Protein AF-A0AB34SLU7-F1 (afdb_monomer_lite)

Structure (mmCIF, N/CA/C/O backbone):
data_AF-A0AB34SLU7-F1
#
_entry.id   AF-A0AB34SLU7-F1
#
loop_
_atom_site.group_PDB
_atom_site.id
_atom_site.type_symbol
_atom_site.label_atom_id
_atom_site.label_alt_id
_atom_site.label_comp_id
_atom_site.label_asym_id
_atom_site.label_entity_id
_atom_site.label_seq_id
_atom_site.pdbx_PDB_ins_code
_atom_site.Cartn_x
_atom_site.Cartn_y
_atom_site.Cartn_z
_atom_site.occupancy
_atom_site.B_iso_or_equiv
_atom_site.auth_seq_id
_atom_site.auth_comp_id
_atom_site.auth_asym_id
_atom_site.auth_atom_id
_atom_site.pdbx_PDB_model_num
ATOM 1 N N . MET A 1 1 ? 103.931 10.126 -102.494 1.00 43.50 1 MET A N 1
ATOM 2 C CA . MET A 1 1 ? 102.888 9.161 -102.924 1.00 43.50 1 MET A CA 1
ATOM 3 C C . MET A 1 1 ? 102.182 8.413 -101.784 1.00 43.50 1 MET A C 1
ATOM 5 O O . MET A 1 1 ? 100.982 8.226 -101.907 1.00 43.50 1 MET A O 1
ATOM 9 N N . LYS A 1 2 ? 102.821 8.045 -100.656 1.00 43.81 2 LYS A N 1
ATOM 10 C CA . LYS A 1 2 ? 102.159 7.248 -99.589 1.00 43.81 2 LYS A CA 1
ATOM 11 C C . LYS A 1 2 ? 101.004 7.929 -98.816 1.00 43.81 2 LYS A C 1
ATOM 13 O O . LYS A 1 2 ? 100.088 7.236 -98.401 1.00 43.81 2 LYS A O 1
ATOM 18 N N . LYS A 1 3 ? 100.970 9.264 -98.675 1.00 43.09 3 LYS A N 1
ATOM 19 C CA . LYS A 1 3 ? 99.884 9.969 -97.945 1.00 43.09 3 LYS A CA 1
ATOM 20 C C . LYS A 1 3 ? 98.542 10.069 -98.699 1.00 43.09 3 LYS A C 1
ATOM 22 O O . LYS A 1 3 ? 97.518 10.257 -98.056 1.00 43.09 3 LYS A O 1
ATOM 27 N N . LYS A 1 4 ? 98.517 9.923 -100.034 1.00 48.47 4 LYS A N 1
ATOM 28 C CA . LYS A 1 4 ? 97.279 10.029 -100.843 1.00 48.47 4 LYS A CA 1
ATOM 29 C C . LYS A 1 4 ? 96.434 8.747 -100.852 1.00 48.47 4 LYS A C 1
ATOM 31 O O . LYS A 1 4 ? 95.236 8.826 -101.078 1.00 48.47 4 LYS A O 1
ATOM 36 N N . PHE A 1 5 ? 97.037 7.589 -100.574 1.00 51.06 5 PHE A N 1
ATOM 37 C CA . PHE A 1 5 ? 96.308 6.318 -100.460 1.00 51.06 5 PHE A CA 1
ATOM 38 C C . PHE A 1 5 ? 95.666 6.113 -99.079 1.00 51.06 5 PHE A C 1
ATOM 40 O O . PHE A 1 5 ? 94.696 5.375 -98.978 1.00 51.06 5 PHE A O 1
ATOM 47 N N . PHE A 1 6 ? 96.152 6.801 -98.041 1.00 48.25 6 PHE A N 1
ATOM 48 C CA . PHE A 1 6 ? 95.685 6.637 -96.660 1.00 48.25 6 PHE A CA 1
ATOM 49 C C . PHE A 1 6 ? 94.222 7.084 -96.461 1.00 48.25 6 PHE A C 1
ATOM 51 O O . PHE A 1 6 ? 93.432 6.355 -95.876 1.00 48.25 6 PHE A O 1
ATOM 58 N N . TRP A 1 7 ? 93.819 8.217 -97.047 1.00 49.00 7 TRP A N 1
ATOM 59 C CA . TRP A 1 7 ? 92.440 8.728 -96.955 1.00 49.00 7 TRP A CA 1
ATOM 60 C C . TRP A 1 7 ? 91.403 7.877 -97.706 1.00 49.00 7 TRP A C 1
ATOM 62 O O . TRP A 1 7 ? 90.236 7.865 -97.338 1.00 49.00 7 TRP A O 1
ATOM 72 N N . LYS A 1 8 ? 91.821 7.139 -98.744 1.00 56.22 8 LYS A N 1
ATOM 73 C CA . LYS A 1 8 ? 90.929 6.284 -99.545 1.00 56.22 8 LYS A CA 1
ATOM 74 C C . LYS A 1 8 ? 90.482 5.028 -98.789 1.00 56.22 8 LYS A C 1
ATOM 76 O O . LYS A 1 8 ? 89.372 4.568 -99.024 1.00 56.22 8 LYS A O 1
ATOM 81 N N . TYR A 1 9 ? 91.349 4.475 -97.939 1.00 57.44 9 TYR A N 1
ATOM 82 C CA . TYR A 1 9 ? 91.023 3.312 -97.109 1.00 57.44 9 TYR A CA 1
ATOM 83 C C . TYR A 1 9 ? 90.250 3.722 -95.852 1.00 57.44 9 TYR A C 1
ATOM 85 O O . TYR A 1 9 ? 89.250 3.090 -95.542 1.00 57.44 9 TYR A O 1
ATOM 93 N N . LEU A 1 10 ? 90.632 4.840 -95.221 1.00 59.19 10 LEU A N 1
ATOM 94 C CA . LEU A 1 10 ? 89.994 5.318 -93.991 1.00 59.19 10 LEU A CA 1
ATOM 95 C C . LEU A 1 10 ? 88.496 5.634 -94.170 1.00 59.19 10 LEU A C 1
ATOM 97 O O . LEU A 1 10 ? 87.684 5.219 -93.357 1.00 59.19 10 LEU A O 1
ATOM 101 N N . LEU A 1 11 ? 88.122 6.319 -95.259 1.00 67.56 11 LEU A N 1
ATOM 102 C CA . LEU A 1 11 ? 86.725 6.715 -95.494 1.00 67.56 11 LEU A CA 1
ATOM 103 C C . LEU A 1 11 ? 85.815 5.532 -95.869 1.00 67.56 11 LEU A C 1
ATOM 105 O O . LEU A 1 11 ? 84.628 5.566 -95.587 1.00 67.56 11 LEU A O 1
ATOM 109 N N . VAL A 1 12 ? 86.353 4.477 -96.492 1.00 78.44 12 VAL A N 1
ATOM 110 C CA . VAL A 1 12 ? 85.555 3.285 -96.836 1.00 78.44 12 VAL A CA 1
ATOM 111 C C . VAL A 1 12 ? 85.278 2.434 -95.598 1.00 78.44 12 VAL A C 1
ATOM 113 O O . VAL A 1 12 ? 84.161 1.955 -95.445 1.00 78.44 12 VAL A O 1
ATOM 116 N N . GLU A 1 13 ? 86.266 2.277 -94.712 1.00 80.56 13 GLU A N 1
ATOM 117 C CA . GLU A 1 13 ? 86.094 1.546 -93.448 1.00 80.56 13 GLU A CA 1
ATOM 118 C C . GLU A 1 13 ? 85.090 2.237 -92.509 1.00 80.56 13 GLU A C 1
ATOM 120 O O . GLU A 1 13 ? 84.315 1.565 -91.826 1.00 80.56 13 GLU A O 1
ATOM 125 N N . GLU A 1 14 ? 85.067 3.572 -92.496 1.00 84.19 14 GLU A N 1
ATOM 126 C CA . GLU A 1 14 ? 84.113 4.346 -91.695 1.00 84.19 14 GLU A CA 1
ATOM 127 C C . GLU A 1 14 ? 82.679 4.226 -92.242 1.00 84.19 14 GLU A C 1
ATOM 129 O O . GLU A 1 14 ? 81.763 3.900 -91.485 1.00 84.19 14 GLU A O 1
ATOM 134 N N . ASP A 1 15 ? 82.492 4.371 -93.562 1.00 85.06 15 ASP A N 1
ATOM 135 C CA . ASP A 1 15 ? 81.200 4.136 -94.226 1.00 85.06 15 ASP A CA 1
ATOM 136 C C . ASP A 1 15 ? 80.663 2.721 -93.933 1.00 85.06 15 ASP A C 1
ATOM 138 O O . ASP A 1 15 ? 79.495 2.555 -93.583 1.00 85.06 15 ASP A O 1
ATOM 142 N N . ASP A 1 16 ? 81.515 1.694 -94.046 1.00 87.44 16 ASP A N 1
ATOM 143 C CA . ASP A 1 16 ? 81.132 0.294 -93.808 1.00 87.44 16 ASP A CA 1
ATOM 144 C C . ASP A 1 16 ? 80.738 0.041 -92.345 1.00 87.44 16 ASP A C 1
ATOM 146 O O . ASP A 1 16 ? 79.846 -0.769 -92.065 1.00 87.44 16 ASP A O 1
ATOM 150 N N . THR A 1 17 ? 81.353 0.767 -91.408 1.00 89.31 17 THR A N 1
ATOM 151 C CA . THR A 1 17 ? 80.983 0.721 -89.989 1.00 89.31 17 THR A CA 1
ATOM 152 C C . THR A 1 17 ? 79.576 1.283 -89.783 1.00 89.31 17 THR A C 1
ATOM 154 O O . THR A 1 17 ? 78.737 0.598 -89.195 1.00 89.31 17 THR A O 1
ATOM 157 N N . TYR A 1 18 ? 79.274 2.467 -90.329 1.00 88.81 18 TYR A N 1
ATOM 158 C CA . TYR A 1 18 ? 77.936 3.063 -90.222 1.00 88.81 18 TYR A CA 1
ATOM 159 C C . TYR A 1 18 ? 76.860 2.223 -90.918 1.00 88.81 18 TYR A C 1
ATOM 161 O O . TYR A 1 18 ? 75.763 2.072 -90.381 1.00 88.81 18 TYR A O 1
ATOM 169 N N . ILE A 1 19 ? 77.171 1.627 -92.073 1.00 89.00 19 ILE A N 1
ATOM 170 C CA . ILE A 1 19 ? 76.258 0.713 -92.774 1.00 89.00 19 ILE A CA 1
ATOM 171 C C . ILE A 1 19 ? 75.940 -0.499 -91.893 1.00 89.00 19 ILE A C 1
ATOM 173 O O . ILE A 1 19 ? 74.771 -0.830 -91.713 1.00 89.00 19 ILE A O 1
ATOM 177 N N . THR A 1 20 ? 76.958 -1.107 -91.278 1.00 88.38 20 THR A N 1
ATOM 178 C CA . THR A 1 20 ? 76.788 -2.273 -90.395 1.00 88.38 20 THR A CA 1
ATOM 179 C C . THR A 1 20 ? 75.991 -1.938 -89.131 1.00 88.38 20 THR A C 1
ATOM 181 O O . THR A 1 20 ? 75.239 -2.771 -88.622 1.00 88.38 20 THR A O 1
ATOM 184 N N . GLU A 1 21 ? 76.160 -0.738 -88.575 1.00 88.88 21 GLU A N 1
ATOM 185 C CA . GLU A 1 21 ? 75.362 -0.278 -87.436 1.00 88.88 21 GLU A CA 1
ATOM 186 C C . GLU A 1 21 ? 73.908 -0.027 -87.828 1.00 88.88 21 GLU A C 1
ATOM 188 O O . GLU A 1 21 ? 73.001 -0.442 -87.102 1.00 88.88 21 GLU A O 1
ATOM 193 N N . PHE A 1 22 ? 73.677 0.584 -88.991 1.00 87.00 22 PHE A N 1
ATOM 194 C CA . PHE A 1 22 ? 72.333 0.846 -89.486 1.00 87.00 22 PHE A CA 1
ATOM 195 C C . PHE A 1 22 ? 71.591 -0.445 -89.880 1.00 87.00 22 PHE A C 1
ATOM 197 O O . PHE A 1 22 ? 70.415 -0.591 -89.547 1.00 87.00 22 PHE A O 1
ATOM 204 N N . ASP A 1 23 ? 72.284 -1.433 -90.460 1.00 86.44 23 ASP A N 1
ATOM 205 C CA . ASP A 1 23 ? 71.744 -2.772 -90.763 1.00 86.44 23 ASP A CA 1
ATOM 206 C C . ASP A 1 23 ? 71.162 -3.474 -89.516 1.00 86.44 23 ASP A C 1
ATOM 208 O O . ASP A 1 23 ? 70.236 -4.273 -89.630 1.00 86.44 23 ASP A O 1
ATOM 212 N N . LYS A 1 24 ? 71.660 -3.177 -88.305 1.00 86.38 24 LYS A N 1
ATOM 213 C CA . LYS A 1 24 ? 71.150 -3.781 -87.055 1.00 86.38 24 LYS A CA 1
ATOM 214 C C . LYS A 1 24 ? 69.840 -3.173 -86.566 1.00 86.38 24 LYS A C 1
ATOM 216 O O . LYS A 1 24 ? 69.155 -3.795 -85.755 1.00 86.38 24 LYS A O 1
ATOM 221 N N . ILE A 1 25 ? 69.540 -1.944 -86.975 1.00 84.94 25 ILE A N 1
ATOM 222 C CA . ILE A 1 25 ? 68.407 -1.162 -86.461 1.00 84.94 25 ILE A CA 1
ATOM 223 C C . ILE A 1 25 ? 67.337 -0.905 -87.521 1.00 84.94 25 ILE A C 1
ATOM 225 O O . ILE A 1 25 ? 66.253 -0.417 -87.191 1.00 84.94 25 ILE A O 1
ATOM 229 N N . ILE A 1 26 ? 67.626 -1.211 -88.786 1.00 81.19 26 ILE A N 1
ATOM 230 C CA . ILE A 1 26 ? 66.662 -1.068 -89.867 1.00 81.19 26 ILE A CA 1
ATOM 231 C C . ILE A 1 26 ? 65.521 -2.085 -89.712 1.00 81.19 26 ILE A C 1
ATOM 233 O O . ILE A 1 26 ? 65.712 -3.215 -89.273 1.00 81.19 26 ILE A O 1
ATOM 237 N N . SER A 1 27 ? 64.307 -1.653 -90.050 1.00 72.81 27 SER A N 1
ATOM 238 C CA . SER A 1 27 ? 63.092 -2.482 -90.012 1.00 72.81 27 SER A CA 1
ATOM 239 C C . SER A 1 27 ? 62.701 -2.925 -91.423 1.00 72.81 27 SER A C 1
ATOM 241 O O . SER A 1 27 ? 62.991 -2.207 -92.382 1.00 72.81 27 SER A O 1
ATOM 243 N N . ASP A 1 28 ? 61.991 -4.054 -91.538 1.00 67.06 28 ASP A N 1
ATOM 244 C CA . ASP A 1 28 ? 61.613 -4.711 -92.808 1.00 67.06 28 ASP A CA 1
ATOM 245 C C . ASP A 1 28 ? 60.977 -3.776 -93.851 1.00 67.06 28 ASP A C 1
ATOM 247 O O . ASP A 1 28 ? 61.157 -3.954 -95.049 1.00 67.06 28 ASP A O 1
ATOM 251 N N . ILE A 1 29 ? 60.277 -2.728 -93.412 1.00 62.69 29 ILE A N 1
ATOM 252 C CA . ILE A 1 29 ? 59.578 -1.770 -94.285 1.00 62.69 29 ILE A CA 1
ATOM 253 C C . ILE A 1 29 ? 60.551 -0.916 -95.125 1.00 62.69 29 ILE A C 1
ATOM 255 O O . ILE A 1 29 ? 60.152 -0.303 -96.112 1.00 62.69 29 ILE A O 1
ATOM 259 N N . LYS A 1 30 ? 61.825 -0.849 -94.732 1.00 69.56 30 LYS A N 1
ATOM 260 C CA . LYS A 1 30 ? 62.830 0.072 -95.290 1.00 69.56 30 LYS A CA 1
ATOM 261 C C . LYS A 1 30 ? 63.981 -0.656 -95.977 1.00 69.56 30 LYS A C 1
ATOM 263 O O . LYS A 1 30 ? 64.929 -0.015 -96.428 1.00 69.56 30 LYS A O 1
ATOM 268 N N . TYR A 1 31 ? 63.896 -1.983 -96.035 1.00 77.94 31 TYR A N 1
ATOM 269 C CA . TYR A 1 31 ? 64.958 -2.834 -96.545 1.00 77.94 31 TYR A CA 1
ATOM 270 C C . TYR A 1 31 ? 65.220 -2.568 -98.031 1.00 77.94 31 TYR A C 1
ATOM 272 O O . TYR A 1 31 ? 66.367 -2.389 -98.412 1.00 77.94 31 TYR A O 1
ATOM 280 N N . ASP A 1 32 ? 64.173 -2.394 -98.842 1.00 83.75 32 ASP A N 1
ATOM 281 C CA . ASP A 1 32 ? 64.314 -2.185 -100.291 1.00 83.75 32 ASP A CA 1
ATOM 282 C C . ASP A 1 32 ? 65.051 -0.880 -100.647 1.00 83.75 32 ASP A C 1
ATOM 284 O O . ASP A 1 32 ? 65.959 -0.885 -101.474 1.00 83.75 32 ASP A O 1
ATOM 288 N N . GLN A 1 33 ? 64.716 0.235 -99.985 1.00 86.31 33 GLN A N 1
ATOM 289 C CA . GLN A 1 33 ? 65.380 1.533 -100.200 1.00 86.31 33 GLN A CA 1
ATOM 290 C C . GLN A 1 33 ? 66.834 1.518 -99.707 1.00 86.31 33 GLN A C 1
ATOM 292 O O . GLN A 1 33 ? 67.717 2.156 -100.282 1.00 86.31 33 GLN A O 1
ATOM 297 N N . TRP A 1 34 ? 67.089 0.788 -98.621 1.00 90.38 34 TRP A N 1
ATOM 298 C CA . TRP A 1 34 ? 68.425 0.635 -98.064 1.00 90.38 34 TRP A CA 1
ATOM 299 C C . TRP A 1 34 ? 69.310 -0.284 -98.909 1.00 90.38 34 TRP A C 1
ATOM 301 O O . TRP A 1 34 ? 70.481 0.021 -99.126 1.00 90.38 34 TRP A O 1
ATOM 311 N N . GLU A 1 35 ? 68.753 -1.367 -99.451 1.00 89.12 35 GLU A N 1
ATOM 312 C CA . GLU A 1 35 ? 69.422 -2.207 -100.445 1.00 89.12 35 GLU A CA 1
ATOM 313 C C . GLU A 1 35 ? 69.690 -1.428 -101.739 1.00 89.12 35 GLU A C 1
ATOM 315 O O . GLU A 1 35 ? 70.778 -1.535 -102.300 1.00 89.12 35 GLU A O 1
ATOM 320 N N . GLU A 1 36 ? 68.764 -0.577 -102.192 1.00 90.69 36 GLU A N 1
ATOM 321 C CA . GLU A 1 36 ? 68.997 0.325 -103.327 1.00 90.69 36 GLU A CA 1
ATOM 322 C C . GLU A 1 36 ? 70.191 1.260 -103.073 1.00 90.69 36 GLU A C 1
ATOM 324 O O . GLU A 1 36 ? 71.081 1.366 -103.923 1.00 90.69 36 GLU A O 1
ATOM 329 N N . PHE A 1 37 ? 70.272 1.875 -101.888 1.00 92.75 37 PHE A N 1
ATOM 330 C CA . PHE A 1 37 ? 71.435 2.670 -101.489 1.00 92.75 37 PHE A CA 1
ATOM 331 C C . PHE A 1 37 ? 72.728 1.845 -101.494 1.00 92.75 37 PHE A C 1
ATOM 333 O O . PHE A 1 37 ? 73.720 2.277 -102.086 1.00 92.75 37 PHE A O 1
ATOM 340 N N . LYS A 1 38 ? 72.729 0.648 -100.889 1.00 91.31 38 LYS A N 1
ATOM 341 C CA . LYS A 1 38 ? 73.913 -0.229 -100.853 1.00 91.31 38 LYS A CA 1
ATOM 342 C C . LYS A 1 38 ? 74.371 -0.627 -102.259 1.00 91.31 38 LYS A C 1
ATOM 344 O O . LYS A 1 38 ? 75.565 -0.538 -102.552 1.00 91.31 38 LYS A O 1
ATOM 349 N N . ASN A 1 39 ? 73.440 -0.959 -103.153 1.00 92.75 39 ASN A N 1
ATOM 350 C CA . ASN A 1 39 ? 73.720 -1.293 -104.553 1.00 92.75 39 ASN A CA 1
ATOM 351 C C . ASN A 1 39 ? 74.280 -0.094 -105.342 1.00 92.75 39 ASN A C 1
ATOM 353 O O . ASN A 1 39 ? 75.260 -0.227 -106.089 1.00 92.75 39 ASN A O 1
ATOM 357 N N . ASN A 1 40 ? 73.699 1.097 -105.159 1.00 92.31 40 ASN A N 1
ATOM 358 C CA . ASN A 1 40 ? 74.195 2.334 -105.767 1.00 92.31 40 ASN A CA 1
ATOM 359 C C . ASN A 1 40 ? 75.593 2.691 -105.233 1.00 92.31 40 ASN A C 1
ATOM 361 O O . ASN A 1 40 ? 76.472 3.081 -106.006 1.00 92.31 40 ASN A O 1
ATOM 365 N N . LEU A 1 41 ? 75.834 2.503 -103.932 1.00 91.81 41 LEU A N 1
ATOM 366 C CA . LEU A 1 41 ? 77.123 2.749 -103.290 1.00 91.81 41 LEU A CA 1
ATOM 367 C C . LEU A 1 41 ? 78.197 1.771 -103.779 1.00 91.81 41 LEU A C 1
ATOM 369 O O . LEU A 1 41 ? 79.332 2.184 -104.032 1.00 91.81 41 LEU A O 1
ATOM 373 N N . GLU A 1 42 ? 77.867 0.489 -103.947 1.00 91.69 42 GLU A N 1
ATOM 374 C CA . GLU A 1 42 ? 78.781 -0.499 -104.523 1.00 91.69 42 GLU A CA 1
ATOM 375 C C . GLU A 1 42 ? 79.142 -0.138 -105.972 1.00 91.69 42 GLU A C 1
ATOM 377 O O . GLU A 1 42 ? 80.326 -0.101 -106.328 1.00 91.69 42 GLU A O 1
ATOM 382 N N . SER A 1 43 ? 78.142 0.226 -106.780 1.00 90.50 43 SER A N 1
ATOM 383 C CA . SER A 1 43 ? 78.330 0.691 -108.160 1.00 90.50 43 SER A CA 1
ATOM 384 C C . SER A 1 43 ? 79.241 1.921 -108.218 1.00 90.50 43 SER A C 1
ATOM 386 O O . SER A 1 43 ? 80.223 1.936 -108.966 1.00 90.50 43 SER A O 1
ATOM 388 N N . TYR A 1 44 ? 79.003 2.913 -107.353 1.00 90.31 44 TYR A N 1
ATOM 389 C CA . TYR A 1 44 ? 79.857 4.094 -107.206 1.00 90.31 44 TYR A CA 1
ATOM 390 C C . TYR A 1 44 ? 81.290 3.712 -106.830 1.00 90.31 44 TYR A C 1
ATOM 392 O O . TYR A 1 44 ? 82.254 4.173 -107.446 1.00 90.31 44 TYR A O 1
ATOM 400 N N . ARG A 1 45 ? 81.461 2.832 -105.835 1.00 89.69 45 ARG A N 1
ATOM 401 C CA . ARG A 1 45 ? 82.778 2.361 -105.387 1.00 89.69 45 ARG A CA 1
ATOM 402 C C . ARG A 1 45 ? 83.531 1.653 -106.515 1.00 89.69 45 ARG A C 1
ATOM 404 O O . ARG A 1 45 ? 84.750 1.834 -106.605 1.00 89.69 45 ARG A O 1
ATOM 411 N N . ASN A 1 46 ? 82.839 0.895 -107.365 1.00 89.12 46 ASN A N 1
ATOM 412 C CA . ASN A 1 46 ? 83.416 0.194 -108.511 1.00 89.12 46 ASN A CA 1
ATOM 413 C C . ASN A 1 46 ? 83.842 1.158 -109.629 1.00 89.12 46 ASN A C 1
ATOM 415 O O . ASN A 1 46 ? 85.009 1.121 -110.029 1.00 89.12 46 ASN A O 1
ATOM 419 N N . VAL A 1 47 ? 82.980 2.091 -110.047 1.00 88.94 47 VAL A N 1
ATOM 420 C CA . VAL A 1 47 ? 83.340 3.111 -111.053 1.00 88.94 47 VAL A CA 1
ATOM 421 C C . VAL A 1 47 ? 84.469 4.009 -110.545 1.00 88.94 47 VAL A C 1
ATOM 423 O O . VAL A 1 47 ? 85.463 4.217 -111.238 1.00 88.94 47 VAL A O 1
ATOM 426 N N . ARG A 1 48 ? 84.425 4.430 -109.275 1.00 87.88 48 ARG A N 1
ATOM 427 C CA . ARG A 1 48 ? 85.511 5.188 -108.630 1.00 87.88 48 ARG A CA 1
ATOM 428 C C . ARG A 1 48 ? 86.841 4.425 -108.632 1.00 87.88 48 ARG A C 1
ATOM 430 O O . ARG A 1 48 ? 87.900 5.033 -108.804 1.00 87.88 48 ARG A O 1
ATOM 437 N N . LYS A 1 49 ? 86.836 3.101 -108.412 1.00 88.12 49 LYS A N 1
ATOM 438 C CA . LYS A 1 49 ? 88.051 2.266 -108.529 1.00 88.12 49 LYS A CA 1
ATOM 439 C C . LYS A 1 49 ? 88.579 2.276 -109.968 1.00 88.12 49 LYS A C 1
ATOM 441 O O . LYS A 1 49 ? 89.790 2.434 -110.128 1.00 88.12 49 LYS A O 1
ATOM 446 N N . GLY A 1 50 ? 87.692 2.171 -110.959 1.00 86.88 50 GLY A N 1
ATOM 447 C CA . GLY A 1 50 ? 88.007 2.278 -112.387 1.00 86.88 50 GLY A CA 1
ATOM 448 C C . GLY A 1 50 ? 88.666 3.610 -112.746 1.00 86.88 50 GLY A C 1
ATOM 449 O O . GLY A 1 50 ? 89.785 3.608 -113.258 1.00 86.88 50 GLY A O 1
ATOM 450 N N . VAL A 1 51 ? 88.059 4.737 -112.353 1.00 86.19 51 VAL A N 1
ATOM 451 C CA . VAL A 1 51 ? 88.603 6.088 -112.584 1.00 86.19 51 VAL A CA 1
ATOM 452 C C . VAL A 1 51 ? 90.011 6.203 -112.000 1.00 86.19 51 VAL A C 1
ATOM 454 O O . VAL A 1 51 ? 90.944 6.625 -112.681 1.00 86.19 51 VAL A O 1
ATOM 457 N N . VAL A 1 52 ? 90.202 5.777 -110.744 1.00 86.44 52 VAL A N 1
ATOM 458 C CA . VAL A 1 52 ? 91.522 5.814 -110.092 1.00 86.44 52 VAL A CA 1
ATOM 459 C C . VAL A 1 52 ? 92.538 4.929 -110.823 1.00 86.44 52 VAL A C 1
ATOM 461 O O . VAL A 1 52 ? 93.702 5.312 -110.932 1.00 86.44 52 VAL A O 1
ATOM 464 N N . TYR A 1 53 ? 92.130 3.762 -111.327 1.00 87.44 53 TYR A N 1
ATOM 465 C CA . TYR A 1 53 ? 93.001 2.887 -112.111 1.00 87.44 53 TYR A CA 1
ATOM 466 C C . TYR A 1 53 ? 93.376 3.516 -113.460 1.00 87.44 53 TYR A C 1
ATOM 468 O O . TYR A 1 53 ? 94.559 3.571 -113.783 1.00 87.44 53 TYR A O 1
ATOM 476 N N . ALA A 1 54 ? 92.412 4.059 -114.210 1.00 85.75 54 ALA A N 1
ATOM 477 C CA . ALA A 1 54 ? 92.646 4.707 -115.501 1.00 85.75 54 ALA A CA 1
ATOM 478 C C . ALA A 1 54 ? 93.582 5.923 -115.381 1.00 85.75 54 ALA A C 1
ATOM 480 O O . ALA A 1 54 ? 94.498 6.080 -116.191 1.00 85.75 54 ALA A O 1
ATOM 481 N N . VAL A 1 55 ? 93.428 6.724 -114.317 1.00 85.44 55 VAL A N 1
ATOM 482 C CA . VAL A 1 55 ? 94.348 7.827 -113.986 1.00 85.44 55 VAL A CA 1
ATOM 483 C C . VAL A 1 55 ? 95.750 7.308 -113.654 1.00 85.44 55 VAL A C 1
ATOM 485 O O . VAL A 1 55 ? 96.731 7.841 -114.169 1.00 85.44 55 VAL A O 1
ATOM 488 N N . ASN A 1 56 ? 95.872 6.261 -112.829 1.00 85.50 56 ASN A N 1
ATOM 489 C CA . ASN A 1 56 ? 97.175 5.694 -112.454 1.00 85.50 56 ASN A CA 1
ATOM 490 C C . ASN A 1 56 ? 97.898 5.029 -113.638 1.00 85.50 56 ASN A C 1
ATOM 492 O O . ASN A 1 56 ? 99.125 5.050 -113.689 1.00 85.50 56 ASN A O 1
ATOM 496 N N . SER A 1 57 ? 97.145 4.474 -114.590 1.00 85.19 57 SER A N 1
ATOM 497 C CA . SER A 1 57 ? 97.647 3.873 -115.833 1.00 85.19 57 SER A CA 1
ATOM 498 C C . SER A 1 57 ? 97.851 4.906 -116.957 1.00 85.19 57 SER A C 1
ATOM 500 O O . SER A 1 57 ? 98.142 4.529 -118.089 1.00 85.19 57 SER A O 1
ATOM 502 N N . ASN A 1 58 ? 97.701 6.205 -116.659 1.00 85.19 58 ASN A N 1
ATOM 503 C CA . ASN A 1 58 ? 97.867 7.345 -117.570 1.00 85.19 58 ASN A CA 1
ATOM 504 C C . ASN A 1 58 ? 96.930 7.347 -118.803 1.00 85.19 58 ASN A C 1
ATOM 506 O O . ASN A 1 58 ? 97.191 8.042 -119.785 1.00 85.19 58 ASN A O 1
ATOM 510 N N . ASN A 1 59 ? 95.816 6.605 -118.752 1.00 88.50 59 ASN A N 1
ATOM 511 C CA . ASN A 1 59 ? 94.770 6.601 -119.777 1.00 88.50 59 ASN A CA 1
ATOM 512 C C . ASN A 1 59 ? 93.692 7.639 -119.423 1.00 88.50 59 ASN A C 1
ATOM 514 O O . ASN A 1 59 ? 92.643 7.328 -118.855 1.00 88.50 59 ASN A O 1
ATOM 518 N N . LEU A 1 60 ? 93.985 8.905 -119.730 1.00 85.00 60 LEU A N 1
ATOM 519 C CA . LEU A 1 60 ? 93.150 10.044 -119.332 1.00 85.00 60 LEU A CA 1
ATOM 520 C C . LEU A 1 60 ? 91.791 10.096 -120.044 1.00 85.00 60 LEU A C 1
ATOM 522 O O . LEU A 1 60 ? 90.842 10.644 -119.486 1.00 85.00 60 LEU A O 1
ATOM 526 N N . GLN A 1 61 ? 91.676 9.524 -121.246 1.00 87.31 61 GLN A N 1
ATOM 527 C CA . GLN A 1 61 ? 90.407 9.491 -121.975 1.00 87.31 61 GLN A CA 1
ATOM 528 C C . GLN A 1 61 ? 89.410 8.544 -121.296 1.00 87.31 61 GLN A C 1
ATOM 530 O O . GLN A 1 61 ? 88.266 8.926 -121.059 1.00 87.31 61 GLN A O 1
ATOM 535 N N . GLU A 1 62 ? 89.868 7.350 -120.915 1.00 86.06 62 GLU A N 1
ATOM 536 C CA . GLU A 1 62 ? 89.058 6.385 -120.167 1.00 86.06 62 GLU A CA 1
ATOM 537 C C . GLU A 1 62 ? 88.691 6.924 -118.779 1.00 86.06 62 GLU A C 1
ATOM 539 O O . GLU A 1 62 ? 87.537 6.855 -118.365 1.00 86.06 62 GLU A O 1
ATOM 544 N N . ALA A 1 63 ? 89.650 7.560 -118.095 1.00 85.94 63 ALA A N 1
ATOM 545 C CA . ALA A 1 63 ? 89.396 8.209 -116.813 1.00 85.94 63 ALA A CA 1
ATOM 546 C C . ALA A 1 63 ? 88.307 9.288 -116.913 1.00 85.94 63 ALA A C 1
ATOM 548 O O . ALA A 1 63 ? 87.461 9.379 -116.028 1.00 85.94 63 ALA A O 1
ATOM 549 N N . LYS A 1 64 ? 88.310 10.095 -117.984 1.00 87.69 64 LYS A N 1
ATOM 550 C CA . LYS A 1 64 ? 87.301 11.136 -118.209 1.00 87.69 64 LYS A CA 1
ATOM 551 C C . LYS A 1 64 ? 85.915 10.542 -118.468 1.00 87.69 64 LYS A C 1
ATOM 553 O O . LYS A 1 64 ? 84.952 11.026 -117.885 1.00 87.69 64 LYS A O 1
ATOM 558 N N . ASN A 1 65 ? 85.813 9.506 -119.302 1.00 87.31 65 ASN A N 1
ATOM 559 C CA . ASN A 1 65 ? 84.535 8.850 -119.593 1.00 87.31 65 ASN A CA 1
ATOM 560 C C . ASN A 1 65 ? 83.921 8.230 -118.328 1.00 87.31 65 ASN A C 1
ATOM 562 O O . ASN A 1 65 ? 82.766 8.502 -118.014 1.00 87.31 65 ASN A O 1
ATOM 566 N N . GLN A 1 66 ? 84.718 7.488 -117.554 1.00 87.44 66 GLN A N 1
ATOM 567 C CA . GLN A 1 66 ? 84.261 6.895 -116.293 1.00 87.44 66 GLN A CA 1
ATOM 568 C C . GLN A 1 66 ? 83.965 7.950 -115.218 1.00 87.44 66 GLN A C 1
ATOM 570 O O . GLN A 1 66 ? 83.103 7.742 -114.373 1.00 87.44 66 GLN A O 1
ATOM 575 N N . TYR A 1 67 ? 84.651 9.098 -115.233 1.00 86.19 67 TYR A N 1
ATOM 576 C CA . TYR A 1 67 ? 84.351 10.201 -114.317 1.00 86.19 67 TYR A CA 1
ATOM 577 C C . TYR A 1 67 ? 82.993 10.850 -114.622 1.00 86.19 67 TYR A C 1
ATOM 579 O O . TYR A 1 67 ? 82.256 11.159 -113.691 1.00 86.19 67 TYR A O 1
ATOM 587 N N . ILE A 1 68 ? 82.639 11.006 -115.904 1.00 87.19 68 ILE A N 1
ATOM 588 C CA . ILE A 1 68 ? 81.308 11.483 -116.319 1.00 87.19 68 ILE A CA 1
ATOM 589 C C . ILE A 1 68 ? 80.224 10.478 -115.893 1.00 87.19 68 ILE A C 1
ATOM 591 O O . ILE A 1 68 ? 79.187 10.871 -115.371 1.00 87.19 68 ILE A O 1
ATOM 595 N N . GLU A 1 69 ? 80.471 9.175 -116.050 1.00 86.19 69 GLU A N 1
ATOM 596 C CA . GLU A 1 69 ? 79.557 8.129 -115.567 1.00 86.19 69 GLU A CA 1
ATOM 597 C C . GLU A 1 69 ? 79.409 8.148 -114.032 1.00 86.19 69 GLU A C 1
ATOM 599 O O . GLU A 1 69 ? 78.308 7.991 -113.500 1.00 86.19 69 GLU A O 1
ATOM 604 N N . MET A 1 70 ? 80.503 8.412 -113.310 1.00 87.50 70 MET A N 1
ATOM 605 C CA . MET A 1 70 ? 80.518 8.504 -111.849 1.00 87.50 70 MET A CA 1
ATOM 606 C C . MET A 1 70 ? 79.622 9.630 -111.316 1.00 87.50 70 MET A C 1
ATOM 608 O O . MET A 1 70 ? 79.057 9.469 -110.236 1.00 87.50 70 MET A O 1
ATOM 612 N N . GLU A 1 71 ? 79.476 10.746 -112.037 1.00 86.62 71 GLU A N 1
ATOM 613 C CA . GLU A 1 71 ? 78.620 11.872 -111.631 1.00 86.62 71 GLU A CA 1
ATOM 614 C C . GLU A 1 71 ? 77.155 11.432 -111.484 1.00 86.62 71 GLU A C 1
ATOM 616 O O . GLU A 1 71 ? 76.568 11.604 -110.417 1.00 86.62 71 GLU A O 1
ATOM 621 N N . SER A 1 72 ? 76.614 10.733 -112.488 1.00 87.44 72 SER A N 1
ATOM 622 C CA . SER A 1 72 ? 75.241 10.204 -112.447 1.00 87.44 72 SER A CA 1
ATOM 623 C C . SER A 1 72 ? 75.041 9.153 -111.348 1.00 87.44 72 SER A C 1
ATOM 625 O O . SER A 1 72 ? 73.993 9.108 -110.707 1.00 87.44 72 SER A O 1
ATOM 627 N N . ILE A 1 73 ? 76.042 8.303 -111.092 1.00 89.81 73 ILE A N 1
ATOM 628 C CA . ILE A 1 73 ? 75.954 7.309 -110.011 1.00 89.81 73 ILE A CA 1
ATOM 629 C C . ILE A 1 73 ? 76.027 7.992 -108.637 1.00 89.81 73 ILE A C 1
ATOM 631 O O . ILE A 1 73 ? 75.350 7.566 -107.706 1.00 89.81 73 ILE A O 1
ATOM 635 N N . THR A 1 74 ? 76.807 9.068 -108.505 1.00 89.50 74 THR A N 1
ATOM 636 C CA . THR A 1 74 ? 76.912 9.841 -107.256 1.00 89.50 74 THR A CA 1
ATOM 637 C C . THR A 1 74 ? 75.569 10.469 -106.885 1.00 89.50 74 THR A C 1
ATOM 639 O O . THR A 1 74 ? 75.169 10.390 -105.727 1.00 89.50 74 THR A O 1
ATOM 642 N N . GLU A 1 75 ? 74.847 11.024 -107.862 1.00 91.00 75 GLU A N 1
ATOM 643 C CA . GLU A 1 75 ? 73.490 11.555 -107.669 1.00 91.00 75 GLU A CA 1
ATOM 644 C C . GLU A 1 75 ? 72.537 10.468 -107.148 1.00 91.00 75 GLU A C 1
ATOM 646 O O . GLU A 1 75 ? 71.926 10.639 -106.097 1.00 91.00 75 GLU A O 1
ATOM 651 N N . LYS A 1 76 ? 72.534 9.278 -107.771 1.00 91.75 76 LYS A N 1
ATOM 652 C CA . LYS A 1 76 ? 71.729 8.131 -107.307 1.00 91.75 76 LYS A CA 1
ATOM 653 C C . LYS A 1 76 ? 72.057 7.691 -105.877 1.00 91.75 76 LYS A C 1
ATOM 655 O O . LYS A 1 76 ? 71.156 7.312 -105.128 1.00 91.75 76 LYS A O 1
ATOM 660 N N . VAL A 1 77 ? 73.332 7.721 -105.478 1.00 91.88 77 VAL A N 1
ATOM 661 C CA . VAL A 1 77 ? 73.744 7.404 -104.098 1.00 91.88 77 VAL A CA 1
ATOM 662 C C . VAL A 1 77 ? 73.162 8.418 -103.113 1.00 91.88 77 VAL A C 1
ATOM 664 O O . VAL A 1 77 ? 72.609 8.012 -102.093 1.00 91.88 77 VAL A O 1
ATOM 667 N N . PHE A 1 78 ? 73.250 9.717 -103.411 1.00 92.50 78 PHE A N 1
ATOM 668 C CA . PHE A 1 78 ? 72.698 10.755 -102.538 1.00 92.50 78 PHE A CA 1
ATOM 669 C C . PHE A 1 78 ? 71.167 10.743 -102.495 1.00 92.50 78 PHE A C 1
ATOM 671 O O . PHE A 1 78 ? 70.593 10.887 -101.419 1.00 92.50 78 PHE A O 1
ATOM 678 N N . ASP A 1 79 ? 70.501 10.508 -103.621 1.00 93.06 79 ASP A N 1
ATOM 679 C CA . ASP A 1 79 ? 69.041 10.422 -103.667 1.00 93.06 79 ASP A CA 1
ATOM 680 C C . ASP A 1 79 ? 68.524 9.220 -102.875 1.00 93.06 79 ASP A C 1
ATOM 682 O O . ASP A 1 79 ? 67.609 9.360 -102.062 1.00 93.06 79 ASP A O 1
ATOM 686 N N . SER A 1 80 ? 69.147 8.048 -103.040 1.00 91.81 80 SER A N 1
ATOM 687 C CA . SER A 1 80 ? 68.752 6.840 -102.305 1.00 91.81 80 SER A CA 1
ATOM 688 C C . SER A 1 80 ? 68.963 6.974 -100.790 1.00 91.81 80 SER A C 1
ATOM 690 O O . SER A 1 80 ? 68.058 6.623 -100.031 1.00 91.81 80 SER A O 1
ATOM 692 N N . ILE A 1 81 ? 70.075 7.557 -100.315 1.00 90.62 81 ILE A N 1
ATOM 693 C CA . ILE A 1 81 ? 70.260 7.800 -98.869 1.00 90.62 81 ILE A CA 1
ATOM 694 C C . ILE A 1 81 ? 69.329 8.893 -98.334 1.00 90.62 81 ILE A C 1
ATOM 696 O O . ILE A 1 81 ? 68.781 8.741 -97.241 1.00 90.62 81 ILE A O 1
ATOM 700 N N . ASN A 1 82 ? 69.092 9.968 -99.094 1.00 92.56 82 ASN A N 1
ATOM 701 C CA . ASN A 1 82 ? 68.153 11.020 -98.699 1.00 92.56 82 ASN A CA 1
ATOM 702 C C . ASN A 1 82 ? 66.729 10.471 -98.585 1.00 92.56 82 ASN A C 1
ATOM 704 O O . ASN A 1 82 ? 66.035 10.796 -97.627 1.00 92.56 82 ASN A O 1
ATOM 708 N N . ASN A 1 83 ? 66.326 9.575 -99.488 1.00 90.38 83 ASN A N 1
ATOM 709 C CA . ASN A 1 83 ? 65.033 8.898 -99.426 1.00 90.38 83 ASN A CA 1
ATOM 710 C C . ASN A 1 83 ? 64.897 8.033 -98.157 1.00 90.38 83 ASN A C 1
ATOM 712 O O . ASN A 1 83 ? 63.869 8.078 -97.476 1.00 90.38 83 ASN A O 1
ATOM 716 N N . VAL A 1 84 ? 65.953 7.301 -97.776 1.00 89.31 84 VAL A N 1
ATOM 717 C CA . VAL A 1 84 ? 65.994 6.525 -96.518 1.00 89.31 84 VAL A CA 1
ATOM 718 C C . VAL A 1 84 ? 65.871 7.452 -95.300 1.00 89.31 84 VAL A C 1
ATOM 720 O O . VAL A 1 84 ? 65.108 7.165 -94.371 1.00 89.31 84 VAL A O 1
ATOM 723 N N . VAL A 1 85 ? 66.591 8.579 -95.290 1.00 89.81 85 VAL A N 1
ATOM 724 C CA . VAL A 1 85 ? 66.546 9.576 -94.205 1.00 89.81 85 VAL A CA 1
ATOM 725 C C . VAL A 1 85 ? 65.169 10.233 -94.105 1.00 89.81 85 VAL A C 1
ATOM 727 O O . VAL A 1 85 ? 64.600 10.286 -93.014 1.00 89.81 85 VAL A O 1
ATOM 730 N N . GLU A 1 86 ? 64.604 10.694 -95.219 1.00 90.81 86 GLU A N 1
ATOM 731 C CA . GLU A 1 86 ? 63.284 11.326 -95.268 1.00 90.81 86 GLU A CA 1
ATOM 732 C C . GLU A 1 86 ? 62.194 10.352 -94.813 1.00 90.81 86 GLU A C 1
ATOM 734 O O . GLU A 1 86 ? 61.379 10.679 -93.948 1.00 90.81 86 GLU A O 1
ATOM 739 N N . THR A 1 87 ? 62.240 9.112 -95.302 1.00 88.50 87 THR A N 1
ATOM 740 C CA . THR A 1 87 ? 61.335 8.046 -94.867 1.00 88.50 87 THR A CA 1
ATOM 741 C C . THR A 1 87 ? 61.467 7.807 -93.360 1.00 88.50 87 THR A C 1
ATOM 743 O O . THR A 1 87 ? 60.462 7.732 -92.652 1.00 88.50 87 THR A O 1
ATOM 746 N N . ASN A 1 88 ? 62.687 7.755 -92.816 1.00 87.75 88 ASN A N 1
ATOM 747 C CA . ASN A 1 88 ? 62.906 7.613 -91.374 1.00 87.75 88 ASN A CA 1
ATOM 748 C C . ASN A 1 88 ? 62.318 8.761 -90.555 1.00 87.75 88 ASN A C 1
ATOM 750 O O . ASN A 1 88 ? 61.646 8.499 -89.555 1.00 87.75 88 ASN A O 1
ATOM 754 N N . LEU A 1 89 ? 62.547 10.005 -90.973 1.00 90.00 89 LEU A N 1
ATOM 755 C CA . LEU A 1 89 ? 62.007 11.186 -90.303 1.00 90.00 89 LEU A CA 1
ATOM 756 C C . LEU A 1 89 ? 60.476 11.199 -90.354 1.00 90.00 89 LEU A C 1
ATOM 758 O O . LEU A 1 89 ? 59.833 11.438 -89.332 1.00 90.00 89 LEU A O 1
ATOM 762 N N . ASN A 1 90 ? 59.885 10.851 -91.499 1.00 90.31 90 ASN A N 1
ATOM 763 C CA . ASN A 1 90 ? 58.436 10.752 -91.658 1.00 90.31 90 ASN A CA 1
ATOM 764 C C . ASN A 1 90 ? 57.833 9.676 -90.742 1.00 90.31 90 ASN A C 1
ATOM 766 O O . ASN A 1 90 ? 56.844 9.937 -90.057 1.00 90.31 90 ASN A O 1
ATOM 770 N N . TYR A 1 91 ? 58.458 8.498 -90.645 1.00 89.06 91 TYR A N 1
ATOM 771 C CA . TYR A 1 91 ? 58.030 7.451 -89.709 1.00 89.06 91 TYR A CA 1
ATOM 772 C C . TYR A 1 91 ? 58.177 7.871 -88.243 1.00 89.06 91 TYR A C 1
ATOM 774 O O . TYR A 1 91 ? 57.280 7.603 -87.446 1.00 89.06 91 TYR A O 1
ATOM 782 N N . ALA A 1 92 ? 59.283 8.524 -87.874 1.00 89.50 92 ALA A N 1
ATOM 783 C CA . ALA A 1 92 ? 59.500 9.002 -86.510 1.00 89.50 92 ALA A CA 1
ATOM 784 C C . ALA A 1 92 ? 58.454 10.056 -86.111 1.00 89.50 92 ALA A C 1
ATOM 786 O O . ALA A 1 92 ? 57.883 9.974 -85.022 1.00 89.50 92 ALA A O 1
ATOM 787 N N . ASN A 1 93 ? 58.143 10.989 -87.015 1.00 92.12 93 ASN A N 1
ATOM 788 C CA . ASN A 1 93 ? 57.100 11.994 -86.815 1.00 92.12 93 ASN A CA 1
ATOM 789 C C . ASN A 1 93 ? 55.714 11.349 -86.688 1.00 92.12 93 ASN A C 1
ATOM 791 O O . ASN A 1 93 ? 55.013 11.611 -85.711 1.00 92.12 93 ASN A O 1
ATOM 795 N N . ALA A 1 94 ? 55.350 10.437 -87.596 1.00 90.56 94 ALA A N 1
ATOM 796 C CA . ALA A 1 94 ? 54.073 9.724 -87.541 1.00 90.56 94 ALA A CA 1
ATOM 797 C C . ALA A 1 94 ? 53.929 8.876 -86.263 1.00 90.56 94 ALA A C 1
ATOM 799 O O . ALA A 1 94 ? 52.866 8.852 -85.637 1.00 90.56 94 ALA A O 1
ATOM 800 N N . ALA A 1 95 ? 55.002 8.206 -85.827 1.00 91.00 95 ALA A N 1
ATOM 801 C CA . ALA A 1 95 ? 55.022 7.455 -84.575 1.00 91.00 95 ALA A CA 1
ATOM 802 C C . ALA A 1 95 ? 54.859 8.378 -83.358 1.00 91.00 95 ALA A C 1
ATOM 804 O O . ALA A 1 95 ? 54.093 8.063 -82.448 1.00 91.00 95 ALA A O 1
ATOM 805 N N . ASN A 1 96 ? 55.529 9.534 -83.348 1.00 94.00 96 ASN A N 1
ATOM 806 C CA . ASN A 1 96 ? 55.393 10.525 -82.284 1.00 94.00 96 ASN A CA 1
ATOM 807 C C . ASN A 1 96 ? 53.963 11.089 -82.203 1.00 94.00 96 ASN A C 1
ATOM 809 O O . ASN A 1 96 ? 53.381 11.138 -81.119 1.00 94.00 96 ASN A O 1
ATOM 813 N N . GLU A 1 97 ? 53.358 11.440 -83.341 1.00 94.25 97 GLU A N 1
ATOM 814 C CA . GLU A 1 97 ? 51.961 11.889 -83.408 1.00 94.25 97 GLU A CA 1
ATOM 815 C C . GLU A 1 97 ? 50.982 10.803 -82.940 1.00 94.25 97 GLU A C 1
ATOM 817 O O . GLU A 1 97 ? 50.072 11.077 -82.149 1.00 94.25 97 GLU A O 1
ATOM 822 N N . SER A 1 98 ? 51.193 9.552 -83.364 1.00 94.69 98 SER A N 1
ATOM 823 C CA . SER A 1 98 ? 50.390 8.401 -82.936 1.00 94.69 98 SER A CA 1
ATOM 824 C C . SER A 1 98 ? 50.501 8.146 -81.428 1.00 94.69 98 SER A C 1
ATOM 826 O O . SER A 1 98 ? 49.485 7.976 -80.742 1.00 94.69 98 SER A O 1
ATOM 828 N N . ASN A 1 99 ? 51.715 8.200 -80.874 1.00 95.31 99 ASN A N 1
ATOM 829 C CA . ASN A 1 99 ? 51.966 8.059 -79.440 1.00 95.31 99 ASN A CA 1
ATOM 830 C C . ASN A 1 99 ? 51.299 9.184 -78.643 1.00 95.31 99 ASN A C 1
ATOM 832 O O . ASN A 1 99 ? 50.634 8.922 -77.639 1.00 95.31 99 ASN A O 1
ATOM 836 N N . HIS A 1 100 ? 51.409 10.429 -79.111 1.00 94.94 100 HIS A N 1
ATOM 837 C CA . HIS A 1 100 ? 50.769 11.579 -78.478 1.00 94.94 100 HIS A CA 1
ATOM 838 C C . HIS A 1 100 ? 49.233 11.474 -78.515 1.00 94.94 100 HIS A C 1
ATOM 840 O O . HIS A 1 100 ? 48.562 11.696 -77.504 1.00 94.94 100 HIS A O 1
ATOM 846 N N . SER A 1 101 ? 48.662 11.057 -79.650 1.00 94.69 101 SER A N 1
ATOM 847 C CA . SER A 1 101 ? 47.224 10.787 -79.790 1.00 94.69 101 SER A CA 1
ATOM 848 C C . SER A 1 101 ? 46.756 9.682 -78.838 1.00 94.69 101 SER A C 1
ATOM 850 O O . SER A 1 101 ? 45.746 9.832 -78.144 1.00 94.69 101 SER A O 1
ATOM 852 N N . THR A 1 102 ? 47.524 8.595 -78.735 1.00 96.19 102 THR A N 1
ATOM 853 C CA . THR A 1 102 ? 47.252 7.486 -77.810 1.00 96.19 102 THR A CA 1
ATOM 854 C C . THR A 1 102 ? 47.314 7.948 -76.355 1.00 96.19 102 THR A C 1
ATOM 856 O O . THR A 1 102 ? 46.406 7.645 -75.584 1.00 96.19 102 THR A O 1
ATOM 859 N N . TYR A 1 103 ? 48.316 8.750 -75.982 1.00 96.25 103 TYR A N 1
ATOM 860 C CA . TYR A 1 103 ? 48.422 9.345 -74.649 1.00 96.25 103 TYR A CA 1
ATOM 861 C C . TYR A 1 103 ? 47.192 10.197 -74.300 1.00 96.25 103 TYR A C 1
ATOM 863 O O . TYR A 1 103 ? 46.609 10.019 -73.229 1.00 96.25 103 TYR A O 1
ATOM 871 N N . ILE A 1 104 ? 46.748 11.078 -75.207 1.00 95.81 104 ILE A N 1
ATOM 872 C CA . ILE A 1 104 ? 45.558 11.915 -74.982 1.00 95.81 104 ILE A CA 1
ATOM 873 C C . ILE A 1 104 ? 44.306 11.051 -74.800 1.00 95.81 104 ILE A C 1
ATOM 875 O O . ILE A 1 104 ? 43.545 11.286 -73.857 1.00 95.81 104 ILE A O 1
ATOM 879 N N . LYS A 1 105 ? 44.099 10.041 -75.656 1.00 95.88 105 LYS A N 1
ATOM 880 C CA . LYS A 1 105 ? 42.955 9.119 -75.554 1.00 95.88 105 LYS A CA 1
ATOM 881 C C . LYS A 1 105 ? 42.969 8.354 -74.231 1.00 95.88 105 LYS A C 1
ATOM 883 O O . LYS A 1 105 ? 41.964 8.358 -73.523 1.00 95.88 105 LYS A O 1
ATOM 888 N N . SER A 1 106 ? 44.106 7.772 -73.854 1.00 96.31 106 SER A N 1
ATOM 889 C CA . SER A 1 106 ? 44.267 7.044 -72.590 1.00 96.31 106 SER A CA 1
ATOM 890 C C . SER A 1 106 ? 44.040 7.945 -71.375 1.00 96.31 106 SER A C 1
ATOM 892 O O . SER A 1 106 ? 43.324 7.564 -70.449 1.00 96.31 106 SER A O 1
ATOM 894 N N . ARG A 1 107 ? 44.573 9.176 -71.391 1.00 96.25 107 ARG A N 1
ATOM 895 C CA . ARG A 1 107 ? 44.343 10.170 -70.332 1.00 96.25 107 ARG A CA 1
ATOM 896 C C . ARG A 1 107 ? 42.863 10.529 -70.207 1.00 96.25 107 ARG A C 1
ATOM 898 O O . ARG A 1 107 ? 42.347 10.599 -69.096 1.00 96.25 107 ARG A O 1
ATOM 905 N N . MET A 1 108 ? 42.178 10.743 -71.330 1.00 95.12 108 MET A N 1
ATOM 906 C CA . MET A 1 108 ? 40.748 11.056 -71.347 1.00 95.12 108 MET A CA 1
ATOM 907 C C . MET A 1 108 ? 39.910 9.897 -70.792 1.00 95.12 108 MET A C 1
ATOM 909 O O . MET A 1 108 ? 39.054 10.131 -69.943 1.00 95.12 108 MET A O 1
ATOM 913 N N . ILE A 1 109 ? 40.198 8.654 -71.195 1.00 96.75 109 ILE A N 1
ATOM 914 C CA . ILE A 1 109 ? 39.529 7.456 -70.660 1.00 96.75 109 ILE A CA 1
ATOM 915 C C . ILE A 1 109 ? 39.737 7.354 -69.142 1.00 96.75 109 ILE A C 1
ATOM 917 O O . ILE A 1 109 ? 38.771 7.167 -68.404 1.00 96.75 109 ILE A O 1
ATOM 921 N N . MET A 1 110 ? 40.967 7.550 -68.657 1.00 96.81 110 MET A N 1
ATOM 922 C CA . MET A 1 110 ? 41.272 7.538 -67.222 1.00 96.81 110 MET A CA 1
ATOM 923 C C . MET A 1 110 ? 40.510 8.617 -66.442 1.00 96.81 110 MET A C 1
ATOM 925 O O . MET A 1 110 ? 40.002 8.340 -65.354 1.00 96.81 110 MET A O 1
ATOM 929 N N . LEU A 1 111 ? 40.397 9.836 -66.979 1.00 96.62 111 LEU A N 1
ATOM 930 C CA . LEU A 1 111 ? 39.628 10.912 -66.344 1.00 96.62 111 LEU A CA 1
ATOM 931 C C . LEU A 1 111 ? 38.134 10.580 -66.278 1.00 96.62 111 LEU A C 1
ATOM 933 O O . LEU A 1 111 ? 37.519 10.753 -65.227 1.00 96.62 111 LEU A O 1
ATOM 937 N N . VAL A 1 112 ? 37.563 10.048 -67.363 1.00 96.94 112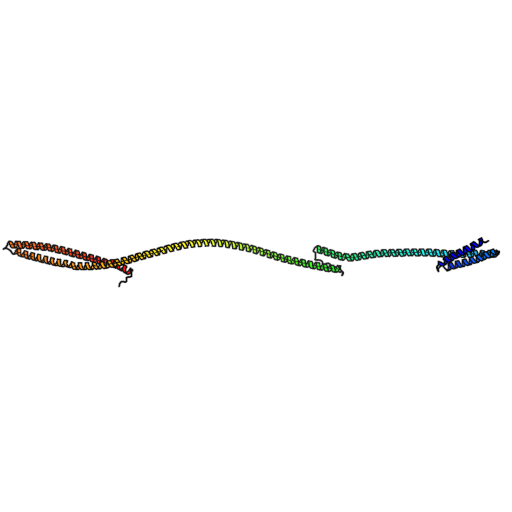 VAL A N 1
ATOM 938 C CA . VAL A 1 112 ? 36.155 9.625 -67.403 1.00 96.94 112 VAL A CA 1
ATOM 939 C C . VAL A 1 112 ? 35.887 8.518 -66.383 1.00 96.94 112 VAL A C 1
ATOM 941 O O . VAL A 1 112 ? 34.912 8.608 -65.641 1.00 96.94 112 VAL A O 1
ATOM 944 N N . LEU A 1 113 ? 36.765 7.514 -66.285 1.00 97.19 113 LEU A N 1
ATOM 945 C CA . LEU A 1 113 ? 36.631 6.434 -65.301 1.00 97.19 113 LEU A CA 1
ATOM 946 C C . LEU A 1 113 ? 36.700 6.944 -63.855 1.00 97.19 113 LEU A C 1
ATOM 948 O O . LEU A 1 113 ? 35.914 6.499 -63.022 1.00 97.19 113 LEU A O 1
ATOM 952 N N . ASN A 1 114 ? 37.582 7.904 -63.555 1.00 97.19 114 ASN A N 1
ATOM 953 C CA . ASN A 1 114 ? 37.658 8.515 -62.224 1.00 97.19 114 ASN A CA 1
ATOM 954 C C . ASN A 1 114 ? 36.379 9.284 -61.874 1.00 97.19 114 ASN A C 1
ATOM 956 O O . ASN A 1 114 ? 35.814 9.083 -60.799 1.00 97.19 114 ASN A O 1
ATOM 960 N N . ILE A 1 115 ? 35.895 10.132 -62.789 1.00 96.94 115 ILE A N 1
ATOM 961 C CA . ILE A 1 115 ? 34.649 10.885 -62.590 1.00 96.94 115 ILE A CA 1
ATOM 962 C C . ILE A 1 115 ? 33.478 9.917 -62.391 1.00 96.94 115 ILE A C 1
ATOM 964 O O . ILE A 1 115 ? 32.692 10.084 -61.460 1.00 96.94 115 ILE A O 1
ATOM 968 N N . PHE A 1 116 ? 33.388 8.872 -63.217 1.00 97.25 116 PHE A N 1
ATOM 969 C CA . PHE A 1 116 ? 32.359 7.846 -63.088 1.00 97.25 116 PHE A CA 1
ATOM 970 C C . PHE A 1 116 ? 32.438 7.114 -61.741 1.00 97.25 116 PHE A C 1
ATOM 972 O O . PHE A 1 116 ? 31.414 6.941 -61.084 1.00 97.25 116 PHE A O 1
ATOM 979 N N . GLY A 1 117 ? 33.641 6.750 -61.285 1.00 97.75 117 GLY A N 1
ATOM 980 C CA . GLY A 1 117 ? 33.854 6.118 -59.983 1.00 97.75 117 GLY A CA 1
ATOM 981 C C . GLY A 1 117 ? 33.391 6.990 -58.812 1.00 97.75 117 GLY A C 1
ATOM 982 O O . GLY A 1 117 ? 32.711 6.498 -57.913 1.00 97.75 117 GLY A O 1
ATOM 983 N N . ILE A 1 118 ? 33.683 8.295 -58.850 1.00 97.56 118 ILE A N 1
ATOM 984 C CA . ILE A 1 118 ? 33.229 9.255 -57.829 1.00 97.56 118 ILE A CA 1
ATOM 985 C C . I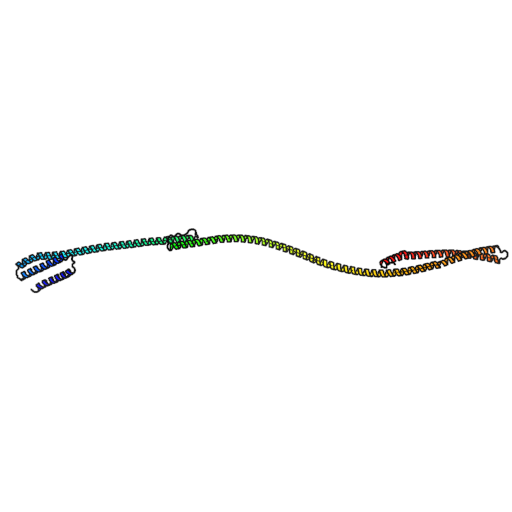LE A 1 118 ? 31.702 9.376 -57.840 1.00 97.56 118 ILE A C 1
ATOM 987 O O . ILE A 1 118 ? 31.070 9.304 -56.785 1.00 97.56 118 ILE A O 1
ATOM 991 N N . LEU A 1 119 ? 31.094 9.526 -59.020 1.00 96.94 119 LEU A N 1
ATOM 992 C CA . LEU A 1 119 ? 29.639 9.620 -59.148 1.00 96.94 119 LEU A CA 1
ATOM 993 C C . LEU A 1 119 ? 28.944 8.354 -58.635 1.00 96.94 119 LEU A C 1
ATOM 995 O O . LEU A 1 119 ? 27.950 8.450 -57.913 1.00 96.94 119 LEU A O 1
ATOM 999 N N . LEU A 1 120 ? 29.492 7.177 -58.944 1.00 96.81 120 LEU A N 1
ATOM 1000 C CA . LEU A 1 120 ? 28.970 5.902 -58.465 1.00 96.81 120 LEU A CA 1
ATOM 1001 C C . LEU A 1 120 ? 29.094 5.776 -56.939 1.00 96.81 120 LEU A C 1
ATOM 1003 O O . LEU A 1 120 ? 28.141 5.356 -56.284 1.00 96.81 120 LEU A O 1
ATOM 1007 N N . ALA A 1 121 ? 30.223 6.191 -56.356 1.00 97.25 121 ALA A N 1
ATOM 1008 C CA . ALA A 1 121 ? 30.419 6.190 -54.907 1.00 97.25 121 ALA A CA 1
ATOM 1009 C C . ALA A 1 121 ? 29.419 7.114 -54.187 1.00 97.25 121 ALA A C 1
ATOM 1011 O O . ALA A 1 121 ? 28.810 6.709 -53.196 1.00 97.25 121 ALA A O 1
ATOM 1012 N N . ILE A 1 122 ? 29.189 8.324 -54.713 1.00 97.19 122 ILE A N 1
ATOM 1013 C CA . ILE A 1 122 ? 28.192 9.264 -54.174 1.00 97.19 122 ILE A CA 1
ATOM 1014 C C . ILE A 1 122 ? 26.781 8.673 -54.285 1.00 97.19 122 ILE A C 1
ATOM 1016 O O . ILE A 1 122 ? 26.019 8.707 -53.317 1.00 97.19 122 ILE A O 1
ATOM 1020 N N . MET A 1 123 ? 26.435 8.096 -55.439 1.00 96.44 123 MET A N 1
ATOM 1021 C CA . MET A 1 123 ? 25.136 7.461 -55.662 1.00 96.44 123 MET A CA 1
ATOM 1022 C C . MET A 1 123 ? 24.881 6.332 -54.653 1.00 96.44 123 MET A C 1
ATOM 1024 O O . MET A 1 123 ? 23.831 6.315 -54.008 1.00 96.44 123 MET A O 1
ATOM 1028 N N . LEU A 1 124 ? 25.841 5.420 -54.477 1.00 96.88 124 LEU A N 1
ATOM 1029 C CA . LEU A 1 124 ? 25.737 4.319 -53.514 1.00 96.88 124 LEU A CA 1
ATOM 1030 C C . LEU A 1 124 ? 25.659 4.829 -52.070 1.00 96.88 124 LEU A C 1
ATOM 1032 O O . LEU A 1 124 ? 24.827 4.348 -51.300 1.00 96.88 124 LEU A O 1
ATOM 1036 N N . GLY A 1 125 ? 26.452 5.847 -51.721 1.00 96.88 125 GLY A N 1
ATOM 1037 C CA . GLY A 1 125 ? 26.411 6.481 -50.403 1.00 96.88 125 GLY A CA 1
ATOM 1038 C C . GLY A 1 125 ? 25.032 7.053 -50.066 1.00 96.88 125 GLY A C 1
ATOM 1039 O O . GLY A 1 125 ? 24.511 6.809 -48.979 1.00 96.88 125 GLY A O 1
ATOM 1040 N N . ILE A 1 126 ? 24.389 7.742 -51.015 1.00 96.25 126 ILE A N 1
ATOM 1041 C CA . ILE A 1 126 ? 23.034 8.288 -50.832 1.00 96.25 126 ILE A CA 1
ATOM 1042 C C . ILE A 1 126 ? 21.996 7.169 -50.667 1.00 96.25 126 ILE A C 1
ATOM 1044 O O . ILE A 1 126 ? 21.085 7.302 -49.846 1.00 96.25 126 ILE A O 1
ATOM 1048 N N . ILE A 1 127 ? 22.111 6.075 -51.428 1.00 96.25 127 ILE A N 1
ATOM 1049 C CA . ILE A 1 127 ? 21.189 4.933 -51.334 1.00 96.25 127 ILE A CA 1
ATOM 1050 C C . ILE A 1 127 ? 21.284 4.285 -49.949 1.00 96.25 127 ILE A C 1
ATOM 1052 O O . ILE A 1 127 ? 20.259 4.146 -49.284 1.00 96.25 127 ILE A O 1
ATOM 1056 N N . ILE A 1 128 ? 22.496 3.963 -49.487 1.00 95.19 128 ILE A N 1
ATOM 1057 C CA . ILE A 1 128 ? 22.724 3.334 -48.176 1.00 95.19 128 ILE A CA 1
ATOM 1058 C C . ILE A 1 128 ? 22.277 4.266 -47.042 1.00 95.19 128 ILE A C 1
ATOM 1060 O O . ILE A 1 128 ? 21.563 3.839 -46.136 1.00 95.19 128 ILE A O 1
ATOM 1064 N N . ALA A 1 129 ? 22.625 5.555 -47.111 1.00 95.12 129 ALA A N 1
ATOM 1065 C CA . ALA A 1 129 ? 22.215 6.529 -46.102 1.00 95.12 129 ALA A CA 1
ATOM 1066 C C . ALA A 1 129 ? 20.685 6.615 -45.989 1.00 95.12 129 ALA A C 1
ATOM 1068 O O . ALA A 1 129 ? 20.136 6.567 -44.889 1.00 95.12 129 ALA A O 1
ATOM 1069 N N . ARG A 1 130 ? 19.973 6.686 -47.121 1.00 93.25 130 ARG A N 1
ATOM 1070 C CA . ARG A 1 130 ? 18.502 6.703 -47.129 1.00 93.25 130 ARG A CA 1
ATOM 1071 C C . ARG A 1 130 ? 17.896 5.400 -46.620 1.00 93.25 130 ARG A C 1
ATOM 1073 O O . ARG A 1 130 ? 16.838 5.447 -45.992 1.00 93.25 130 ARG A O 1
ATOM 1080 N N . ASP A 1 131 ? 18.533 4.270 -46.903 1.00 92.00 131 ASP A N 1
ATOM 1081 C CA . ASP A 1 131 ? 18.074 2.955 -46.465 1.00 92.00 131 ASP A CA 1
ATOM 1082 C C . ASP A 1 131 ? 18.138 2.803 -44.934 1.00 92.00 131 ASP A C 1
ATOM 1084 O O . ASP A 1 131 ? 17.202 2.277 -44.334 1.00 92.00 131 ASP A O 1
ATOM 1088 N N . ILE A 1 132 ? 19.177 3.355 -44.297 1.00 95.19 132 ILE A N 1
ATOM 1089 C CA . ILE A 1 132 ? 19.389 3.302 -42.840 1.00 95.19 132 ILE A CA 1
ATOM 1090 C C . ILE A 1 132 ? 18.604 4.393 -42.091 1.00 95.19 132 ILE A C 1
ATOM 1092 O O . ILE A 1 132 ? 17.999 4.127 -41.052 1.00 95.19 132 ILE A O 1
ATOM 1096 N N . ILE A 1 133 ? 18.579 5.628 -42.603 1.00 95.19 133 ILE A N 1
ATOM 1097 C CA . ILE A 1 133 ? 17.971 6.769 -41.893 1.00 95.19 133 ILE A CA 1
ATOM 1098 C C . ILE A 1 133 ? 16.454 6.602 -41.749 1.00 95.19 133 ILE A C 1
ATOM 1100 O O . ILE A 1 133 ? 15.907 6.866 -40.681 1.00 95.19 133 ILE A O 1
ATOM 1104 N N . LYS A 1 134 ? 15.760 6.118 -42.787 1.00 94.00 134 LYS A N 1
ATOM 1105 C CA . LYS A 1 134 ? 14.294 5.961 -42.764 1.00 94.00 134 LYS A CA 1
ATOM 1106 C C . LYS A 1 134 ? 13.773 5.073 -41.615 1.00 94.00 134 LYS A C 1
ATOM 1108 O O . LYS A 1 134 ? 12.847 5.502 -40.925 1.00 94.00 134 LYS A O 1
ATOM 1113 N N . PRO A 1 135 ? 14.276 3.841 -41.392 1.00 95.19 135 PRO A N 1
ATOM 1114 C CA . PRO A 1 135 ? 13.842 3.028 -40.256 1.00 95.19 135 PRO A CA 1
ATOM 1115 C C . PRO A 1 135 ? 14.270 3.624 -38.909 1.00 95.19 135 PRO A C 1
ATOM 1117 O O . PRO A 1 135 ? 13.480 3.567 -37.968 1.00 95.19 135 PRO A O 1
ATOM 1120 N N . LEU A 1 136 ? 15.449 4.253 -38.813 1.00 96.00 136 LEU A N 1
ATOM 1121 C CA . LEU A 1 136 ? 15.880 4.930 -37.583 1.00 96.00 136 LEU A CA 1
ATOM 1122 C C . LEU A 1 136 ? 14.960 6.091 -37.200 1.00 96.00 136 LEU A C 1
ATOM 1124 O O . LEU A 1 136 ? 14.614 6.233 -36.032 1.00 96.00 136 LEU A O 1
ATOM 1128 N N . GLU A 1 137 ? 14.511 6.887 -38.167 1.00 96.12 137 GLU A N 1
ATOM 1129 C CA . GLU A 1 137 ? 13.581 7.991 -37.923 1.00 96.12 137 GLU A CA 1
ATOM 1130 C C . GLU A 1 137 ? 12.219 7.489 -37.419 1.00 96.12 137 GLU A C 1
ATOM 1132 O O . GLU A 1 137 ? 11.640 8.074 -36.503 1.00 96.12 137 GLU A O 1
ATOM 1137 N N . LYS A 1 138 ? 11.735 6.349 -37.934 1.00 95.94 138 LYS A N 1
ATOM 1138 C CA . LYS A 1 138 ? 10.527 5.691 -37.407 1.00 95.94 138 LYS A CA 1
ATOM 1139 C C . LYS A 1 138 ? 10.707 5.218 -35.964 1.00 95.94 138 LYS A C 1
ATOM 1141 O O . LYS A 1 138 ? 9.802 5.412 -35.158 1.00 95.94 138 LYS A O 1
ATOM 1146 N N . ILE A 1 139 ? 11.851 4.608 -35.644 1.00 96.88 139 ILE A N 1
ATOM 1147 C CA . ILE A 1 139 ? 12.170 4.159 -34.279 1.00 96.88 139 ILE A CA 1
ATOM 1148 C C . ILE A 1 139 ? 12.262 5.360 -33.337 1.00 96.88 139 ILE A C 1
ATOM 1150 O O . ILE A 1 139 ? 11.666 5.333 -32.264 1.00 96.88 139 ILE A O 1
ATOM 1154 N N . LYS A 1 140 ? 12.938 6.433 -33.761 1.00 96.38 140 LYS A N 1
ATOM 1155 C CA . LYS A 1 140 ? 13.028 7.688 -33.011 1.00 96.38 140 LYS A CA 1
ATOM 1156 C C . LYS A 1 140 ? 11.638 8.252 -32.714 1.00 96.38 140 LYS A C 1
ATOM 1158 O O . LYS A 1 140 ? 11.332 8.502 -31.557 1.00 96.38 140 LYS A O 1
ATOM 1163 N N . LYS A 1 141 ? 10.782 8.388 -33.731 1.00 96.06 141 LYS A N 1
ATOM 1164 C CA . LYS A 1 141 ? 9.419 8.912 -33.561 1.00 96.06 141 LYS A CA 1
ATOM 1165 C C . LYS A 1 141 ? 8.572 8.041 -32.629 1.00 96.06 141 LYS A C 1
ATOM 1167 O O . LYS A 1 141 ? 7.811 8.556 -31.820 1.00 96.06 141 LYS A O 1
ATOM 1172 N N . PHE A 1 142 ? 8.712 6.720 -32.714 1.00 96.81 142 PHE A N 1
ATOM 1173 C CA . PHE A 1 142 ? 8.045 5.812 -31.784 1.00 96.81 142 PHE A CA 1
ATOM 1174 C C . PHE A 1 142 ? 8.537 6.009 -30.345 1.00 96.81 142 PHE A C 1
ATOM 1176 O O . PHE A 1 142 ? 7.724 6.094 -29.434 1.00 96.81 142 PHE A O 1
ATOM 1183 N N . ALA A 1 143 ? 9.849 6.145 -30.138 1.00 96.31 143 ALA A N 1
ATOM 1184 C CA . ALA A 1 143 ? 10.414 6.429 -28.821 1.00 96.31 143 ALA A CA 1
ATOM 1185 C C . ALA A 1 143 ? 9.953 7.790 -28.264 1.00 96.31 143 ALA A C 1
ATOM 1187 O O . ALA A 1 143 ? 9.662 7.884 -27.076 1.00 96.31 143 ALA A O 1
ATOM 1188 N N . GLU A 1 144 ? 9.831 8.818 -29.108 1.00 96.69 144 GLU A N 1
ATOM 1189 C CA . GLU A 1 144 ? 9.258 10.119 -28.729 1.00 96.69 144 GLU A CA 1
ATOM 1190 C C . GLU A 1 144 ? 7.794 9.984 -28.284 1.00 96.69 144 GLU A C 1
ATOM 1192 O O . GLU A 1 144 ? 7.426 10.527 -27.245 1.00 96.69 144 GLU A O 1
ATOM 1197 N N . ASN A 1 145 ? 6.978 9.198 -28.995 1.00 95.25 145 ASN A N 1
ATOM 1198 C CA . ASN A 1 145 ? 5.604 8.910 -28.571 1.00 95.25 145 ASN A CA 1
ATOM 1199 C C . ASN A 1 145 ? 5.566 8.193 -27.211 1.00 95.25 145 ASN A C 1
ATOM 1201 O O . ASN A 1 145 ? 4.808 8.594 -26.331 1.00 95.25 145 ASN A O 1
ATOM 1205 N N . LEU A 1 146 ? 6.424 7.185 -26.998 1.00 94.81 146 LEU A N 1
ATOM 1206 C CA . LEU A 1 146 ? 6.521 6.499 -25.703 1.00 94.81 146 LEU A CA 1
ATOM 1207 C C . LEU A 1 146 ? 6.942 7.448 -24.572 1.00 94.81 146 LEU A C 1
ATOM 1209 O O . LEU A 1 146 ? 6.426 7.338 -23.464 1.00 94.81 146 LEU A O 1
ATOM 1213 N N . ALA A 1 147 ? 7.854 8.386 -24.844 1.00 95.00 147 ALA A N 1
ATOM 1214 C CA . ALA A 1 147 ? 8.288 9.392 -23.873 1.00 95.00 147 ALA A CA 1
ATOM 1215 C C . ALA A 1 147 ? 7.164 10.372 -23.494 1.00 95.00 147 ALA A C 1
ATOM 1217 O O . ALA A 1 147 ? 7.155 10.899 -22.385 1.00 95.00 147 ALA A O 1
ATOM 1218 N N . LEU A 1 148 ? 6.203 10.583 -24.395 1.00 96.06 148 LEU A N 1
ATOM 1219 C CA . LEU A 1 148 ? 4.974 11.339 -24.144 1.00 96.06 148 LEU A CA 1
ATOM 1220 C C . LEU A 1 148 ? 3.851 10.478 -23.544 1.00 96.06 148 LEU A C 1
ATOM 1222 O O . LEU A 1 148 ? 2.717 10.942 -23.443 1.00 96.06 148 LEU A O 1
ATOM 1226 N N . TYR A 1 149 ? 4.154 9.237 -23.147 1.00 94.81 149 TYR A N 1
ATOM 1227 C CA . TYR A 1 149 ? 3.193 8.249 -22.650 1.00 94.81 149 TYR A CA 1
ATOM 1228 C C . TYR A 1 149 ? 2.081 7.897 -23.655 1.00 94.81 149 TYR A C 1
ATOM 1230 O O . TYR A 1 149 ? 1.035 7.367 -23.277 1.00 94.81 149 TYR A O 1
ATOM 1238 N N . ASP A 1 150 ? 2.303 8.151 -24.947 1.00 95.19 150 ASP A N 1
ATOM 1239 C CA . ASP A 1 150 ? 1.391 7.751 -26.012 1.00 95.19 150 ASP A CA 1
ATOM 1240 C C . ASP A 1 150 ? 1.706 6.321 -26.473 1.00 95.19 150 ASP A C 1
ATOM 1242 O O . ASP A 1 150 ? 2.584 6.059 -27.301 1.00 95.19 150 ASP A O 1
ATOM 1246 N N . PHE A 1 151 ? 0.948 5.372 -25.925 1.00 93.88 151 PHE A N 1
ATOM 1247 C CA . PHE A 1 151 ? 1.019 3.952 -26.273 1.00 93.88 151 PHE A CA 1
ATOM 1248 C C . PHE A 1 151 ? -0.033 3.533 -27.318 1.00 93.88 151 PHE A C 1
ATOM 1250 O O . PHE A 1 151 ? -0.302 2.340 -27.454 1.00 93.88 151 PHE A O 1
ATOM 1257 N N . SER A 1 152 ? -0.670 4.483 -28.017 1.00 92.31 152 SER A N 1
ATOM 1258 C CA . SER A 1 152 ? -1.794 4.199 -28.925 1.00 92.31 152 SER A CA 1
ATOM 1259 C C . SER A 1 152 ? -1.368 3.805 -30.343 1.00 92.31 152 SER A C 1
ATOM 1261 O O . SER A 1 152 ? -2.094 3.082 -31.029 1.00 92.31 152 SER A O 1
ATOM 1263 N N . VAL A 1 153 ? -0.188 4.249 -30.787 1.00 92.62 153 VAL A N 1
ATOM 1264 C CA . VAL A 1 153 ? 0.282 4.058 -32.166 1.00 92.62 153 VAL A CA 1
ATOM 1265 C C . VAL A 1 153 ? 1.429 3.042 -32.221 1.00 92.62 153 VAL A C 1
ATOM 1267 O O . VAL A 1 153 ? 2.494 3.305 -31.657 1.00 92.62 153 VAL A O 1
ATOM 1270 N N . PRO A 1 154 ? 1.271 1.909 -32.931 1.00 95.00 154 PRO A N 1
ATOM 1271 C CA . PRO A 1 154 ? 2.353 0.951 -33.141 1.00 95.00 154 PRO A CA 1
ATOM 1272 C C . PRO A 1 154 ? 3.334 1.413 -34.229 1.00 95.00 154 PRO A C 1
ATOM 1274 O O . PRO A 1 154 ? 2.991 2.168 -35.144 1.00 95.00 154 PRO A O 1
ATOM 1277 N N . ILE A 1 155 ? 4.566 0.907 -34.175 1.00 96.12 155 ILE A N 1
ATOM 1278 C CA . ILE A 1 155 ? 5.583 1.138 -35.205 1.00 96.12 155 ILE A CA 1
ATOM 1279 C C . ILE A 1 155 ? 5.500 0.083 -36.317 1.00 96.12 155 ILE A C 1
ATOM 1281 O O . ILE A 1 155 ? 5.486 -1.120 -36.061 1.00 96.12 155 ILE A O 1
ATOM 1285 N N . PHE A 1 156 ? 5.517 0.528 -37.579 1.00 94.88 156 PHE A N 1
ATOM 1286 C CA . PHE A 1 156 ? 5.508 -0.352 -38.755 1.00 94.88 156 PHE A CA 1
ATOM 1287 C C . PHE A 1 156 ? 6.801 -0.241 -39.576 1.00 94.88 156 PHE A C 1
ATOM 1289 O O . PHE A 1 156 ? 7.037 0.742 -40.299 1.00 94.88 156 PHE A O 1
ATOM 1296 N N . ILE A 1 157 ? 7.622 -1.292 -39.504 1.00 94.94 157 ILE A N 1
ATOM 1297 C CA . ILE A 1 157 ? 8.829 -1.489 -40.316 1.00 94.94 157 ILE A CA 1
ATOM 1298 C C . ILE A 1 157 ? 8.653 -2.794 -41.099 1.00 94.94 157 ILE A C 1
ATOM 1300 O O . ILE A 1 157 ? 8.636 -3.871 -40.521 1.00 94.94 157 ILE A O 1
ATOM 1304 N N . THR A 1 158 ? 8.505 -2.700 -42.422 1.00 90.62 158 THR A N 1
ATOM 1305 C CA . THR A 1 158 ? 8.228 -3.838 -43.324 1.00 90.62 158 THR A CA 1
ATOM 1306 C C . THR A 1 158 ? 9.470 -4.655 -43.700 1.00 90.62 158 THR A C 1
ATOM 1308 O O . THR A 1 158 ? 9.375 -5.607 -44.475 1.00 90.62 158 THR A O 1
ATOM 1311 N N . ARG A 1 159 ? 10.645 -4.278 -43.183 1.00 90.69 159 ARG A N 1
ATOM 1312 C CA . ARG A 1 159 ? 11.921 -4.954 -43.446 1.00 90.69 159 ARG A CA 1
ATOM 1313 C C . ARG A 1 159 ? 11.966 -6.303 -42.723 1.00 90.69 159 ARG A C 1
ATOM 1315 O O . ARG A 1 159 ? 11.334 -6.477 -41.688 1.00 90.69 159 ARG A O 1
ATOM 1322 N N . LYS A 1 160 ? 12.728 -7.252 -43.270 1.00 93.75 160 LYS A N 1
ATOM 1323 C CA . LYS A 1 160 ? 12.944 -8.586 -42.674 1.00 93.75 160 LYS A CA 1
ATOM 1324 C C . LYS A 1 160 ? 14.278 -8.705 -41.921 1.00 93.75 160 LYS A C 1
ATOM 1326 O O . LYS A 1 160 ? 14.670 -9.804 -41.549 1.00 93.75 160 LYS A O 1
ATOM 1331 N N . ASP A 1 161 ? 14.969 -7.589 -41.732 1.00 95.00 161 ASP A N 1
ATOM 1332 C CA . ASP A 1 161 ? 16.264 -7.493 -41.062 1.00 95.00 161 ASP A CA 1
ATOM 1333 C C . ASP A 1 161 ? 16.110 -7.051 -39.594 1.00 95.00 161 ASP A C 1
ATOM 1335 O O . ASP A 1 161 ? 15.013 -7.092 -39.022 1.00 95.00 161 ASP A O 1
ATOM 1339 N N . GLU A 1 162 ? 17.210 -6.634 -38.969 1.00 96.06 162 GLU A N 1
ATOM 1340 C CA . GLU A 1 162 ? 17.282 -6.244 -37.561 1.00 96.06 162 GLU A CA 1
ATOM 1341 C C . GLU A 1 162 ? 16.356 -5.065 -37.233 1.00 96.06 162 GLU A C 1
ATOM 1343 O O . GLU A 1 162 ? 15.780 -5.015 -36.143 1.00 96.06 162 GLU A O 1
ATOM 1348 N N . PHE A 1 163 ? 16.131 -4.140 -38.174 1.00 96.19 163 PHE A N 1
ATOM 1349 C CA . PHE A 1 163 ? 15.206 -3.021 -37.971 1.00 96.19 163 PHE A CA 1
ATOM 1350 C C . PHE A 1 163 ? 13.752 -3.499 -37.899 1.00 96.19 163 PHE A C 1
ATOM 1352 O O . PHE A 1 163 ? 12.979 -3.016 -37.069 1.00 96.19 163 PHE A O 1
ATOM 1359 N N . GLY A 1 164 ? 13.376 -4.466 -38.740 1.00 96.12 164 GLY A N 1
ATOM 1360 C CA . GLY A 1 164 ? 12.054 -5.095 -38.695 1.00 96.12 164 GLY A CA 1
ATOM 1361 C C . GLY A 1 164 ? 11.816 -5.845 -37.387 1.00 96.12 164 GLY A C 1
ATOM 1362 O O . GLY A 1 164 ? 10.794 -5.642 -36.727 1.00 96.12 164 GLY A O 1
ATOM 1363 N N . GLN A 1 165 ? 12.792 -6.657 -36.971 1.00 97.19 165 GLN A N 1
ATOM 1364 C CA . GLN A 1 165 ? 12.740 -7.393 -35.702 1.00 97.19 165 GLN A CA 1
ATOM 1365 C C . GLN A 1 165 ? 12.643 -6.446 -34.499 1.00 97.19 165 GLN A C 1
ATOM 1367 O O . GLN A 1 165 ? 11.834 -6.674 -33.596 1.00 97.19 165 GLN A O 1
ATOM 1372 N N . THR A 1 166 ? 13.391 -5.338 -34.529 1.00 97.12 166 THR A N 1
ATOM 1373 C CA . THR A 1 166 ? 13.322 -4.279 -33.512 1.00 97.12 166 THR A CA 1
ATOM 1374 C C . THR A 1 166 ? 11.922 -3.669 -33.444 1.00 97.12 166 THR A C 1
ATOM 1376 O O . THR A 1 166 ? 11.369 -3.541 -32.356 1.00 97.12 166 THR A O 1
ATOM 1379 N N . GLY A 1 167 ? 11.296 -3.365 -34.587 1.00 96.81 167 GLY A N 1
ATOM 1380 C CA . GLY A 1 167 ? 9.919 -2.860 -34.627 1.00 96.81 167 GLY A CA 1
ATOM 1381 C C . GLY A 1 167 ? 8.906 -3.815 -33.979 1.00 96.81 167 GLY A C 1
ATOM 1382 O O . GLY A 1 167 ? 8.059 -3.387 -33.197 1.00 96.81 167 GLY A O 1
ATOM 1383 N N . VAL A 1 168 ? 9.020 -5.123 -34.237 1.00 96.94 168 VAL A N 1
ATOM 1384 C CA . VAL A 1 168 ? 8.156 -6.143 -33.610 1.00 96.94 168 VAL A CA 1
ATOM 1385 C C . VAL A 1 168 ? 8.373 -6.217 -32.096 1.00 96.94 168 VAL A C 1
ATOM 1387 O O . VAL A 1 168 ? 7.402 -6.266 -31.339 1.00 96.94 168 VAL A O 1
ATOM 1390 N N . ALA A 1 169 ? 9.629 -6.210 -31.644 1.00 97.19 169 ALA A N 1
ATOM 1391 C CA . ALA A 1 169 ? 9.959 -6.238 -30.221 1.00 97.19 169 ALA A CA 1
ATOM 1392 C C . ALA A 1 169 ? 9.448 -4.985 -29.487 1.00 97.19 169 ALA A C 1
ATOM 1394 O O . ALA A 1 169 ? 8.858 -5.102 -28.413 1.00 97.19 169 ALA A O 1
ATOM 1395 N N . LEU A 1 170 ? 9.597 -3.806 -30.098 1.00 97.12 170 LEU A N 1
ATOM 1396 C CA . LEU A 1 170 ? 9.092 -2.536 -29.573 1.00 97.12 170 LEU A CA 1
ATOM 1397 C C . LEU A 1 170 ? 7.562 -2.519 -29.451 1.00 97.12 170 LEU A C 1
ATOM 1399 O O . LEU A 1 170 ? 7.040 -2.097 -28.421 1.00 97.12 170 LEU A O 1
ATOM 1403 N N . ASN A 1 171 ? 6.835 -3.048 -30.440 1.00 97.12 171 ASN A N 1
ATOM 1404 C CA . ASN A 1 171 ? 5.376 -3.185 -30.352 1.00 97.12 171 ASN A CA 1
ATOM 1405 C C . ASN A 1 171 ? 4.951 -4.127 -29.215 1.00 97.12 171 ASN A C 1
ATOM 1407 O O . ASN A 1 171 ? 3.980 -3.855 -28.510 1.00 97.12 171 ASN A O 1
ATOM 1411 N N . ARG A 1 172 ? 5.686 -5.227 -28.998 1.00 96.88 172 ARG A N 1
ATOM 1412 C CA . ARG A 1 172 ? 5.436 -6.121 -27.858 1.00 96.88 172 ARG A CA 1
ATOM 1413 C C . ARG A 1 172 ? 5.663 -5.398 -26.529 1.00 96.88 172 ARG A C 1
ATOM 1415 O O . ARG A 1 172 ? 4.841 -5.529 -25.630 1.00 96.88 172 ARG A O 1
ATOM 1422 N N . ALA A 1 173 ? 6.735 -4.613 -26.419 1.00 96.56 173 ALA A N 1
ATOM 1423 C CA . ALA A 1 173 ? 7.008 -3.814 -25.227 1.00 96.56 173 ALA A CA 1
ATOM 1424 C C . ALA A 1 173 ? 5.892 -2.788 -24.960 1.00 96.56 173 ALA A C 1
ATOM 1426 O O . ALA A 1 173 ? 5.379 -2.732 -23.845 1.00 96.56 173 ALA A O 1
ATOM 1427 N N . GLN A 1 174 ? 5.448 -2.049 -25.985 1.00 96.69 174 GLN A N 1
ATOM 1428 C CA . GLN A 1 174 ? 4.314 -1.120 -25.880 1.00 96.69 174 GLN A CA 1
ATOM 1429 C C . GLN A 1 174 ? 3.042 -1.825 -25.396 1.00 96.69 174 GLN A C 1
ATOM 1431 O O . GLN A 1 174 ? 2.367 -1.315 -24.503 1.00 96.69 174 GLN A O 1
ATOM 1436 N N . LYS A 1 175 ? 2.727 -3.008 -25.940 1.00 96.56 175 LYS A N 1
ATOM 1437 C CA . LYS A 1 175 ? 1.560 -3.789 -25.514 1.00 96.56 175 LYS A CA 1
ATOM 1438 C C . LYS A 1 175 ? 1.637 -4.172 -24.033 1.00 96.56 175 LYS A C 1
ATOM 1440 O O . LYS A 1 175 ? 0.665 -3.962 -23.315 1.00 96.56 175 LYS A O 1
ATOM 1445 N N . ASN A 1 176 ? 2.786 -4.666 -23.574 1.00 96.50 176 ASN A N 1
ATOM 1446 C CA . ASN A 1 176 ? 2.978 -5.040 -22.171 1.00 96.50 176 ASN A CA 1
ATOM 1447 C C . ASN A 1 176 ? 2.814 -3.833 -21.233 1.00 96.50 176 ASN A C 1
ATOM 1449 O O . ASN A 1 176 ? 2.199 -3.953 -20.178 1.00 96.50 176 ASN A O 1
ATOM 1453 N N . VAL A 1 177 ? 3.326 -2.659 -21.624 1.00 95.75 177 VAL A N 1
ATOM 1454 C CA . VAL A 1 177 ? 3.140 -1.423 -20.848 1.00 95.75 177 VAL A CA 1
ATOM 1455 C C . VAL A 1 177 ? 1.668 -1.000 -20.830 1.00 95.75 177 VAL A C 1
ATOM 1457 O O . VAL A 1 177 ? 1.154 -0.645 -19.775 1.00 95.75 177 VAL A O 1
ATOM 1460 N N . ASN A 1 178 ? 0.957 -1.087 -21.958 1.00 95.12 178 ASN A N 1
ATOM 1461 C CA . ASN A 1 178 ? -0.475 -0.778 -22.024 1.00 95.12 178 ASN A CA 1
ATOM 1462 C C . ASN A 1 178 ? -1.309 -1.697 -21.110 1.00 95.12 178 ASN A C 1
ATOM 1464 O O . ASN A 1 178 ? -2.194 -1.224 -20.400 1.00 95.12 178 ASN A O 1
ATOM 1468 N N . GLU A 1 179 ? -1.011 -2.999 -21.099 1.00 96.31 179 GLU A N 1
ATOM 1469 C CA . GLU A 1 179 ? -1.651 -3.972 -20.204 1.00 96.31 179 GLU A CA 1
ATOM 1470 C C . GLU A 1 179 ? -1.351 -3.675 -18.730 1.00 96.31 179 GLU A C 1
ATOM 1472 O O . GLU A 1 179 ? -2.274 -3.657 -17.919 1.00 96.31 179 GLU A O 1
ATOM 1477 N N . LEU A 1 180 ? -0.099 -3.349 -18.392 1.00 96.00 180 LEU A N 1
ATOM 1478 C CA . LEU A 1 180 ? 0.279 -2.942 -17.038 1.00 96.00 180 LEU A CA 1
ATOM 1479 C C . LEU A 1 180 ? -0.496 -1.698 -16.578 1.00 96.00 180 LEU A C 1
ATOM 1481 O O . LEU A 1 180 ? -1.033 -1.686 -15.474 1.00 96.00 180 LEU A O 1
ATOM 1485 N N . VAL A 1 181 ? -0.601 -0.670 -17.426 1.00 95.62 181 VAL A N 1
ATOM 1486 C CA . VAL A 1 181 ? -1.359 0.552 -17.110 1.00 95.62 181 VAL A CA 1
ATOM 1487 C C . VAL A 1 181 ? -2.842 0.241 -16.886 1.00 95.62 181 VAL A C 1
ATOM 1489 O O . VAL A 1 181 ? -3.436 0.777 -15.954 1.00 95.62 181 VAL A O 1
ATOM 1492 N N . LYS A 1 182 ? -3.443 -0.656 -17.678 1.00 95.88 182 LYS A N 1
ATOM 1493 C CA . LYS A 1 182 ? -4.836 -1.092 -17.468 1.00 95.88 182 LYS A CA 1
ATOM 1494 C C . LYS A 1 182 ? -5.037 -1.780 -16.121 1.00 95.88 182 LYS A C 1
ATOM 1496 O O . LYS A 1 182 ? -6.018 -1.483 -15.449 1.00 95.88 182 LYS A O 1
ATOM 1501 N N . ILE A 1 183 ? -4.115 -2.660 -15.731 1.00 97.19 183 ILE A N 1
ATOM 1502 C CA . ILE A 1 183 ? -4.157 -3.327 -14.423 1.00 97.19 183 ILE A CA 1
ATOM 1503 C C . ILE A 1 183 ? -4.060 -2.284 -13.306 1.00 97.19 183 ILE A C 1
ATOM 1505 O O . ILE A 1 183 ? -4.889 -2.285 -12.407 1.00 97.19 183 ILE A O 1
ATOM 1509 N N . ILE A 1 184 ? -3.120 -1.336 -13.398 1.00 96.94 184 ILE A N 1
ATOM 1510 C CA . ILE A 1 184 ? -2.969 -0.265 -12.399 1.00 96.94 184 ILE A CA 1
ATOM 1511 C C . ILE A 1 184 ? -4.255 0.563 -12.263 1.00 96.94 184 ILE A C 1
ATOM 1513 O O . ILE A 1 184 ? -4.665 0.869 -11.145 1.00 96.94 184 ILE A O 1
ATOM 1517 N N . ILE A 1 185 ? -4.904 0.920 -13.376 1.00 96.19 185 ILE A N 1
ATOM 1518 C CA . ILE A 1 185 ? -6.176 1.661 -13.353 1.00 96.19 185 ILE A CA 1
ATOM 1519 C C . ILE A 1 185 ? -7.267 0.851 -12.644 1.00 96.19 185 ILE A C 1
ATOM 1521 O O . ILE A 1 185 ? -7.972 1.405 -11.802 1.00 96.19 185 ILE A O 1
ATOM 1525 N N . GLN A 1 186 ? -7.388 -0.443 -12.951 1.00 96.75 186 GLN A N 1
ATOM 1526 C CA . GLN A 1 186 ? -8.374 -1.323 -12.320 1.00 96.75 186 GLN A CA 1
ATOM 1527 C C . GLN A 1 186 ? -8.145 -1.434 -10.805 1.00 96.75 186 GLN A C 1
ATOM 1529 O O . GLN A 1 186 ? -9.052 -1.151 -10.030 1.00 96.75 186 GLN A O 1
ATOM 1534 N N . GLU A 1 187 ? -6.916 -1.727 -10.382 1.00 96.38 187 GLU A N 1
ATOM 1535 C CA . GLU A 1 187 ? -6.553 -1.828 -8.961 1.00 96.38 187 GLU A CA 1
ATOM 1536 C C . GLU A 1 187 ? -6.756 -0.497 -8.218 1.00 96.38 187 GLU A C 1
ATOM 1538 O O . GLU A 1 187 ? -7.158 -0.468 -7.057 1.00 96.38 187 GLU A O 1
ATOM 1543 N N . THR A 1 188 ? -6.536 0.639 -8.890 1.00 96.88 188 THR A N 1
ATOM 1544 C CA . THR A 1 188 ? -6.794 1.966 -8.306 1.00 96.88 188 THR A CA 1
ATOM 1545 C C . THR A 1 188 ? -8.292 2.206 -8.087 1.00 96.88 188 THR A C 1
ATOM 1547 O O . THR A 1 188 ? -8.677 2.813 -7.082 1.00 96.88 188 THR A O 1
ATOM 1550 N N . HIS A 1 189 ? -9.150 1.725 -8.992 1.00 95.06 189 HIS A N 1
ATOM 1551 C CA . HIS A 1 189 ? -10.601 1.760 -8.801 1.00 95.06 189 HIS A CA 1
ATOM 1552 C C . HIS A 1 189 ? -11.035 0.877 -7.627 1.00 95.06 189 HIS A C 1
ATOM 1554 O O . HIS A 1 189 ? -11.782 1.350 -6.769 1.00 95.06 189 HIS A O 1
ATOM 1560 N N . ASP A 1 190 ? -10.516 -0.346 -7.542 1.00 94.75 190 ASP A N 1
ATOM 1561 C CA . ASP A 1 190 ? -10.847 -1.287 -6.466 1.00 94.75 190 ASP A CA 1
ATOM 1562 C C . ASP A 1 190 ? -10.360 -0.771 -5.098 1.00 94.75 190 ASP A C 1
ATOM 1564 O O . ASP A 1 190 ? -11.085 -0.827 -4.099 1.00 94.75 190 ASP A O 1
ATOM 1568 N N . MET A 1 191 ? -9.177 -0.148 -5.055 1.00 95.62 191 MET A N 1
ATOM 1569 C CA . MET A 1 191 ? -8.655 0.527 -3.862 1.00 95.62 191 MET A CA 1
ATOM 1570 C C . MET A 1 191 ? -9.506 1.739 -3.459 1.00 95.62 191 MET A C 1
ATOM 1572 O O . MET A 1 191 ? -9.715 1.978 -2.267 1.00 95.62 191 MET A O 1
ATOM 1576 N N . SER A 1 192 ? -10.027 2.496 -4.428 1.00 96.12 192 SER A N 1
ATOM 1577 C CA . SER A 1 192 ? -10.917 3.632 -4.155 1.00 96.12 192 SER A CA 1
ATOM 1578 C C . SER A 1 192 ? -12.249 3.163 -3.565 1.00 96.12 192 SER A C 1
ATOM 1580 O O . SER A 1 192 ? -12.708 3.735 -2.579 1.00 96.12 192 SER A O 1
ATOM 1582 N N . ALA A 1 193 ? -12.830 2.091 -4.113 1.00 95.94 193 ALA A N 1
ATOM 1583 C CA . ALA A 1 193 ? -14.047 1.475 -3.585 1.00 95.94 193 ALA A CA 1
ATOM 1584 C C . ALA A 1 193 ? -13.839 0.934 -2.159 1.00 95.94 193 ALA A C 1
ATOM 1586 O O . ALA A 1 193 ? -14.605 1.263 -1.256 1.00 95.94 193 ALA A O 1
ATOM 1587 N N . SER A 1 194 ? -12.745 0.203 -1.928 1.00 96.06 194 SER A N 1
ATOM 1588 C CA . SER A 1 194 ? -12.379 -0.310 -0.597 1.00 96.06 194 SER A CA 1
ATOM 1589 C C . SER A 1 194 ? -12.164 0.822 0.416 1.00 96.06 194 SER A C 1
ATOM 1591 O O . SER A 1 194 ? -12.532 0.708 1.582 1.00 96.06 194 SER A O 1
ATOM 1593 N N . SER A 1 195 ? -11.592 1.949 -0.024 1.00 96.88 195 SER A N 1
ATOM 1594 C CA . SER A 1 195 ? -11.399 3.129 0.831 1.00 96.88 195 SER A CA 1
ATOM 1595 C C . SER A 1 195 ? -12.725 3.790 1.216 1.00 96.88 195 SER A C 1
ATOM 1597 O O . SER A 1 195 ? -12.865 4.268 2.340 1.00 96.88 195 SER A O 1
ATOM 1599 N N . GLN A 1 196 ? -13.706 3.805 0.307 1.00 95.56 196 GLN A N 1
ATOM 1600 C CA . GLN A 1 196 ? -15.058 4.295 0.597 1.00 95.56 196 GLN A CA 1
ATOM 1601 C C . GLN A 1 196 ? -15.784 3.388 1.597 1.00 95.56 196 GLN A C 1
ATOM 1603 O O . GLN A 1 196 ? -16.379 3.891 2.548 1.00 95.56 196 GLN A O 1
ATOM 1608 N N . GLU A 1 197 ? -15.689 2.068 1.426 1.00 96.75 197 GLU A N 1
ATOM 1609 C CA . GLU A 1 197 ? -16.252 1.088 2.362 1.00 96.75 197 GLU A CA 1
ATOM 1610 C C . GLU A 1 197 ? -15.612 1.200 3.755 1.00 96.75 197 GLU A C 1
ATOM 1612 O O . GLU A 1 197 ? -16.312 1.220 4.771 1.00 96.75 197 GLU A O 1
ATOM 1617 N N . LEU A 1 198 ? -14.286 1.372 3.813 1.00 96.31 198 LEU A N 1
ATOM 1618 C CA . LEU A 1 198 ? -13.574 1.621 5.064 1.00 96.31 198 LEU A CA 1
ATOM 1619 C C . LEU A 1 198 ? -14.050 2.912 5.739 1.00 96.31 198 LEU A C 1
ATOM 1621 O O . LEU A 1 198 ? -14.273 2.915 6.946 1.00 96.31 198 LEU A O 1
ATOM 1625 N N . SER A 1 199 ? -14.235 3.997 4.980 1.00 96.88 199 SER A N 1
ATOM 1626 C CA . SER A 1 199 ? -14.744 5.262 5.524 1.00 96.88 199 SER A CA 1
ATOM 1627 C C . SER A 1 199 ? -16.136 5.091 6.133 1.00 96.88 199 SER A C 1
ATOM 1629 O O . SER A 1 199 ? -16.365 5.543 7.253 1.00 96.88 199 SER A O 1
ATOM 1631 N N . ALA A 1 200 ? -17.037 4.387 5.442 1.00 96.69 200 ALA A N 1
ATOM 1632 C CA . ALA A 1 200 ? -18.373 4.087 5.955 1.00 96.69 200 ALA A CA 1
ATOM 1633 C C . ALA A 1 200 ? -18.318 3.238 7.238 1.00 96.69 200 ALA A C 1
ATOM 1635 O O . ALA A 1 200 ? -18.996 3.540 8.217 1.00 96.69 200 ALA A O 1
ATOM 1636 N N . THR A 1 201 ? -17.445 2.228 7.272 1.00 96.94 201 THR A N 1
ATOM 1637 C CA . THR A 1 201 ? -17.233 1.383 8.460 1.00 96.94 201 THR A CA 1
ATOM 1638 C C . THR A 1 201 ? -16.706 2.196 9.646 1.00 96.94 201 THR A C 1
ATOM 1640 O O . THR A 1 201 ? -17.113 1.985 10.787 1.00 96.94 201 THR A O 1
ATOM 1643 N N . VAL A 1 202 ? -15.802 3.150 9.400 1.00 96.81 202 VAL A N 1
ATOM 1644 C CA . VAL A 1 202 ? -15.270 4.042 10.442 1.00 96.81 202 VAL A CA 1
ATOM 1645 C C . VAL A 1 202 ? -16.355 4.977 10.983 1.00 96.81 202 VAL A C 1
ATOM 1647 O O . VAL A 1 202 ? -16.410 5.193 12.195 1.00 96.81 202 VAL A O 1
ATOM 1650 N N . GLU A 1 203 ? -17.237 5.502 10.129 1.00 96.06 203 GLU A N 1
ATOM 1651 C CA . GLU A 1 203 ? -18.390 6.305 10.560 1.00 96.06 203 GLU A CA 1
ATOM 1652 C C . GLU A 1 203 ? -19.357 5.490 11.432 1.00 96.06 203 GLU A C 1
ATOM 1654 O O . GLU A 1 203 ? -19.742 5.942 12.513 1.00 96.06 203 GLU A O 1
ATOM 1659 N N . GLU A 1 204 ? -19.688 4.262 11.023 1.00 96.75 204 GLU A N 1
ATOM 1660 C CA . GLU A 1 204 ? -20.534 3.348 11.801 1.00 96.75 204 GLU A CA 1
ATOM 1661 C C . GLU A 1 204 ? -19.902 2.992 13.155 1.00 96.75 204 GLU A C 1
ATOM 1663 O O . GLU A 1 204 ? -20.572 3.004 14.195 1.00 96.75 204 GLU A O 1
ATOM 1668 N N . LEU A 1 205 ? -18.591 2.734 13.176 1.00 96.44 205 LEU A N 1
ATOM 1669 C CA . LEU A 1 205 ? -17.854 2.466 14.407 1.00 96.44 205 LEU A CA 1
ATOM 1670 C C . LEU A 1 205 ? -17.867 3.680 15.342 1.00 96.44 205 LEU A C 1
ATOM 1672 O O . LEU A 1 205 ? -18.037 3.521 16.551 1.00 96.44 205 LEU A O 1
ATOM 1676 N N . SER A 1 206 ? -17.721 4.891 14.800 1.00 96.12 206 SER A N 1
ATOM 1677 C CA . SER A 1 206 ? -17.787 6.128 15.581 1.00 96.12 206 SER A CA 1
ATOM 1678 C C . SER A 1 206 ? -19.172 6.326 16.205 1.00 96.12 206 SER A C 1
ATOM 1680 O O . SER A 1 206 ? -19.268 6.595 17.403 1.00 96.12 206 SER A O 1
ATOM 1682 N N . ALA A 1 207 ? -20.243 6.099 15.438 1.00 95.81 207 ALA A N 1
ATOM 1683 C CA . ALA A 1 207 ? -21.612 6.142 15.950 1.00 95.81 207 ALA A CA 1
ATOM 1684 C C . ALA A 1 207 ? -21.849 5.083 17.042 1.00 95.81 207 ALA A C 1
ATOM 1686 O O . ALA A 1 207 ? -22.417 5.373 18.095 1.00 95.81 207 ALA A O 1
ATOM 1687 N N . THR A 1 208 ? -21.345 3.866 16.836 1.00 96.69 208 THR A N 1
ATOM 1688 C CA . THR A 1 208 ? -21.434 2.786 17.827 1.00 96.69 208 THR A CA 1
ATOM 1689 C C . THR A 1 208 ? -20.673 3.134 19.107 1.00 96.69 208 THR A C 1
ATOM 1691 O O . THR A 1 208 ? -21.172 2.888 20.203 1.00 96.69 208 THR A O 1
ATOM 1694 N N . ALA A 1 209 ? -19.497 3.757 18.999 1.00 95.81 209 ALA A N 1
ATOM 1695 C CA . ALA A 1 209 ? -18.731 4.213 20.154 1.00 95.81 209 ALA A CA 1
ATOM 1696 C C . ALA A 1 209 ? -19.482 5.281 20.966 1.00 95.81 209 ALA A C 1
ATOM 1698 O O . ALA A 1 209 ? -19.433 5.241 22.194 1.00 95.81 209 ALA A O 1
ATOM 1699 N N . ILE A 1 210 ? -20.214 6.190 20.309 1.00 96.06 210 ILE A N 1
ATOM 1700 C CA . ILE A 1 210 ? -21.091 7.160 20.987 1.00 96.06 210 ILE A CA 1
ATOM 1701 C C . ILE A 1 210 ? -22.183 6.429 21.779 1.00 96.06 210 ILE A C 1
ATOM 1703 O O . ILE A 1 210 ? -22.337 6.695 22.970 1.00 96.06 210 ILE A O 1
ATOM 1707 N N . ASN A 1 211 ? -22.864 5.457 21.164 1.00 95.62 211 ASN A N 1
ATOM 1708 C CA . ASN A 1 211 ? -23.905 4.664 21.831 1.00 95.62 211 ASN A CA 1
ATOM 1709 C C . ASN A 1 211 ? -23.355 3.871 23.031 1.00 95.62 211 ASN A C 1
ATOM 1711 O O . ASN A 1 211 ? -23.999 3.793 24.075 1.00 95.62 211 ASN A O 1
ATOM 1715 N N . ILE A 1 212 ? -22.152 3.296 22.907 1.00 95.69 212 ILE A N 1
ATOM 1716 C CA . ILE A 1 212 ? -21.476 2.607 24.018 1.00 95.69 212 ILE A CA 1
ATOM 1717 C C . ILE A 1 212 ? -21.202 3.584 25.163 1.00 95.69 212 ILE A C 1
ATOM 1719 O O . ILE A 1 212 ? -21.419 3.245 26.322 1.00 95.69 212 ILE A O 1
ATOM 1723 N N . ASN A 1 213 ? -20.740 4.795 24.853 1.00 96.00 213 ASN A N 1
ATOM 1724 C CA . ASN A 1 213 ? -20.435 5.801 25.865 1.00 96.00 213 ASN A CA 1
ATOM 1725 C C . ASN A 1 213 ? -21.706 6.265 26.602 1.00 96.00 213 ASN A C 1
ATOM 1727 O O . ASN A 1 213 ? -21.700 6.423 27.821 1.00 96.00 213 ASN A O 1
ATOM 1731 N N . GLU A 1 214 ? -22.820 6.411 25.882 1.00 96.00 214 GLU A N 1
ATOM 1732 C CA . GLU A 1 214 ? -24.133 6.689 26.475 1.00 96.00 214 GLU A CA 1
ATOM 1733 C C . GLU A 1 214 ? -24.603 5.543 27.385 1.00 96.00 214 GLU A C 1
ATOM 1735 O O . GLU A 1 214 ? -25.008 5.782 28.522 1.00 96.00 214 GLU A O 1
ATOM 1740 N N . ALA A 1 215 ? -24.466 4.290 26.941 1.00 96.00 215 ALA A N 1
ATOM 1741 C CA . ALA A 1 215 ? -24.792 3.123 27.757 1.00 96.00 215 ALA A CA 1
ATOM 1742 C C . ALA A 1 215 ? -23.934 3.044 29.033 1.00 96.00 215 ALA A C 1
ATOM 1744 O O . ALA A 1 215 ? -24.455 2.739 30.103 1.00 96.00 215 ALA A O 1
ATOM 1745 N N . ILE A 1 216 ? -22.638 3.361 28.944 1.00 96.38 216 ILE A N 1
ATOM 1746 C CA . ILE A 1 216 ? -21.741 3.428 30.107 1.00 96.38 216 ILE A CA 1
ATOM 1747 C C . ILE A 1 216 ? -22.206 4.501 31.099 1.00 96.38 216 ILE A C 1
ATOM 1749 O O . ILE A 1 216 ? -22.229 4.234 32.300 1.00 96.38 216 ILE A O 1
ATOM 1753 N N . ASN A 1 217 ? -22.613 5.683 30.626 1.00 95.38 217 ASN A N 1
ATOM 1754 C CA . ASN A 1 217 ? -23.140 6.735 31.501 1.00 95.38 217 ASN A CA 1
ATOM 1755 C C . ASN A 1 217 ? -24.433 6.304 32.208 1.00 95.38 217 ASN A C 1
ATOM 1757 O O . ASN A 1 217 ? -24.566 6.525 33.411 1.00 95.38 217 ASN A O 1
ATOM 1761 N N . ASN A 1 218 ? -25.347 5.638 31.498 1.00 95.44 218 ASN A N 1
ATOM 1762 C CA . ASN A 1 218 ? -26.570 5.102 32.102 1.00 95.44 218 ASN A CA 1
ATOM 1763 C C . ASN A 1 218 ? -26.252 4.056 33.180 1.00 95.44 218 ASN A C 1
ATOM 1765 O O . ASN A 1 218 ? -26.794 4.127 34.279 1.00 95.44 218 ASN A O 1
ATOM 1769 N N . ILE A 1 219 ? -25.314 3.139 32.911 1.00 96.00 219 ILE A N 1
ATOM 1770 C CA . ILE A 1 219 ? -24.856 2.149 33.899 1.00 96.00 219 ILE A CA 1
ATOM 1771 C C . ILE A 1 219 ? -24.249 2.840 35.125 1.00 96.00 219 ILE A C 1
ATOM 1773 O O . ILE A 1 219 ? -24.516 2.430 36.252 1.00 96.00 219 ILE A O 1
ATOM 1777 N N . ALA A 1 220 ? -23.440 3.884 34.934 1.00 95.25 220 ALA A N 1
ATOM 1778 C CA . ALA A 1 220 ? -22.855 4.630 36.046 1.00 95.25 220 ALA A CA 1
ATOM 1779 C C . ALA A 1 220 ? -23.936 5.275 36.930 1.00 95.25 220 ALA A C 1
ATOM 1781 O O . ALA A 1 220 ? -23.859 5.171 38.154 1.00 95.25 220 ALA A O 1
ATOM 1782 N N . GLN A 1 221 ? -24.968 5.864 36.319 1.00 94.69 221 GLN A N 1
ATOM 1783 C CA . GLN A 1 221 ? -26.103 6.443 37.037 1.00 94.69 221 GLN A CA 1
ATOM 1784 C C . GLN A 1 221 ? -26.927 5.375 37.778 1.00 94.69 221 GLN A C 1
ATOM 1786 O O . GLN A 1 221 ? -27.328 5.581 38.924 1.00 94.69 221 GLN A O 1
ATOM 1791 N N . GLU A 1 222 ? -27.159 4.216 37.158 1.00 96.12 222 GLU A N 1
ATOM 1792 C CA . GLU A 1 222 ? -27.829 3.087 37.812 1.00 96.12 222 GLU A CA 1
ATOM 1793 C C . GLU A 1 222 ? -27.019 2.543 38.995 1.00 96.12 222 GLU A C 1
ATOM 1795 O O . GLU A 1 222 ? -27.594 2.244 40.042 1.00 96.12 222 GLU A O 1
ATOM 1800 N N . MET A 1 223 ? -25.690 2.451 38.869 1.00 94.38 223 MET A N 1
ATOM 1801 C CA . MET A 1 223 ? -24.817 2.051 39.977 1.00 94.38 223 MET A CA 1
ATOM 1802 C C . MET A 1 223 ? -24.855 3.048 41.136 1.00 94.38 223 MET A C 1
ATOM 1804 O O . MET A 1 223 ? -24.843 2.622 42.290 1.00 94.38 223 MET A O 1
ATOM 1808 N N . GLU A 1 224 ? -24.907 4.352 40.857 1.00 94.31 224 GLU A N 1
ATOM 1809 C CA . GLU A 1 224 ? -25.055 5.376 41.895 1.00 94.31 224 GLU A CA 1
ATOM 1810 C C . GLU A 1 224 ? -26.381 5.195 42.647 1.00 94.31 224 GLU A C 1
ATOM 1812 O O . GLU A 1 224 ? -26.387 5.110 43.876 1.00 94.31 224 GLU A O 1
ATOM 1817 N N . GLY A 1 225 ? -27.484 4.996 41.915 1.00 92.81 225 GLY A N 1
ATOM 1818 C CA . GLY A 1 225 ? -28.786 4.683 42.508 1.00 92.81 225 GLY A CA 1
ATOM 1819 C C . GLY A 1 225 ? -28.770 3.399 43.344 1.00 92.81 225 GLY A C 1
ATOM 1820 O O . GLY A 1 225 ? -29.267 3.387 44.470 1.00 92.81 225 GLY A O 1
ATOM 1821 N N . ALA A 1 226 ? -28.143 2.332 42.839 1.00 93.00 226 ALA A N 1
ATOM 1822 C CA . ALA A 1 226 ? -27.993 1.074 43.567 1.00 93.00 226 ALA A CA 1
ATOM 1823 C C . ALA A 1 226 ? -27.159 1.237 44.849 1.00 93.00 226 ALA A C 1
ATOM 1825 O O . ALA A 1 226 ? -27.484 0.624 45.866 1.00 93.00 226 ALA A O 1
ATOM 1826 N N . SER A 1 227 ? -26.120 2.081 44.824 1.00 95.19 227 SER A N 1
ATOM 1827 C CA . SER A 1 227 ? -25.325 2.416 46.009 1.00 95.19 227 SER A CA 1
ATOM 1828 C C . SER A 1 227 ? -26.185 3.102 47.067 1.00 95.19 227 SER A C 1
ATOM 1830 O O . SER A 1 227 ? -26.201 2.656 48.213 1.00 95.19 227 SER A O 1
ATOM 1832 N N . THR A 1 228 ? -26.965 4.119 46.686 1.00 93.81 228 THR A N 1
ATOM 1833 C CA . THR A 1 228 ? -27.891 4.801 47.604 1.00 93.81 228 THR A CA 1
ATOM 1834 C C . THR A 1 228 ? -28.926 3.838 48.183 1.00 93.81 228 THR A C 1
ATOM 1836 O O . THR A 1 228 ? -29.122 3.801 49.394 1.00 93.81 228 THR A O 1
ATOM 1839 N N . THR A 1 229 ? -29.545 2.988 47.357 1.00 94.50 229 THR A N 1
ATOM 1840 C CA . THR A 1 229 ? -30.484 1.969 47.853 1.00 94.50 229 THR A CA 1
ATOM 1841 C C . THR A 1 229 ? -29.802 0.982 48.806 1.00 94.50 229 THR A C 1
ATOM 1843 O O . THR A 1 229 ? -30.395 0.572 49.801 1.00 94.50 229 THR A O 1
ATOM 1846 N N . SER A 1 230 ? -28.548 0.601 48.548 1.00 94.50 230 SER A N 1
ATOM 1847 C CA . SER A 1 230 ? -27.786 -0.274 49.447 1.00 94.50 230 SER A CA 1
ATOM 1848 C C . SER A 1 230 ? -27.482 0.391 50.796 1.00 94.50 230 SER A C 1
ATOM 1850 O O . SER A 1 230 ? -27.500 -0.290 51.825 1.00 94.50 230 SER A O 1
ATOM 1852 N N . GLU A 1 231 ? -27.221 1.699 50.819 1.00 94.69 231 GLU A N 1
ATOM 1853 C CA . GLU A 1 231 ? -27.069 2.478 52.055 1.00 94.69 231 GLU A CA 1
ATOM 1854 C C . GLU A 1 231 ? -28.386 2.532 52.843 1.00 94.69 231 GLU A C 1
ATOM 1856 O O . GLU A 1 231 ? -28.393 2.243 54.040 1.00 94.69 231 GLU A O 1
ATOM 1861 N N . GLU A 1 232 ? -29.512 2.800 52.173 1.00 94.06 232 GLU A N 1
ATOM 1862 C CA . GLU A 1 232 ? -30.845 2.795 52.793 1.00 94.06 232 GLU A CA 1
ATOM 1863 C C . GLU A 1 232 ? -31.206 1.426 53.383 1.00 94.06 232 GLU A C 1
ATOM 1865 O O . GLU A 1 232 ? -31.702 1.341 54.508 1.00 94.06 232 GLU A O 1
ATOM 1870 N N . ILE A 1 233 ? -30.920 0.340 52.655 1.00 94.94 233 ILE A N 1
ATOM 1871 C CA . ILE A 1 233 ? -31.120 -1.027 53.149 1.00 94.94 233 ILE A CA 1
ATOM 1872 C C . ILE A 1 233 ? -30.252 -1.279 54.382 1.00 94.94 233 ILE A C 1
ATOM 1874 O O . ILE A 1 233 ? -30.739 -1.849 55.357 1.00 94.94 233 ILE A O 1
ATOM 1878 N N . SER A 1 234 ? -28.987 -0.856 54.359 1.00 94.50 234 SER A N 1
ATOM 1879 C CA . SER A 1 234 ? -28.078 -1.039 55.496 1.00 94.50 234 SER A CA 1
ATOM 1880 C C . SER A 1 234 ? -28.604 -0.316 56.739 1.00 94.50 234 SER A C 1
ATOM 1882 O O . SER A 1 234 ? -28.684 -0.921 57.808 1.00 94.50 234 SER A O 1
ATOM 1884 N N . ALA A 1 235 ? -29.070 0.927 56.587 1.00 94.50 235 ALA A N 1
ATOM 1885 C CA . ALA A 1 235 ? -29.690 1.688 57.670 1.00 94.50 235 ALA A CA 1
ATOM 1886 C C . ALA A 1 235 ? -30.981 1.028 58.191 1.00 94.50 235 ALA A C 1
ATOM 1888 O O . ALA A 1 235 ? -31.181 0.919 59.402 1.00 94.50 235 ALA A O 1
ATOM 1889 N N . ALA A 1 236 ? -31.838 0.525 57.297 1.00 94.94 236 ALA A N 1
ATOM 1890 C CA . ALA A 1 236 ? -33.059 -0.184 57.681 1.00 94.94 236 ALA A CA 1
ATOM 1891 C C . ALA A 1 236 ? -32.763 -1.489 58.440 1.00 94.94 236 ALA A C 1
ATOM 1893 O O . ALA A 1 236 ? -33.493 -1.855 59.363 1.00 94.94 236 ALA A O 1
ATOM 1894 N N . VAL A 1 237 ? -31.688 -2.196 58.078 1.00 95.06 237 VAL A N 1
ATOM 1895 C CA . VAL A 1 237 ? -31.229 -3.393 58.796 1.00 95.06 237 VAL A CA 1
ATOM 1896 C C . VAL A 1 237 ? -30.720 -3.038 60.196 1.00 95.06 237 VAL A C 1
ATOM 1898 O O . VAL A 1 237 ? -31.070 -3.737 61.145 1.00 95.06 237 VAL A O 1
ATOM 1901 N N . GLU A 1 238 ? -29.962 -1.951 60.358 1.00 94.56 238 GLU A N 1
ATOM 1902 C CA . GLU A 1 238 ? -29.529 -1.473 61.682 1.00 94.56 238 GLU A CA 1
ATOM 1903 C C . GLU A 1 238 ? -30.717 -1.081 62.576 1.00 94.56 238 GLU A C 1
ATOM 1905 O O . GLU A 1 238 ? -30.773 -1.454 63.753 1.00 94.56 238 GLU A O 1
ATOM 1910 N N . GLU A 1 239 ? -31.709 -0.377 62.022 1.00 94.06 239 GLU A N 1
ATOM 1911 C CA . GLU A 1 239 ? -32.941 -0.040 62.743 1.00 94.06 239 GLU A CA 1
ATOM 1912 C C . GLU A 1 239 ? -33.714 -1.302 63.151 1.00 94.06 239 GLU A C 1
ATOM 1914 O O . GLU A 1 239 ? -34.195 -1.413 64.284 1.00 94.06 239 GLU A O 1
ATOM 1919 N N . MET A 1 240 ? -33.792 -2.287 62.256 1.00 93.69 240 MET A N 1
ATOM 1920 C CA . MET A 1 240 ? -34.441 -3.565 62.525 1.00 93.69 240 MET A CA 1
ATOM 1921 C C . MET A 1 240 ? -33.736 -4.345 63.637 1.00 93.69 240 MET A C 1
ATOM 1923 O O . MET A 1 240 ? -34.416 -4.871 64.519 1.00 93.69 240 MET A O 1
ATOM 1927 N N . ASP A 1 241 ? -32.402 -4.399 63.641 1.00 94.50 241 ASP A N 1
ATOM 1928 C CA . ASP A 1 241 ? -31.628 -5.059 64.699 1.00 94.50 241 ASP A CA 1
ATOM 1929 C C . ASP A 1 241 ? -31.867 -4.394 66.064 1.00 94.50 241 ASP A C 1
ATOM 1931 O O . ASP A 1 241 ? -32.149 -5.065 67.063 1.00 94.50 241 ASP A O 1
ATOM 1935 N N . SER A 1 242 ? -31.884 -3.058 66.102 1.00 93.75 242 SER A N 1
ATOM 1936 C CA . SER A 1 242 ? -32.273 -2.291 67.292 1.00 93.75 242 SER A CA 1
ATOM 1937 C C . SER A 1 242 ? -33.701 -2.628 67.752 1.00 93.75 242 SER A C 1
ATOM 1939 O O . SER A 1 242 ? -33.940 -2.900 68.936 1.00 93.75 242 SER A O 1
ATOM 1941 N N . GLY A 1 243 ? -34.652 -2.700 66.815 1.00 93.31 243 GLY A N 1
ATOM 1942 C CA . GLY A 1 243 ? -36.037 -3.090 67.076 1.00 93.31 243 GLY A CA 1
ATOM 1943 C C . GLY A 1 243 ? -36.173 -4.512 67.629 1.00 93.31 243 GLY A C 1
ATOM 1944 O O . GLY A 1 243 ? -36.915 -4.733 68.591 1.00 93.31 243 GLY A O 1
ATOM 1945 N N . ILE A 1 244 ? -35.422 -5.471 67.082 1.00 94.50 244 ILE A N 1
ATOM 1946 C CA . ILE A 1 244 ? -35.366 -6.861 67.556 1.00 94.50 244 ILE A CA 1
ATOM 1947 C C . ILE A 1 244 ? -34.790 -6.923 68.972 1.00 94.50 244 ILE A C 1
ATOM 1949 O O . ILE A 1 244 ? -35.366 -7.592 69.834 1.00 94.50 244 ILE A O 1
ATOM 1953 N N . ASN A 1 245 ? -33.708 -6.195 69.252 1.00 93.38 245 ASN A N 1
ATOM 1954 C CA . ASN A 1 245 ? -33.119 -6.122 70.589 1.00 93.38 245 ASN A CA 1
ATOM 1955 C C . ASN A 1 245 ? -34.104 -5.532 71.613 1.00 93.38 245 ASN A C 1
ATOM 1957 O O . ASN A 1 245 ? -34.285 -6.081 72.705 1.00 93.38 245 ASN A O 1
ATOM 1961 N N . ALA A 1 246 ? -34.809 -4.455 71.256 1.00 93.69 246 ALA A N 1
ATOM 1962 C CA . ALA A 1 246 ? -35.842 -3.862 72.102 1.00 93.69 246 ALA A CA 1
ATOM 1963 C C . ALA A 1 246 ? -37.020 -4.824 72.347 1.00 93.69 246 ALA A C 1
ATOM 1965 O O . ALA A 1 246 ? -37.499 -4.951 73.480 1.00 93.69 246 ALA A O 1
ATOM 1966 N N . LEU A 1 247 ? -37.472 -5.532 71.307 1.00 94.19 247 LEU A N 1
ATOM 1967 C CA . LEU A 1 247 ? -38.539 -6.526 71.404 1.00 94.19 247 LEU A CA 1
ATOM 1968 C C . LEU A 1 247 ? -38.130 -7.709 72.290 1.00 94.19 247 LEU A C 1
ATOM 1970 O O . LEU A 1 247 ? -38.909 -8.117 73.151 1.00 94.19 247 LEU A O 1
ATOM 1974 N N . SER A 1 248 ? -36.909 -8.219 72.123 1.00 95.25 248 SER A N 1
ATOM 1975 C CA . SER A 1 248 ? -36.337 -9.287 72.949 1.00 95.25 248 SER A CA 1
ATOM 1976 C C . SER A 1 248 ? -36.312 -8.888 74.427 1.00 95.25 248 SER A C 1
ATOM 1978 O O . SER A 1 248 ? -36.826 -9.616 75.280 1.00 95.25 248 SER A O 1
ATOM 1980 N N . ASN A 1 249 ? -35.840 -7.675 74.735 1.00 93.38 249 ASN A N 1
ATOM 1981 C CA . ASN A 1 249 ? -35.846 -7.142 76.098 1.00 93.38 249 ASN A CA 1
ATOM 1982 C C . ASN A 1 249 ? -37.264 -7.049 76.684 1.00 93.38 249 ASN A C 1
ATOM 1984 O O . ASN A 1 249 ? -37.492 -7.490 77.813 1.00 93.38 249 ASN A O 1
ATOM 1988 N N . LYS A 1 250 ? -38.245 -6.555 75.914 1.00 93.69 250 LYS A N 1
ATOM 1989 C CA . LYS A 1 250 ? -39.653 -6.531 76.350 1.00 93.69 250 LYS A CA 1
ATOM 1990 C C . LYS A 1 250 ? -40.239 -7.928 76.542 1.00 93.69 250 LYS A C 1
ATOM 1992 O O . LYS A 1 250 ? -41.026 -8.130 77.465 1.00 93.69 250 LYS A O 1
ATOM 1997 N N . ALA A 1 251 ? -39.869 -8.897 75.709 1.00 93.69 251 ALA A N 1
ATOM 1998 C CA . ALA A 1 251 ? -40.303 -10.281 75.861 1.00 93.69 251 ALA A CA 1
ATOM 1999 C C . ALA A 1 251 ? -39.732 -10.911 77.145 1.00 93.69 251 ALA A C 1
ATOM 2001 O O . ALA A 1 251 ? -40.470 -11.567 77.885 1.00 93.69 251 ALA A O 1
ATOM 2002 N N . ILE A 1 252 ? -38.457 -10.653 77.463 1.00 94.38 252 ILE A N 1
ATOM 2003 C CA . ILE A 1 252 ? -37.826 -11.065 78.729 1.00 94.38 252 ILE A CA 1
ATOM 2004 C C . ILE A 1 252 ? -38.539 -10.415 79.920 1.00 94.38 252 ILE A C 1
ATOM 2006 O O . ILE A 1 252 ? -38.874 -11.097 80.891 1.00 94.38 252 ILE A O 1
ATOM 2010 N N . GLU A 1 253 ? -38.825 -9.114 79.850 1.00 93.44 253 GLU A N 1
ATOM 2011 C CA . GLU A 1 253 ? -39.570 -8.403 80.890 1.00 93.44 253 GLU A CA 1
ATOM 2012 C C . GLU A 1 253 ? -40.981 -8.986 81.081 1.00 93.44 253 GLU A C 1
ATOM 2014 O O . GLU A 1 253 ? -41.396 -9.268 82.209 1.00 93.44 253 GLU A O 1
ATOM 2019 N N . GLY A 1 254 ? -41.701 -9.242 79.986 1.00 93.19 254 GLY A N 1
ATOM 2020 C CA . GLY A 1 254 ? -43.021 -9.873 79.992 1.00 93.19 254 GLY A CA 1
ATOM 2021 C C . GLY A 1 254 ? -43.005 -11.282 80.592 1.00 93.19 254 GLY A C 1
ATOM 2022 O O . GLY A 1 254 ? -43.882 -11.625 81.393 1.00 93.19 254 GLY A O 1
ATOM 2023 N N . SER A 1 255 ? -41.981 -12.078 80.277 1.00 93.69 255 SER A N 1
ATOM 2024 C CA . SER A 1 255 ? -41.760 -13.403 80.867 1.00 93.69 255 SER A CA 1
ATOM 2025 C C . SER A 1 255 ? -41.513 -13.311 82.378 1.00 93.69 255 SER A C 1
ATOM 2027 O O . SER A 1 255 ? -42.188 -13.975 83.169 1.00 93.69 255 SER A O 1
ATOM 2029 N N . ASN A 1 256 ? -40.632 -12.401 82.807 1.00 93.06 256 ASN A N 1
ATOM 2030 C CA . ASN A 1 256 ? -40.344 -12.154 84.221 1.00 93.06 256 ASN A CA 1
ATOM 2031 C C . ASN A 1 256 ? -41.586 -11.682 84.994 1.00 93.06 256 ASN A C 1
ATOM 2033 O O . ASN A 1 256 ? -41.846 -12.143 86.109 1.00 93.06 256 ASN A O 1
ATOM 2037 N N . ASN A 1 257 ? -42.385 -10.788 84.409 1.00 93.06 257 ASN A N 1
ATOM 2038 C CA . ASN A 1 257 ? -43.644 -10.344 85.001 1.00 93.06 257 ASN A CA 1
ATOM 2039 C C . ASN A 1 257 ? -44.651 -11.494 85.103 1.00 93.06 257 ASN A C 1
ATOM 2041 O O . ASN A 1 257 ? -45.264 -11.667 86.156 1.00 93.06 257 ASN A O 1
ATOM 2045 N N . SER A 1 258 ? -44.763 -12.334 84.073 1.00 92.44 258 SER A N 1
ATOM 2046 C CA . SER A 1 258 ? -45.608 -13.536 84.097 1.00 92.44 258 SER A CA 1
ATOM 2047 C C . SER A 1 258 ? -45.187 -14.508 85.205 1.00 92.44 258 SER A C 1
ATOM 2049 O O . SER A 1 258 ? -46.040 -15.036 85.921 1.00 92.44 258 SER A O 1
ATOM 2051 N N . TYR A 1 259 ? -43.879 -14.688 85.426 1.00 92.12 259 TYR A N 1
ATOM 2052 C CA . TYR A 1 259 ? -43.357 -15.489 86.536 1.00 92.12 259 TYR A CA 1
ATOM 2053 C C . TYR A 1 259 ? -43.739 -14.899 87.903 1.00 92.12 259 TYR A C 1
ATOM 2055 O O . TYR A 1 259 ? -44.268 -15.612 88.759 1.00 92.12 259 TYR A O 1
ATOM 2063 N N . LYS A 1 260 ? -43.569 -13.581 88.094 1.00 91.75 260 LYS A N 1
ATOM 2064 C CA . LYS A 1 260 ? -44.003 -12.877 89.317 1.00 91.75 260 LYS A CA 1
ATOM 2065 C C . LYS A 1 260 ? -45.511 -13.010 89.552 1.00 91.75 260 LYS A C 1
ATOM 2067 O O . LYS A 1 260 ? -45.942 -13.210 90.689 1.00 91.75 260 LYS A O 1
ATOM 2072 N N . PHE A 1 261 ? -46.326 -12.915 88.499 1.00 91.56 261 PHE A N 1
ATOM 2073 C CA . PHE A 1 261 ? -47.773 -13.123 88.589 1.00 91.56 261 PHE A CA 1
ATOM 2074 C C . PHE A 1 261 ? -48.117 -14.557 88.989 1.00 91.56 261 PHE A C 1
ATOM 2076 O O . PHE A 1 261 ? -48.938 -14.743 89.884 1.00 91.56 261 PHE A O 1
ATOM 2083 N N . LYS A 1 262 ? -47.455 -15.563 88.405 1.00 91.62 262 LYS A N 1
ATOM 2084 C CA . LYS A 1 262 ? -47.619 -16.971 88.794 1.00 91.62 262 LYS A CA 1
ATOM 2085 C C . LYS A 1 262 ? -47.280 -17.193 90.269 1.00 91.62 262 LYS A C 1
ATOM 2087 O O . LYS A 1 262 ? -48.026 -17.873 90.974 1.00 91.62 262 LYS A O 1
ATOM 2092 N N . GLU A 1 263 ? -46.189 -16.604 90.757 1.00 90.88 263 GLU A N 1
ATOM 2093 C CA . GLU A 1 263 ? -45.792 -16.700 92.165 1.00 90.88 263 GLU A CA 1
ATOM 2094 C C . GLU A 1 263 ? -46.843 -16.063 93.091 1.00 90.88 263 GLU A C 1
ATOM 2096 O O . GLU A 1 263 ? -47.293 -16.693 94.053 1.00 90.88 263 GLU A O 1
ATOM 2101 N N . LYS A 1 264 ? -47.302 -14.843 92.770 1.00 90.19 264 LYS A N 1
ATOM 2102 C CA . LYS A 1 264 ? -48.378 -14.166 93.511 1.00 90.19 264 LYS A CA 1
ATOM 2103 C C . LYS A 1 264 ? -49.673 -14.975 93.499 1.00 90.19 264 LYS A C 1
ATOM 2105 O O . LYS A 1 264 ? -50.261 -15.170 94.557 1.00 90.19 264 LYS A O 1
ATOM 2110 N N . ALA A 1 265 ? -50.092 -15.483 92.342 1.00 87.69 265 ALA A N 1
ATOM 2111 C CA . ALA A 1 265 ? -51.289 -16.309 92.210 1.00 87.69 265 ALA A CA 1
ATOM 2112 C C . ALA A 1 265 ? -51.185 -17.600 93.039 1.00 87.69 265 ALA A C 1
ATOM 2114 O O . ALA A 1 265 ? -52.150 -17.995 93.686 1.00 87.69 265 ALA A O 1
ATOM 2115 N N . THR A 1 266 ? -50.000 -18.217 93.099 1.00 87.62 266 THR A N 1
ATOM 2116 C CA . THR A 1 266 ? -49.747 -19.403 93.935 1.00 87.62 266 THR A CA 1
ATOM 2117 C C . THR A 1 266 ? -49.861 -19.075 95.426 1.00 87.62 266 THR A C 1
ATOM 2119 O O . THR A 1 266 ? -50.499 -19.817 96.173 1.00 87.62 266 THR A O 1
ATOM 2122 N N . LYS A 1 267 ? -49.304 -17.936 95.864 1.00 87.44 267 LYS A N 1
ATOM 2123 C CA . LYS A 1 267 ? -49.448 -17.439 97.245 1.00 87.44 267 LYS A CA 1
ATOM 2124 C C . LYS A 1 267 ? -50.907 -17.142 97.597 1.00 87.44 267 LYS A C 1
ATOM 2126 O O . LYS A 1 267 ? -51.364 -17.545 98.662 1.00 87.44 267 LYS A O 1
ATOM 2131 N N . VAL A 1 268 ? -51.646 -16.487 96.698 1.00 87.00 268 VAL A N 1
ATOM 2132 C CA . VAL A 1 268 ? -53.086 -16.236 96.865 1.00 87.00 268 VAL A CA 1
ATOM 2133 C C . VAL A 1 268 ? -53.844 -17.557 96.977 1.00 87.00 268 VAL A C 1
ATOM 2135 O O . VAL A 1 268 ? -54.578 -17.729 97.940 1.00 87.00 268 VAL A O 1
ATOM 2138 N N . LYS A 1 269 ? -53.591 -18.528 96.088 1.00 83.75 269 LYS A N 1
ATOM 2139 C CA . LYS A 1 269 ? -54.200 -19.867 96.150 1.00 83.75 269 LYS A CA 1
ATOM 2140 C C . LYS A 1 269 ? -53.984 -20.542 97.505 1.00 83.75 269 LYS A C 1
ATOM 2142 O O . LYS A 1 269 ? -54.932 -21.059 98.096 1.00 83.75 269 LYS A O 1
ATOM 2147 N N . TYR A 1 270 ? -52.752 -20.521 98.009 1.00 85.75 270 TYR A N 1
ATOM 2148 C CA . TYR A 1 270 ? -52.422 -21.088 99.317 1.00 85.75 270 TYR A CA 1
ATOM 2149 C C . TYR A 1 270 ? -53.173 -20.385 100.459 1.00 85.75 270 TYR A C 1
ATOM 2151 O O . TYR A 1 270 ? -53.832 -21.046 101.263 1.00 85.75 270 TYR A O 1
ATOM 2159 N N . ASN A 1 271 ? -53.134 -19.051 100.498 1.00 86.44 271 ASN A N 1
ATOM 2160 C CA . ASN A 1 271 ? -53.796 -18.263 101.540 1.00 86.44 271 ASN A CA 1
ATOM 2161 C C . ASN A 1 271 ? -55.322 -18.414 101.499 1.00 86.44 271 ASN A C 1
ATOM 2163 O O . ASN A 1 271 ? -55.947 -18.566 102.544 1.00 86.44 271 ASN A O 1
ATOM 2167 N N . SER A 1 272 ? -55.921 -18.425 100.306 1.00 83.06 272 SER A N 1
ATOM 2168 C CA . SER A 1 272 ? -57.354 -18.653 100.129 1.00 83.06 272 SER A CA 1
ATOM 2169 C C . SER A 1 272 ? -57.757 -20.048 100.599 1.00 83.06 272 SER A C 1
ATOM 2171 O O . SER A 1 272 ? -58.733 -20.161 101.329 1.00 83.06 272 SER A O 1
ATOM 2173 N N . LYS A 1 273 ? -56.998 -21.106 100.269 1.00 83.81 273 LYS A N 1
ATOM 2174 C CA . LYS A 1 273 ? -57.282 -22.464 100.770 1.00 83.81 273 LYS A CA 1
ATOM 2175 C C . LYS A 1 273 ? -57.264 -22.523 102.300 1.00 83.81 273 LYS A C 1
ATOM 2177 O O . LYS A 1 273 ? -58.179 -23.086 102.894 1.00 83.81 273 LYS A O 1
ATOM 2182 N N . LYS A 1 274 ? -56.264 -21.895 102.923 1.00 85.56 274 LYS A N 1
ATOM 2183 C CA . LYS A 1 274 ? -56.163 -21.794 104.383 1.00 85.56 274 LYS A CA 1
ATOM 2184 C C . LYS A 1 274 ? -57.364 -21.054 104.990 1.00 85.56 274 LYS A C 1
ATOM 2186 O O . LYS A 1 274 ? -57.959 -21.545 105.941 1.00 85.56 274 LYS A O 1
ATOM 2191 N N . ALA A 1 275 ? -57.765 -19.924 104.402 1.00 83.81 275 ALA A N 1
ATOM 2192 C CA . ALA A 1 275 ? -58.923 -19.160 104.864 1.00 83.81 275 ALA A CA 1
ATOM 2193 C C . ALA A 1 275 ? -60.244 -19.946 104.741 1.00 83.81 275 ALA A C 1
ATOM 2195 O O . ALA A 1 275 ? -61.087 -19.847 105.632 1.00 83.81 275 ALA A O 1
ATOM 2196 N N . ILE A 1 276 ? -60.419 -20.751 103.680 1.00 83.69 276 ILE A N 1
ATOM 2197 C CA . ILE A 1 276 ? -61.591 -21.632 103.508 1.00 83.69 276 ILE A CA 1
ATOM 2198 C C . 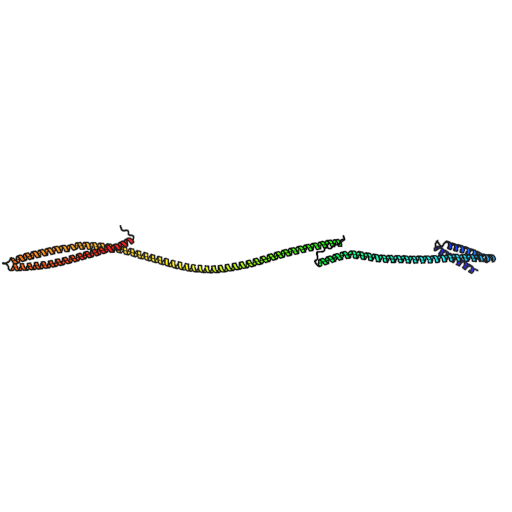ILE A 1 276 ? -61.685 -22.630 104.666 1.00 83.69 276 ILE A C 1
ATOM 2200 O O . ILE A 1 276 ? -62.739 -22.774 105.283 1.00 83.69 276 ILE A O 1
ATOM 2204 N N . GLU A 1 277 ? -60.578 -23.309 104.968 1.00 83.94 277 GLU A N 1
ATOM 2205 C CA . GLU A 1 277 ? -60.515 -24.319 106.024 1.00 83.94 277 GLU A CA 1
ATOM 2206 C C . GLU A 1 277 ? -60.778 -23.712 107.410 1.00 83.94 277 GLU A C 1
ATOM 2208 O O . GLU A 1 277 ? -61.641 -24.193 108.147 1.00 83.94 277 GLU A O 1
ATOM 2213 N N . GLU A 1 278 ? -60.106 -22.603 107.736 1.00 85.00 278 GLU A N 1
ATOM 2214 C CA . GLU A 1 278 ? -60.290 -21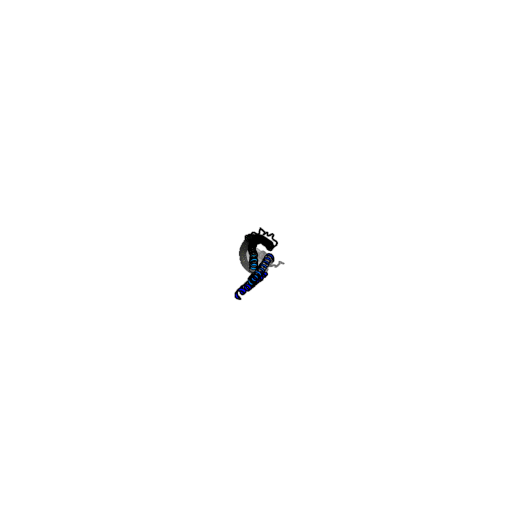.888 109.004 1.00 85.00 278 GLU A CA 1
ATOM 2215 C C . GLU A 1 278 ? -61.733 -21.380 109.176 1.00 85.00 278 GLU A C 1
ATOM 2217 O O . GLU A 1 278 ? -62.320 -21.534 110.251 1.00 85.00 278 GLU A O 1
ATOM 2222 N N . THR A 1 279 ? -62.339 -20.840 108.111 1.00 83.88 279 THR A N 1
ATOM 2223 C CA . THR A 1 279 ? -63.731 -20.354 108.136 1.00 83.88 279 THR A CA 1
ATOM 2224 C C . THR A 1 279 ? -64.724 -21.501 108.329 1.00 83.88 279 THR A C 1
ATOM 2226 O O . THR A 1 279 ? -65.653 -21.374 109.127 1.00 83.88 279 THR A O 1
ATOM 2229 N N . GLY A 1 280 ? -64.516 -22.645 107.665 1.00 83.00 280 GLY A N 1
ATOM 2230 C CA . GLY A 1 280 ? -65.370 -23.827 107.818 1.00 83.00 280 GLY A CA 1
ATOM 2231 C C . GLY A 1 280 ? -65.332 -24.415 109.234 1.00 83.00 280 GLY A C 1
ATOM 2232 O O . GLY A 1 280 ? -66.380 -24.742 109.800 1.00 83.00 280 GLY A O 1
ATOM 2233 N N . ILE A 1 281 ? -64.141 -24.490 109.843 1.00 85.38 281 ILE A N 1
ATOM 2234 C CA . ILE A 1 281 ? -63.975 -24.917 111.243 1.00 85.38 281 ILE A CA 1
ATOM 2235 C C . ILE A 1 281 ? -64.708 -23.952 112.181 1.00 85.38 281 ILE A C 1
ATOM 2237 O O . ILE A 1 281 ? -65.466 -24.391 113.051 1.00 85.38 281 ILE A O 1
ATOM 2241 N N . LEU A 1 282 ? -64.520 -22.642 111.993 1.00 84.88 282 LEU A N 1
ATOM 2242 C CA . LEU A 1 282 ? -65.143 -21.618 112.829 1.00 84.88 282 LEU A CA 1
ATOM 2243 C C . LEU A 1 282 ? -66.675 -21.635 112.723 1.00 84.88 282 LEU A C 1
ATOM 2245 O O . LEU A 1 282 ? -67.350 -21.555 113.751 1.00 84.88 282 LEU A O 1
ATOM 2249 N N . TYR A 1 283 ? -67.223 -21.777 111.511 1.00 86.31 283 TYR A N 1
ATOM 2250 C CA . TYR A 1 283 ? -68.666 -21.873 111.275 1.00 86.31 283 TYR A CA 1
ATOM 2251 C C . TYR A 1 283 ? -69.284 -23.022 112.077 1.00 86.31 283 TYR A C 1
ATOM 2253 O O . TYR A 1 283 ? -70.219 -22.804 112.849 1.00 86.31 283 TYR A O 1
ATOM 2261 N N . LYS A 1 284 ? -68.709 -24.227 111.968 1.00 83.81 284 LYS A N 1
ATOM 2262 C CA . LYS A 1 284 ? -69.202 -25.415 112.678 1.00 83.81 284 LYS A CA 1
ATOM 2263 C C . LYS A 1 284 ? -69.135 -25.238 114.196 1.00 83.81 284 LYS A C 1
ATOM 2265 O O . LYS A 1 284 ? -70.116 -25.477 114.892 1.00 83.81 284 LYS A O 1
ATOM 2270 N N . GLN A 1 285 ? -68.017 -24.716 114.707 1.00 86.19 285 GLN A N 1
ATOM 2271 C CA . GLN A 1 285 ? -67.861 -24.425 116.136 1.00 86.19 285 GLN A CA 1
ATOM 2272 C C . GLN A 1 285 ? -68.897 -23.421 116.663 1.00 86.19 285 GLN A C 1
ATOM 2274 O O . GLN A 1 285 ? -69.370 -23.556 117.793 1.00 86.19 285 GLN A O 1
ATOM 2279 N N . LYS A 1 286 ? -69.225 -22.383 115.884 1.00 83.62 286 LYS A N 1
ATOM 2280 C CA . LYS A 1 286 ? -70.216 -21.370 116.271 1.00 83.62 286 LYS A CA 1
ATOM 2281 C C . LYS A 1 286 ? -71.639 -21.912 116.199 1.00 83.62 286 LYS A C 1
ATOM 2283 O O . LYS A 1 286 ? -72.403 -21.671 117.130 1.00 83.62 286 LYS A O 1
ATOM 2288 N N . GLN A 1 287 ? -71.958 -22.696 115.173 1.00 85.56 287 GLN A N 1
ATOM 2289 C CA . GLN A 1 287 ? -73.240 -23.384 115.045 1.00 85.56 287 GLN A CA 1
ATOM 2290 C C . GLN A 1 287 ? -73.505 -24.323 116.230 1.00 85.56 287 GLN A C 1
ATOM 2292 O O . GLN A 1 287 ? -74.570 -24.242 116.841 1.00 85.56 287 GLN A O 1
ATOM 2297 N N . ASP A 1 288 ? -72.527 -25.151 116.606 1.00 85.19 288 ASP A N 1
ATOM 2298 C CA . ASP A 1 288 ? -72.656 -26.080 117.737 1.00 85.19 288 ASP A CA 1
ATOM 2299 C C . ASP A 1 288 ? -72.889 -25.330 119.061 1.00 85.19 288 ASP A C 1
ATOM 2301 O O . ASP A 1 288 ? -73.748 -25.706 119.862 1.00 85.19 288 ASP A O 1
ATOM 2305 N N . LYS A 1 289 ? -72.167 -24.221 119.286 1.00 83.44 289 LYS A N 1
ATOM 2306 C CA . LYS A 1 289 ? -72.370 -23.365 120.468 1.00 83.44 289 LYS A CA 1
ATOM 2307 C C . LYS A 1 289 ? -73.741 -22.689 120.479 1.00 83.44 289 LYS A C 1
ATOM 2309 O O . LYS A 1 289 ? -74.339 -22.598 121.546 1.00 83.44 289 LYS A O 1
ATOM 2314 N N . MET A 1 290 ? -74.238 -22.240 119.326 1.00 83.44 290 MET A N 1
ATOM 2315 C CA . MET A 1 290 ? -75.569 -21.640 119.207 1.00 83.44 290 MET A CA 1
ATOM 2316 C C . MET A 1 290 ? -76.665 -22.661 119.528 1.00 83.44 290 MET A C 1
ATOM 2318 O O . MET A 1 290 ? -77.553 -22.368 120.324 1.00 83.44 290 MET A O 1
ATOM 2322 N N . LEU A 1 291 ? -76.586 -23.875 118.970 1.00 82.44 291 LEU A N 1
ATOM 2323 C CA . LEU A 1 291 ? -77.536 -24.954 119.270 1.00 82.44 291 LEU A CA 1
ATOM 2324 C C . LEU A 1 291 ? -77.566 -25.274 120.767 1.00 82.44 291 LEU A C 1
ATOM 2326 O O . LEU A 1 291 ? -78.643 -25.399 121.349 1.00 82.44 291 LEU A O 1
ATOM 2330 N N . LYS A 1 292 ? -76.390 -25.319 121.400 1.00 83.56 292 LYS A N 1
ATOM 2331 C CA . LYS A 1 292 ? -76.282 -25.507 122.846 1.00 83.56 292 LYS A CA 1
ATOM 2332 C C . LYS A 1 292 ? -76.906 -24.351 123.636 1.00 83.56 292 LYS A C 1
ATOM 2334 O O . LYS A 1 292 ? -77.647 -24.599 124.577 1.00 83.56 292 LYS A O 1
ATOM 2339 N N . ALA A 1 293 ? -76.680 -23.101 123.229 1.00 80.00 293 ALA A N 1
ATOM 2340 C CA . ALA A 1 293 ? -77.289 -21.935 123.871 1.00 80.00 293 ALA A CA 1
ATOM 2341 C C . ALA A 1 293 ? -78.826 -21.921 123.744 1.00 80.00 293 ALA A C 1
ATOM 2343 O O . ALA A 1 293 ? -79.512 -21.540 124.690 1.00 80.00 293 ALA A O 1
ATOM 2344 N N . ILE A 1 294 ? -79.377 -22.374 122.609 1.00 80.31 294 ILE A N 1
ATOM 2345 C CA . ILE A 1 294 ? -80.827 -22.561 122.427 1.00 80.31 294 ILE A CA 1
ATOM 2346 C C . ILE A 1 294 ? -81.355 -23.599 123.423 1.00 80.31 294 ILE A C 1
ATOM 2348 O O . ILE A 1 294 ? -82.391 -23.380 124.049 1.00 80.31 294 ILE A O 1
ATOM 2352 N N . GLU A 1 295 ? -80.654 -24.718 123.589 1.00 80.88 295 GLU A N 1
ATOM 2353 C CA . GLU A 1 295 ? -81.045 -25.758 124.538 1.00 80.88 295 GLU A CA 1
ATOM 2354 C C . GLU A 1 295 ? -80.978 -25.271 125.992 1.00 80.88 295 GLU A C 1
ATOM 2356 O O . GLU A 1 295 ? -81.964 -25.404 126.720 1.00 80.88 295 GLU A O 1
ATOM 2361 N N . ASP A 1 296 ? -79.885 -24.607 126.376 1.00 78.75 296 ASP A N 1
ATOM 2362 C CA . ASP A 1 296 ? -79.701 -24.019 127.707 1.00 78.75 296 ASP A CA 1
ATOM 2363 C C . ASP A 1 296 ? -80.754 -22.926 128.001 1.00 78.75 296 ASP A C 1
ATOM 2365 O O . ASP A 1 296 ? -81.208 -22.778 129.138 1.00 78.75 296 ASP A O 1
ATOM 2369 N N . SER A 1 297 ? -81.219 -22.193 126.979 1.00 77.12 297 SER A N 1
ATOM 2370 C CA . SER A 1 297 ? -82.236 -21.141 127.137 1.00 77.12 297 SER A CA 1
ATOM 2371 C C . SER A 1 297 ? -83.604 -21.661 127.601 1.00 77.12 297 SER A C 1
ATOM 2373 O O . SER A 1 297 ? -84.355 -20.910 128.226 1.00 77.12 297 SER A O 1
ATOM 2375 N N . LYS A 1 298 ? -83.912 -22.955 127.408 1.00 77.19 298 LYS A N 1
ATOM 2376 C CA . LYS A 1 298 ? -85.156 -23.580 127.904 1.00 77.19 298 LYS A CA 1
ATOM 2377 C C . LYS A 1 298 ? -85.273 -23.540 129.429 1.00 77.19 298 LYS A C 1
ATOM 2379 O O . LYS A 1 298 ? -86.375 -23.618 129.967 1.00 77.19 298 LYS A O 1
ATOM 2384 N N . VAL A 1 299 ? -84.160 -23.374 130.149 1.00 78.06 299 VAL A N 1
ATOM 2385 C CA . VAL A 1 299 ? -84.180 -23.154 131.604 1.00 78.06 299 VAL A CA 1
ATOM 2386 C C . VAL A 1 299 ? -84.984 -21.899 131.965 1.00 78.06 299 VAL A C 1
ATOM 2388 O O . VAL A 1 299 ? -85.649 -21.877 132.998 1.00 78.06 299 VAL A O 1
ATOM 2391 N N . VAL A 1 300 ? -85.004 -20.880 131.101 1.00 80.19 300 VAL A N 1
ATOM 2392 C CA . VAL A 1 300 ? -85.787 -19.654 131.312 1.00 80.19 300 VAL A CA 1
ATOM 2393 C C . VAL A 1 300 ? -87.297 -19.936 131.280 1.00 80.19 300 VAL A C 1
ATOM 2395 O O . VAL A 1 300 ? -88.037 -19.352 132.074 1.00 80.19 300 VAL A O 1
ATOM 2398 N N . ASP A 1 301 ? -87.757 -20.882 130.452 1.00 77.69 301 ASP A N 1
ATOM 2399 C CA . ASP A 1 301 ? -89.162 -21.321 130.430 1.00 77.69 301 ASP A CA 1
ATOM 2400 C C . ASP A 1 301 ? -89.556 -21.996 131.750 1.00 77.69 301 ASP A C 1
ATOM 2402 O O . ASP A 1 301 ? -90.638 -21.744 132.283 1.00 77.69 301 ASP A O 1
ATOM 2406 N N . ASN A 1 302 ? -88.649 -22.784 132.337 1.00 76.50 302 ASN A N 1
ATOM 2407 C CA . ASN A 1 302 ? -88.866 -23.380 133.656 1.00 76.50 302 ASN A CA 1
ATOM 2408 C C . ASN A 1 302 ? -88.980 -22.307 134.750 1.00 76.50 302 ASN A C 1
ATOM 2410 O O . ASN A 1 302 ? -89.843 -22.416 135.619 1.00 76.50 302 ASN A O 1
ATOM 2414 N N . ILE A 1 303 ? -88.173 -21.238 134.689 1.00 78.81 303 ILE A N 1
ATOM 2415 C CA . ILE A 1 303 ? -88.276 -20.117 135.639 1.00 78.81 303 ILE A CA 1
ATOM 2416 C C . ILE A 1 303 ? -89.617 -19.387 135.478 1.00 78.81 303 ILE A C 1
ATOM 2418 O O . ILE A 1 303 ? -90.219 -19.008 136.483 1.00 78.81 303 ILE A O 1
ATOM 2422 N N . LYS A 1 304 ? -90.132 -19.238 134.248 1.00 80.19 304 LYS A N 1
ATOM 2423 C CA . LYS A 1 304 ? -91.477 -18.690 134.006 1.00 80.19 304 LYS A CA 1
ATOM 2424 C C . LYS A 1 304 ? -92.561 -19.550 134.660 1.00 80.19 304 LYS A C 1
ATOM 2426 O O . LYS A 1 304 ? -93.383 -19.015 135.392 1.00 80.19 304 LYS A O 1
ATOM 2431 N N . ILE A 1 305 ? -92.523 -20.871 134.463 1.00 80.56 305 ILE A N 1
ATOM 2432 C CA . ILE A 1 305 ? -93.482 -21.808 135.077 1.00 80.56 305 ILE A CA 1
ATOM 2433 C C . ILE A 1 305 ? -93.421 -21.729 136.611 1.00 80.56 305 ILE A C 1
ATOM 2435 O O . ILE A 1 305 ? -94.457 -21.719 137.280 1.00 80.56 305 ILE A O 1
ATOM 2439 N N . MET A 1 306 ? -92.217 -21.635 137.186 1.00 76.44 306 MET A N 1
ATOM 2440 C CA . MET A 1 306 ? -92.044 -21.445 138.629 1.00 76.44 306 MET A CA 1
ATOM 2441 C C . MET A 1 306 ? -92.624 -20.104 139.093 1.00 76.44 306 MET A C 1
ATOM 2443 O O . MET A 1 306 ? -93.348 -20.079 140.084 1.00 76.44 306 MET A O 1
ATOM 2447 N N . ALA A 1 307 ? -92.367 -19.009 138.373 1.00 79.12 307 ALA A N 1
ATOM 2448 C CA . ALA A 1 307 ? -92.928 -17.697 138.684 1.00 79.12 307 ALA A CA 1
ATOM 2449 C C . ALA A 1 307 ? -94.466 -17.704 138.608 1.00 79.12 307 ALA A C 1
ATOM 2451 O O . ALA A 1 307 ? -95.109 -17.265 139.555 1.00 79.12 307 ALA A O 1
ATOM 2452 N N . ASP A 1 308 ? -95.064 -18.294 137.569 1.00 78.94 308 ASP A N 1
ATOM 2453 C CA . ASP A 1 308 ? -96.522 -18.459 137.440 1.00 78.94 308 ASP A CA 1
ATOM 2454 C C . ASP A 1 308 ? -97.105 -19.274 138.612 1.00 78.94 308 ASP A C 1
ATOM 2456 O O . ASP A 1 308 ? -98.160 -18.948 139.162 1.00 78.94 308 ASP A O 1
ATOM 2460 N N . THR A 1 309 ? -96.379 -20.302 139.064 1.00 80.50 309 THR A N 1
ATOM 2461 C CA . THR A 1 309 ? -96.760 -21.108 140.232 1.00 80.50 309 THR A CA 1
ATOM 2462 C C . THR A 1 309 ? -96.705 -20.287 141.525 1.00 80.50 309 THR A C 1
ATOM 2464 O O . THR A 1 309 ? -97.643 -20.344 142.319 1.00 80.50 309 THR A O 1
ATOM 2467 N N . ILE A 1 310 ? -95.653 -19.488 141.745 1.00 78.25 310 ILE A N 1
ATOM 2468 C CA . ILE A 1 310 ? -95.526 -18.620 142.932 1.00 78.25 310 ILE A CA 1
ATOM 2469 C C . ILE A 1 310 ? -96.564 -17.488 142.895 1.00 78.25 310 ILE A C 1
ATOM 2471 O O . ILE A 1 310 ? -97.089 -17.126 143.949 1.00 78.25 310 ILE A O 1
ATOM 2475 N N . ALA A 1 311 ? -96.917 -16.970 141.712 1.00 79.38 311 ALA A N 1
ATOM 2476 C CA . ALA A 1 311 ? -98.022 -16.024 141.547 1.00 79.38 311 ALA A CA 1
ATOM 2477 C C . ALA A 1 311 ? -99.330 -16.665 142.024 1.00 79.38 311 ALA A C 1
ATOM 2479 O O . ALA A 1 311 ? -100.005 -16.110 142.887 1.00 79.38 311 ALA A O 1
ATOM 2480 N N . SER A 1 312 ? -99.626 -17.882 141.555 1.00 77.06 312 SER A N 1
ATOM 2481 C CA . SER A 1 312 ? -100.822 -18.629 141.958 1.00 77.06 312 SER A CA 1
ATOM 2482 C C . SER A 1 312 ? -100.834 -18.977 143.456 1.00 77.06 312 SER A C 1
ATOM 2484 O O . SER A 1 312 ? -101.882 -18.899 144.101 1.00 77.06 312 SER A O 1
ATOM 2486 N N . ILE A 1 313 ? -99.680 -19.316 144.050 1.00 75.81 313 ILE A N 1
ATOM 2487 C CA . ILE A 1 313 ? -99.550 -19.537 145.501 1.00 75.81 313 ILE A CA 1
ATOM 2488 C C . ILE A 1 313 ? -99.792 -18.235 146.261 1.00 75.81 313 ILE A C 1
ATOM 2490 O O . ILE A 1 313 ? -100.555 -18.243 147.223 1.00 75.81 313 ILE A O 1
ATOM 2494 N N . SER A 1 314 ? -99.183 -17.126 145.839 1.00 78.00 314 SER A N 1
ATOM 2495 C CA . SER A 1 314 ? -99.368 -15.809 146.461 1.00 78.00 314 SER A CA 1
ATOM 2496 C C . SER A 1 314 ? -100.831 -15.369 146.392 1.00 78.00 314 SER A C 1
ATOM 2498 O O . SER A 1 314 ? -101.375 -14.908 147.386 1.00 78.00 314 SER A O 1
ATOM 2500 N N . GLU A 1 315 ? -101.512 -15.601 145.271 1.00 75.88 315 GLU A N 1
ATOM 2501 C CA . GLU A 1 315 ? -102.930 -15.280 145.083 1.00 75.88 315 GLU A CA 1
ATOM 2502 C C . GLU A 1 315 ? -103.844 -16.147 145.969 1.00 75.88 315 GLU A C 1
ATOM 2504 O O . GLU A 1 315 ? -104.722 -15.626 146.661 1.00 75.88 315 GLU A O 1
ATOM 2509 N N . LYS A 1 316 ? -103.577 -17.460 146.057 1.00 73.19 316 LYS A N 1
ATOM 2510 C CA . LYS A 1 316 ? -104.255 -18.357 147.012 1.00 73.19 316 LYS A CA 1
ATOM 2511 C C . LYS A 1 316 ? -103.978 -17.977 148.466 1.00 73.19 316 LYS A C 1
ATOM 2513 O O . LYS A 1 316 ? -104.885 -18.049 149.289 1.00 73.19 316 LYS A O 1
ATOM 2518 N N . THR A 1 317 ? -102.750 -17.573 148.787 1.00 73.75 317 THR A N 1
ATOM 2519 C CA . THR A 1 317 ? -102.343 -17.160 150.140 1.00 73.75 317 THR A CA 1
ATOM 2520 C C . THR A 1 317 ? -103.004 -15.840 150.524 1.00 73.75 317 THR A C 1
ATOM 2522 O O . THR A 1 317 ? -103.485 -15.712 151.644 1.00 73.75 317 THR A O 1
ATOM 2525 N N . ASN A 1 318 ? -103.130 -14.904 149.580 1.00 73.88 318 ASN A N 1
ATOM 2526 C CA . ASN A 1 318 ? -103.887 -13.666 149.743 1.00 73.88 318 ASN A CA 1
ATOM 2527 C C . ASN A 1 318 ? -105.374 -13.954 150.016 1.00 73.88 318 ASN A C 1
ATOM 2529 O O . ASN A 1 318 ? -105.954 -13.382 150.931 1.00 73.88 318 ASN A O 1
ATOM 2533 N N . LEU A 1 319 ? -105.978 -14.907 149.294 1.00 71.00 319 LEU A N 1
ATOM 2534 C CA . LEU A 1 319 ? -107.357 -15.365 149.522 1.00 71.00 319 LEU A CA 1
ATOM 2535 C C . LEU A 1 319 ? -107.549 -16.077 150.873 1.00 71.00 319 LEU A C 1
ATOM 2537 O O . LEU A 1 319 ? -108.551 -15.857 151.551 1.00 71.00 319 LEU A O 1
ATOM 2541 N N . LEU A 1 320 ? -106.590 -16.910 151.287 1.00 63.81 320 LEU A N 1
ATOM 2542 C CA . LEU A 1 320 ? -106.573 -17.557 152.606 1.00 63.81 320 LEU A CA 1
ATOM 2543 C C . LEU A 1 320 ? -106.442 -16.529 153.736 1.00 63.81 320 LEU A C 1
ATOM 2545 O O . LEU A 1 320 ? -107.171 -16.611 154.723 1.00 63.81 320 LEU A O 1
ATOM 2549 N N . ALA A 1 321 ? -105.554 -15.547 153.576 1.00 65.62 321 ALA A N 1
ATOM 2550 C CA . ALA A 1 321 ? -105.351 -14.464 154.530 1.00 65.62 321 ALA A CA 1
ATOM 2551 C C . ALA A 1 321 ? -106.567 -13.529 154.605 1.00 65.62 321 ALA A C 1
ATOM 2553 O O . ALA A 1 321 ? -106.973 -13.146 155.699 1.00 65.62 321 ALA A O 1
ATOM 2554 N N . LEU A 1 322 ? -107.207 -13.242 153.466 1.00 62.44 322 LEU A N 1
ATOM 2555 C CA . LEU A 1 322 ? -108.462 -12.496 153.403 1.00 62.44 322 LEU A CA 1
ATOM 2556 C C . LEU A 1 322 ? -109.576 -13.232 154.162 1.00 62.44 322 LEU A C 1
ATOM 2558 O O . LEU A 1 322 ? -110.230 -12.634 155.009 1.00 62.44 322 LEU A O 1
ATOM 2562 N N . ASN A 1 323 ? -109.739 -14.541 153.943 1.00 60.00 323 ASN A N 1
ATOM 2563 C CA . ASN A 1 323 ? -110.718 -15.347 154.681 1.00 60.00 323 ASN A CA 1
ATOM 2564 C C . ASN A 1 323 ? -110.405 -15.433 156.188 1.00 60.00 323 ASN A C 1
ATOM 2566 O O . ASN A 1 323 ? -111.329 -15.456 156.998 1.00 60.00 323 ASN A O 1
ATOM 2570 N N . ALA A 1 324 ? -109.128 -15.436 156.584 1.00 60.56 324 ALA A N 1
ATOM 2571 C CA . ALA A 1 324 ? -108.715 -15.435 157.989 1.00 60.56 324 ALA A CA 1
ATOM 2572 C C . ALA A 1 324 ? -108.923 -14.073 158.684 1.00 60.56 324 ALA A C 1
ATOM 2574 O O . ALA A 1 324 ? -109.305 -14.042 159.854 1.00 60.56 324 ALA A O 1
ATOM 2575 N N . ALA A 1 325 ? -108.735 -12.953 157.974 1.00 59.97 325 ALA A N 1
ATOM 2576 C CA . ALA A 1 325 ? -108.985 -11.603 158.488 1.00 59.97 325 ALA A CA 1
ATOM 2577 C C . ALA A 1 325 ? -110.479 -11.340 158.766 1.00 59.97 325 ALA A C 1
ATOM 2579 O O . ALA A 1 325 ? -110.812 -10.583 159.676 1.00 59.97 325 ALA A O 1
ATOM 2580 N N . ILE A 1 326 ? -111.379 -11.997 158.023 1.00 53.72 326 ILE A N 1
ATOM 2581 C CA . ILE A 1 326 ? -112.838 -11.835 158.156 1.00 53.72 326 ILE A CA 1
ATOM 2582 C C . ILE A 1 326 ? -113.425 -12.756 159.258 1.00 53.72 326 ILE A C 1
ATOM 2584 O O . ILE A 1 326 ? -114.536 -12.522 159.725 1.00 53.72 326 ILE A O 1
ATOM 2588 N N . ALA A 1 327 ? -112.685 -13.773 159.731 1.00 52.06 327 ALA A N 1
A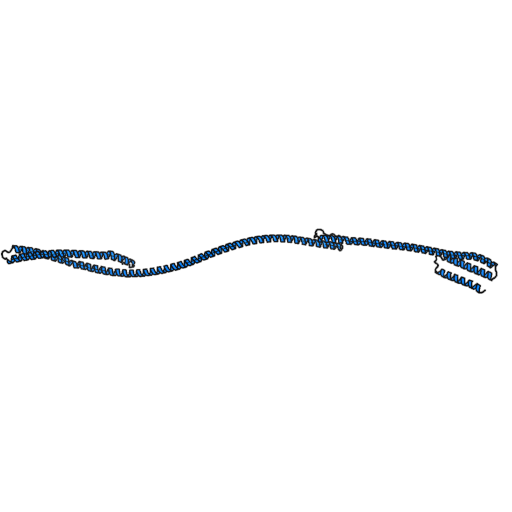TOM 2589 C CA . ALA A 1 327 ? -113.220 -14.864 160.565 1.00 52.06 327 ALA A CA 1
ATOM 2590 C C . ALA A 1 327 ? -112.803 -14.874 162.060 1.00 52.06 327 ALA A C 1
ATOM 2592 O O . ALA A 1 327 ? -113.025 -15.873 162.744 1.00 52.06 327 ALA A O 1
ATOM 2593 N N . GLY A 1 328 ? -112.203 -13.811 162.610 1.00 47.88 328 GLY A N 1
ATOM 2594 C CA . GLY A 1 328 ? -111.534 -13.870 163.923 1.00 47.88 328 GLY A CA 1
ATOM 2595 C C . GLY A 1 328 ? -111.990 -12.870 164.991 1.00 47.88 328 GLY A C 1
ATOM 2596 O O . GLY A 1 328 ? -111.185 -12.050 165.422 1.00 47.88 328 GLY A O 1
ATOM 2597 N N . GLU A 1 329 ? -113.221 -12.975 165.501 1.00 49.81 329 GLU A N 1
ATOM 2598 C CA . GLU A 1 329 ? -113.741 -12.147 166.616 1.00 49.81 329 GLU A CA 1
ATOM 2599 C C . GLU A 1 329 ? -113.211 -12.541 168.019 1.00 49.81 329 GLU A C 1
ATOM 2601 O O . GLU A 1 329 ? -113.532 -11.903 169.017 1.00 49.81 329 GLU A O 1
ATOM 2606 N N . GLN A 1 330 ? -112.358 -13.567 168.125 1.00 44.88 330 GLN A N 1
ATOM 2607 C CA . GLN A 1 330 ? -111.861 -14.099 169.410 1.00 44.88 330 GLN A CA 1
ATOM 2608 C C . GLN A 1 330 ? -110.336 -13.999 169.605 1.00 44.88 330 GLN A C 1
ATOM 2610 O O . GLN A 1 330 ? -109.806 -14.475 170.605 1.00 44.88 330 GLN A O 1
ATOM 2615 N N . GLY A 1 331 ? -109.591 -13.346 168.704 1.00 49.19 331 GLY A N 1
ATOM 2616 C CA . GLY A 1 331 ? -108.130 -13.297 168.819 1.00 49.19 331 GLY A CA 1
ATOM 2617 C C . GLY A 1 331 ? -107.484 -12.103 168.132 1.00 49.19 331 GLY A C 1
ATOM 2618 O O . GLY A 1 331 ? -107.109 -12.190 166.966 1.00 49.19 331 GLY A O 1
ATOM 2619 N N . LYS A 1 332 ? -107.232 -11.020 168.883 1.00 56.94 332 LYS A N 1
ATOM 2620 C CA . LYS A 1 332 ? -106.449 -9.856 168.413 1.00 56.94 332 LYS A CA 1
ATOM 2621 C C . LYS A 1 332 ? -105.046 -10.223 167.898 1.00 56.94 332 LYS A C 1
ATOM 2623 O O . LYS A 1 332 ? -104.500 -9.482 167.094 1.00 56.94 332 LYS A O 1
ATOM 2628 N N . GLY A 1 333 ? -104.478 -11.360 168.310 1.00 58.72 333 GLY A N 1
ATOM 2629 C CA . GLY A 1 333 ? -103.221 -11.869 167.749 1.00 58.72 333 GLY A CA 1
ATOM 2630 C C . GLY A 1 333 ? -103.363 -12.463 166.340 1.00 58.72 333 GLY A C 1
ATOM 2631 O O . GLY A 1 333 ? -102.462 -12.305 165.527 1.00 58.72 333 GLY A O 1
ATOM 2632 N N . PHE A 1 334 ? -104.499 -13.092 166.017 1.00 56.84 334 PHE A N 1
ATOM 2633 C CA . PHE A 1 334 ? -104.712 -13.769 164.729 1.00 56.84 334 PHE A CA 1
ATOM 2634 C C . PHE A 1 334 ? -105.050 -12.799 163.593 1.00 56.84 334 PHE A C 1
ATOM 2636 O O . PHE A 1 334 ? -104.561 -12.983 162.483 1.00 56.84 334 PHE A O 1
ATOM 2643 N N . ALA A 1 335 ? -105.813 -11.737 163.867 1.00 60.25 335 ALA A N 1
ATOM 2644 C CA . ALA A 1 335 ? -106.107 -10.701 162.873 1.00 60.25 335 ALA A CA 1
ATOM 2645 C C . ALA A 1 335 ? -104.842 -9.936 162.431 1.00 60.25 335 ALA A C 1
ATOM 2647 O O . ALA A 1 335 ? -104.692 -9.624 161.254 1.00 60.25 335 ALA A O 1
ATOM 2648 N N . VAL A 1 336 ? -103.894 -9.699 163.351 1.00 63.78 336 VAL A N 1
ATOM 2649 C CA . VAL A 1 336 ? -102.600 -9.070 163.026 1.00 63.78 336 VAL A CA 1
ATOM 2650 C C . VAL A 1 336 ? -101.748 -9.991 162.152 1.00 63.78 336 VAL A C 1
ATOM 2652 O O . VAL A 1 336 ? -101.146 -9.529 161.192 1.00 63.78 336 VAL A O 1
ATOM 2655 N N . VAL A 1 337 ? -101.743 -11.301 162.425 1.00 65.75 337 VAL A N 1
ATOM 2656 C CA . VAL A 1 337 ? -101.037 -12.275 161.578 1.00 65.75 337 VAL A CA 1
ATOM 2657 C C . VAL A 1 337 ? -101.707 -12.402 160.207 1.00 65.75 337 VAL A C 1
ATOM 2659 O O . VAL A 1 337 ? -101.004 -12.477 159.208 1.00 65.75 337 VAL A O 1
ATOM 2662 N N . ALA A 1 338 ? -103.039 -12.381 160.120 1.00 67.44 338 ALA A N 1
ATOM 2663 C CA . ALA A 1 338 ? -103.749 -12.451 158.842 1.00 67.44 338 ALA A CA 1
ATOM 2664 C C . ALA A 1 338 ? -103.490 -11.218 157.958 1.00 67.44 338 ALA A C 1
ATOM 2666 O O . ALA A 1 338 ? -103.201 -11.382 156.773 1.00 67.44 338 ALA A O 1
ATOM 2667 N N . GLU A 1 339 ? -103.517 -10.003 158.518 1.00 69.81 339 GLU A N 1
ATOM 2668 C CA . GLU A 1 339 ? -103.187 -8.785 157.764 1.00 69.81 339 GLU A CA 1
ATOM 2669 C C . GLU A 1 339 ? -101.703 -8.769 157.349 1.00 69.81 339 GLU A C 1
ATOM 2671 O O . GLU A 1 339 ? -101.385 -8.374 156.228 1.00 69.81 339 GLU A O 1
ATOM 2676 N N . GLU A 1 340 ? -100.795 -9.285 158.188 1.00 73.50 340 GLU A N 1
ATOM 2677 C CA . GLU A 1 340 ? -99.371 -9.389 157.844 1.00 73.50 340 GLU A CA 1
ATOM 2678 C C . GLU A 1 340 ? -99.104 -10.468 156.776 1.00 73.50 340 GLU A C 1
ATOM 2680 O O . GLU A 1 340 ? -98.302 -10.253 155.869 1.00 73.50 340 GLU A O 1
ATOM 2685 N N . VAL A 1 341 ? -99.823 -11.600 156.798 1.00 76.38 341 VAL A N 1
ATOM 2686 C CA . VAL A 1 341 ? -99.744 -12.644 155.756 1.00 76.38 341 VAL A CA 1
ATOM 2687 C C . VAL A 1 341 ? -100.350 -12.159 154.440 1.00 76.38 341 VAL A C 1
ATOM 2689 O O . VAL A 1 341 ? -99.787 -12.432 153.383 1.00 76.38 341 VAL A O 1
ATOM 2692 N N . LYS A 1 342 ? -101.452 -11.404 154.479 1.00 72.31 342 LYS A N 1
ATOM 2693 C CA . LYS A 1 342 ? -102.035 -10.746 153.301 1.00 72.31 342 LYS A CA 1
ATOM 2694 C C . LYS A 1 342 ? -101.028 -9.780 152.681 1.00 72.31 342 LYS A C 1
ATOM 2696 O O . LYS A 1 342 ? -100.744 -9.868 151.492 1.00 72.31 342 LYS A O 1
ATOM 2701 N N . LYS A 1 343 ? -100.408 -8.931 153.503 1.00 73.94 343 LYS A N 1
ATOM 2702 C CA . LYS A 1 343 ? -99.382 -7.981 153.065 1.00 73.94 343 LYS A CA 1
ATOM 2703 C C . LYS A 1 343 ? -98.147 -8.685 152.491 1.00 73.94 343 LYS A C 1
ATOM 2705 O O . LYS A 1 343 ? -97.650 -8.265 151.449 1.00 73.94 343 LYS A O 1
ATOM 2710 N N . LEU A 1 344 ? -97.697 -9.787 153.098 1.00 75.56 344 LEU A N 1
ATOM 2711 C CA . LEU A 1 344 ? -96.621 -10.634 152.566 1.00 75.56 344 LEU A CA 1
ATOM 2712 C C . LEU A 1 344 ? -97.012 -11.312 151.244 1.00 75.56 344 LEU A C 1
ATOM 2714 O O . LEU A 1 344 ? -96.192 -11.379 150.333 1.00 75.56 344 LEU A O 1
ATOM 2718 N N . ALA A 1 345 ? -98.252 -11.782 151.103 1.00 75.00 345 ALA A N 1
ATOM 2719 C CA . ALA A 1 345 ? -98.755 -12.383 149.870 1.00 75.00 345 ALA A CA 1
ATOM 2720 C C . ALA A 1 345 ? -98.887 -11.351 148.735 1.00 75.00 345 ALA A C 1
ATOM 2722 O O . ALA A 1 345 ? -98.557 -11.645 147.588 1.00 75.00 345 ALA A O 1
ATOM 2723 N N . GLU A 1 346 ? -99.305 -10.127 149.050 1.00 74.88 346 GLU A N 1
ATOM 2724 C CA . GLU A 1 346 ? -99.425 -9.010 148.109 1.00 74.88 346 GLU A CA 1
ATOM 2725 C C . GLU A 1 346 ? -98.039 -8.493 147.674 1.00 74.88 346 GLU A C 1
ATOM 2727 O O . GLU A 1 346 ? -97.790 -8.310 146.479 1.00 74.88 346 GLU A O 1
ATOM 2732 N N . GLN A 1 347 ? -97.087 -8.389 148.612 1.00 75.44 347 GLN A N 1
ATOM 2733 C CA . GLN A 1 347 ? -95.671 -8.138 148.313 1.00 75.44 347 GLN A CA 1
ATOM 2734 C C . GLN A 1 347 ? -95.048 -9.262 147.474 1.00 75.44 347 GLN A C 1
ATOM 2736 O O . GLN A 1 347 ? -94.314 -8.985 146.526 1.00 75.44 347 GLN A O 1
ATOM 2741 N N . SER A 1 348 ? -95.365 -10.524 147.776 1.00 79.56 348 SER A N 1
ATOM 2742 C CA . SER A 1 348 ? -94.913 -11.689 147.009 1.00 79.56 348 SER A CA 1
ATOM 2743 C C . SER A 1 348 ? -95.491 -11.675 145.588 1.00 79.56 348 SER A C 1
ATOM 2745 O O . SER A 1 348 ? -94.755 -11.868 144.624 1.00 79.56 348 SER A O 1
ATOM 2747 N N . SER A 1 349 ? -96.769 -11.325 145.418 1.00 80.50 349 SER A N 1
ATOM 2748 C CA . SER A 1 349 ? -97.405 -11.155 144.104 1.00 80.50 349 SER A CA 1
ATOM 2749 C C . SER A 1 349 ? -96.768 -10.024 143.282 1.00 80.50 349 SER A C 1
ATOM 2751 O O . SER A 1 349 ? -96.475 -10.199 142.098 1.00 80.50 349 SER A O 1
ATOM 2753 N N . GLN A 1 350 ? -96.466 -8.875 143.901 1.00 79.50 350 GLN A N 1
ATOM 2754 C CA . GLN A 1 350 ? -95.737 -7.784 143.237 1.00 79.50 350 GLN A CA 1
ATOM 2755 C C . GLN A 1 350 ? -94.301 -8.175 142.853 1.00 79.50 350 GLN A C 1
ATOM 2757 O O . GLN A 1 350 ? -93.842 -7.848 141.751 1.00 79.50 350 GLN A O 1
ATOM 2762 N N . ALA A 1 351 ? -93.593 -8.896 143.727 1.00 79.12 351 ALA A N 1
ATOM 2763 C CA . ALA A 1 351 ? -92.253 -9.403 143.441 1.00 79.12 351 ALA A CA 1
ATOM 2764 C C . ALA A 1 351 ? -92.278 -10.405 142.278 1.00 79.12 351 ALA A C 1
ATOM 2766 O O . ALA A 1 351 ? -91.473 -10.297 141.354 1.00 79.12 351 ALA A O 1
ATOM 2767 N N . VAL A 1 352 ? -93.246 -11.323 142.259 1.00 83.25 352 VAL A N 1
ATOM 2768 C CA . VAL A 1 352 ? -93.415 -12.293 141.172 1.00 83.25 352 VAL A CA 1
ATOM 2769 C C . VAL A 1 352 ? -93.801 -11.623 139.856 1.00 83.25 352 VAL A C 1
ATOM 2771 O O . VAL A 1 352 ? -93.216 -11.965 138.835 1.00 83.25 352 VAL A O 1
ATOM 2774 N N . ASN A 1 353 ? -94.686 -10.622 139.858 1.00 81.19 353 ASN A N 1
ATOM 2775 C CA . ASN A 1 353 ? -94.977 -9.822 138.660 1.00 81.19 353 ASN A CA 1
ATOM 2776 C C . ASN A 1 353 ? -93.712 -9.138 138.107 1.00 81.19 353 ASN A C 1
ATOM 2778 O O . ASN A 1 353 ? -93.499 -9.067 136.895 1.00 81.19 353 ASN A O 1
ATOM 2782 N N . SER A 1 354 ? -92.830 -8.663 138.991 1.00 80.50 354 SER A N 1
ATOM 2783 C CA . SER A 1 354 ? -91.532 -8.101 138.595 1.00 80.50 354 SER A CA 1
ATOM 2784 C C . SER A 1 354 ? -90.594 -9.169 138.014 1.00 80.50 354 SER A C 1
ATOM 2786 O O . SER A 1 354 ? -89.902 -8.908 137.025 1.00 80.50 354 SER A O 1
ATOM 2788 N N . ILE A 1 355 ? -90.606 -10.389 138.566 1.00 82.69 355 ILE A N 1
ATOM 2789 C CA . ILE A 1 355 ? -89.872 -11.545 138.027 1.00 82.69 355 ILE A CA 1
ATOM 2790 C C . ILE A 1 355 ? -90.425 -11.938 136.653 1.00 82.69 355 ILE A C 1
ATOM 2792 O O . ILE A 1 355 ? -89.643 -12.058 135.718 1.00 82.69 355 ILE A O 1
ATOM 2796 N N . GLN A 1 356 ? -91.743 -12.068 136.484 1.00 80.81 356 GLN A N 1
ATOM 2797 C CA . GLN A 1 356 ? -92.382 -12.388 135.202 1.00 80.81 356 GLN A CA 1
ATOM 2798 C C . GLN A 1 356 ? -92.041 -11.347 134.127 1.00 80.81 356 GLN A C 1
ATOM 2800 O O . GLN A 1 356 ? -91.641 -11.715 133.023 1.00 80.81 356 GLN A O 1
ATOM 2805 N N . ASN A 1 357 ? -92.100 -10.051 134.458 1.00 83.31 357 ASN A N 1
ATOM 2806 C CA . ASN A 1 357 ? -91.674 -8.982 133.548 1.00 83.31 357 ASN A CA 1
ATOM 2807 C C . ASN A 1 357 ? -90.183 -9.078 133.186 1.00 83.31 357 ASN A C 1
ATOM 2809 O O . ASN A 1 357 ? -89.808 -8.868 132.031 1.00 83.31 357 ASN A O 1
ATOM 2813 N N . THR A 1 358 ? -89.322 -9.411 134.149 1.00 81.50 358 THR A N 1
ATOM 2814 C CA . THR A 1 358 ? -87.882 -9.587 133.908 1.00 81.50 358 THR A CA 1
ATOM 2815 C C . THR A 1 358 ? -87.614 -10.814 133.039 1.00 81.50 358 THR A C 1
ATOM 2817 O O . THR A 1 358 ? -86.857 -10.720 132.079 1.00 81.50 358 THR A O 1
ATOM 2820 N N . ILE A 1 359 ? -88.287 -11.936 133.297 1.00 84.00 359 ILE A N 1
ATOM 2821 C CA . ILE A 1 359 ? -88.194 -13.162 132.498 1.00 84.00 359 ILE A CA 1
ATOM 2822 C C . ILE A 1 359 ? -88.696 -12.931 131.076 1.00 84.00 359 ILE A C 1
ATOM 2824 O O . ILE A 1 359 ? -88.025 -13.344 130.136 1.00 84.00 359 ILE A O 1
ATOM 2828 N N . SER A 1 360 ? -89.792 -12.191 130.893 1.00 82.50 360 SER A N 1
ATOM 2829 C CA . SER A 1 360 ? -90.269 -11.815 129.560 1.00 82.50 360 SER A CA 1
ATOM 2830 C C . SER A 1 360 ? -89.231 -10.982 128.799 1.00 82.50 360 SER A C 1
ATOM 2832 O O . SER A 1 360 ? -89.002 -11.224 127.615 1.00 82.50 360 SER A O 1
ATOM 2834 N N . LYS A 1 361 ? -88.558 -10.032 129.466 1.00 84.06 361 LYS A N 1
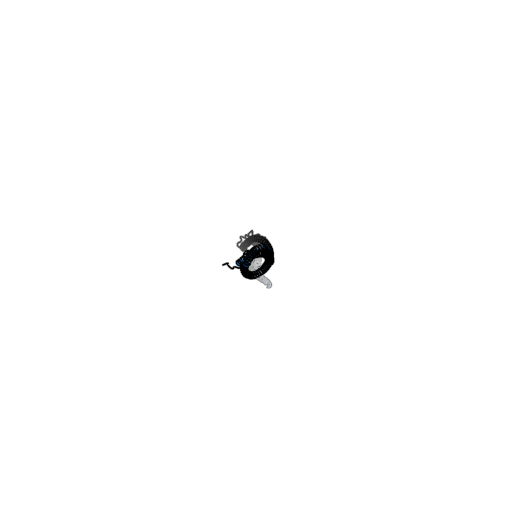ATOM 2835 C CA . LYS A 1 361 ? -87.462 -9.254 128.861 1.00 84.06 361 LYS A CA 1
ATOM 2836 C C . LYS A 1 361 ? -86.236 -10.122 128.554 1.00 84.06 361 LYS A C 1
ATOM 2838 O O . LYS A 1 361 ? -85.628 -9.949 127.503 1.00 84.06 361 LYS A O 1
ATOM 2843 N N . VAL A 1 362 ? -85.891 -11.072 129.426 1.00 83.25 362 VAL A N 1
ATOM 2844 C CA . VAL A 1 362 ? -84.777 -12.016 129.225 1.00 83.25 362 VAL A CA 1
ATOM 2845 C C . VAL A 1 362 ? -85.066 -12.970 128.062 1.00 83.25 362 VAL A C 1
ATOM 2847 O O . VAL A 1 362 ? -84.209 -13.132 127.201 1.00 83.25 362 VAL A O 1
ATOM 2850 N N . GLN A 1 363 ? -86.274 -13.534 127.963 1.00 80.31 363 GLN A N 1
ATOM 2851 C CA . GLN A 1 363 ? -86.699 -14.349 126.816 1.00 80.31 363 GLN A CA 1
ATOM 2852 C C . GLN A 1 363 ? -86.642 -13.551 125.511 1.00 80.31 363 GLN A C 1
ATOM 2854 O O . GLN A 1 363 ? -86.156 -14.058 124.502 1.00 80.31 363 GLN A O 1
ATOM 2859 N N . GLN A 1 364 ? -87.092 -12.292 125.524 1.00 82.81 364 GLN A N 1
ATOM 2860 C CA . GLN A 1 364 ? -87.018 -11.422 124.351 1.00 82.81 364 GLN A CA 1
ATOM 2861 C C . GLN A 1 364 ? -85.563 -11.120 123.952 1.00 82.81 364 GLN A C 1
ATOM 2863 O O . GLN A 1 364 ? -85.241 -11.161 122.766 1.00 82.81 364 GLN A O 1
ATOM 2868 N N . ALA A 1 365 ? -84.673 -10.879 124.920 1.00 82.75 365 ALA A N 1
ATOM 2869 C CA . ALA A 1 365 ? -83.247 -10.677 124.671 1.00 82.75 365 ALA A CA 1
ATOM 2870 C C . ALA A 1 365 ? -82.562 -11.945 124.126 1.00 82.75 365 ALA A C 1
ATOM 2872 O O . ALA A 1 365 ? -81.808 -11.855 123.161 1.00 82.75 365 ALA A O 1
ATOM 2873 N N . PHE A 1 366 ? -82.864 -13.127 124.677 1.00 83.38 366 PHE A N 1
ATOM 2874 C CA . PHE A 1 366 ? -82.357 -14.405 124.163 1.00 83.38 366 PHE A CA 1
ATOM 2875 C C . PHE A 1 366 ? -82.862 -14.696 122.753 1.00 83.38 366 PHE A C 1
ATOM 2877 O O . PHE A 1 366 ? -82.069 -15.070 121.895 1.00 83.38 366 PHE A O 1
ATOM 2884 N N . LYS A 1 367 ? -84.155 -14.479 122.490 1.00 82.69 367 LYS A N 1
ATOM 2885 C CA . LYS A 1 367 ? -84.727 -14.652 121.153 1.00 82.69 367 LYS A CA 1
ATOM 2886 C C . LYS A 1 367 ? -84.052 -13.728 120.137 1.00 82.69 367 LYS A C 1
ATOM 2888 O O . LYS A 1 367 ? -83.632 -14.207 119.093 1.00 82.69 367 LYS A O 1
ATOM 2893 N N . SER A 1 368 ? -83.875 -12.451 120.482 1.00 84.12 368 SER A N 1
ATOM 2894 C CA . SER A 1 368 ? -83.148 -11.482 119.650 1.00 84.12 368 SER A CA 1
ATOM 2895 C C . SER A 1 368 ? -81.684 -11.895 119.421 1.00 84.12 368 SER A C 1
ATOM 2897 O O . SER A 1 368 ? -81.188 -11.828 118.301 1.00 84.12 368 SER A O 1
ATOM 2899 N N . SER A 1 369 ? -80.998 -12.410 120.448 1.00 83.94 369 SER A N 1
ATOM 2900 C CA . SER A 1 369 ? -79.619 -12.905 120.319 1.00 83.94 369 SER A CA 1
ATOM 2901 C C . SER A 1 369 ? -79.516 -14.147 119.428 1.00 83.94 369 SER A C 1
ATOM 2903 O O . SER A 1 369 ? -78.584 -14.240 118.638 1.00 83.94 369 SER A O 1
ATOM 2905 N N . ILE A 1 370 ? -80.463 -15.087 119.530 1.00 84.56 370 ILE A N 1
ATOM 2906 C CA . ILE A 1 370 ? -80.515 -16.290 118.683 1.00 84.56 370 ILE A CA 1
ATOM 2907 C C . ILE A 1 370 ? -80.841 -15.914 117.235 1.00 84.56 370 ILE A C 1
ATOM 2909 O O . ILE A 1 370 ? -80.246 -16.475 116.320 1.00 84.56 370 ILE A O 1
ATOM 2913 N N . GLU A 1 371 ? -81.766 -14.977 117.015 1.00 84.75 371 GLU A N 1
ATOM 2914 C CA . GLU A 1 371 ? -82.062 -14.447 115.679 1.00 84.75 371 GLU A CA 1
ATOM 2915 C C . GLU A 1 371 ? -80.819 -13.778 115.074 1.00 84.75 371 GLU A C 1
ATOM 2917 O O . GLU A 1 371 ? -80.446 -14.112 113.955 1.00 84.75 371 GLU A O 1
ATOM 2922 N N . ASN A 1 372 ? -80.093 -12.959 115.839 1.00 85.88 372 ASN A N 1
ATOM 2923 C CA . ASN A 1 372 ? -78.848 -12.338 115.383 1.00 85.88 372 ASN A CA 1
ATOM 2924 C C . ASN A 1 372 ? -77.724 -13.358 115.096 1.00 85.88 372 ASN A C 1
ATOM 2926 O O . ASN A 1 372 ? -77.017 -13.236 114.097 1.00 85.88 372 ASN A O 1
ATOM 2930 N N . ASP A 1 373 ? -77.558 -14.385 115.935 1.00 85.69 373 ASP A N 1
ATOM 2931 C CA . ASP A 1 373 ? -76.583 -15.458 115.692 1.00 85.69 373 ASP A CA 1
ATOM 2932 C C . ASP A 1 373 ? -76.964 -16.305 114.467 1.00 85.69 373 ASP A C 1
ATOM 2934 O O . ASP A 1 373 ? -76.094 -16.719 113.695 1.00 85.69 373 ASP A O 1
ATOM 2938 N N . LYS A 1 374 ? -78.266 -16.527 114.248 1.00 84.06 374 LYS A N 1
ATOM 2939 C CA . LYS A 1 374 ? -78.785 -17.206 113.060 1.00 84.06 374 LYS A CA 1
ATOM 2940 C C . LYS A 1 374 ? -78.543 -16.378 111.802 1.00 84.06 374 LYS A C 1
ATOM 2942 O O . LYS A 1 374 ? -78.055 -16.941 110.827 1.00 84.06 374 LYS A O 1
ATOM 2947 N N . ASP A 1 375 ? -78.811 -15.076 111.834 1.00 85.69 375 ASP A N 1
ATOM 2948 C CA . ASP A 1 375 ? -78.541 -14.162 110.721 1.00 85.69 375 ASP A CA 1
ATOM 2949 C C . ASP A 1 375 ? -77.039 -14.111 110.403 1.00 85.69 375 ASP A C 1
ATOM 2951 O O . ASP A 1 375 ? -76.645 -14.136 109.236 1.00 85.69 375 ASP A O 1
ATOM 2955 N N . LEU A 1 376 ? -76.178 -14.126 111.427 1.00 85.19 376 LEU A N 1
ATOM 2956 C CA . LEU A 1 376 ? -74.725 -14.180 111.258 1.00 85.19 376 LEU A CA 1
ATOM 2957 C C . LEU A 1 376 ? -74.265 -15.496 110.613 1.00 85.19 376 LEU A C 1
ATOM 2959 O O . LEU A 1 376 ? -73.444 -15.477 109.694 1.00 85.19 376 LEU A O 1
ATOM 2963 N N . LEU A 1 377 ? -74.783 -16.643 111.064 1.00 85.44 377 LEU A N 1
ATOM 2964 C CA . LEU A 1 377 ? -74.487 -17.935 110.438 1.00 85.44 377 LEU A CA 1
ATOM 2965 C C . LEU A 1 377 ? -75.055 -18.007 109.018 1.00 85.44 377 LEU A C 1
ATOM 2967 O O . LEU A 1 377 ? -74.391 -18.517 108.118 1.00 85.44 377 LEU A O 1
ATOM 2971 N N . GLU A 1 378 ? -76.243 -17.462 108.780 1.00 84.88 378 GLU A N 1
ATOM 2972 C CA . GLU A 1 378 ? -76.843 -17.402 107.452 1.00 84.88 378 GLU A CA 1
ATOM 2973 C C . GLU A 1 378 ? -76.021 -16.520 106.504 1.00 84.88 378 GLU A C 1
ATOM 2975 O O . GLU A 1 378 ? -75.780 -16.930 105.371 1.00 84.88 378 GLU A O 1
ATOM 2980 N N . PHE A 1 379 ? -75.496 -15.385 106.971 1.00 85.69 379 PHE A N 1
ATOM 2981 C CA . PHE A 1 379 ? -74.557 -14.551 106.220 1.00 85.69 379 PHE A CA 1
ATOM 2982 C C . PHE A 1 379 ? -73.254 -15.298 105.907 1.00 85.69 379 PHE A C 1
ATOM 2984 O O . PHE A 1 379 ? -72.794 -15.299 104.762 1.00 85.69 379 PHE A O 1
ATOM 2991 N N . ILE A 1 380 ? -72.663 -15.989 106.889 1.00 84.44 380 ILE A N 1
ATOM 2992 C CA . ILE A 1 380 ? -71.458 -16.794 106.646 1.00 84.44 380 ILE A CA 1
ATOM 2993 C C . ILE A 1 380 ? -71.757 -17.895 105.621 1.00 84.44 380 ILE A C 1
ATOM 2995 O O . ILE A 1 380 ? -70.979 -18.097 104.695 1.00 84.44 380 ILE A O 1
ATOM 2999 N N . ASN A 1 381 ? -72.899 -18.571 105.715 1.00 81.06 381 ASN A N 1
ATOM 3000 C CA . ASN A 1 381 ? -73.229 -19.668 104.814 1.00 81.06 381 ASN A CA 1
ATOM 3001 C C . ASN A 1 381 ? -73.627 -19.209 103.401 1.00 81.06 381 ASN A C 1
ATOM 3003 O O . ASN A 1 381 ? -73.231 -19.823 102.415 1.00 81.06 381 ASN A O 1
ATOM 3007 N N . LYS A 1 382 ? -74.410 -18.137 103.269 1.00 81.69 382 LYS A N 1
ATOM 3008 C CA . LYS A 1 382 ? -74.894 -17.666 101.963 1.00 81.69 382 LYS A CA 1
ATOM 3009 C C . LYS A 1 382 ? -73.903 -16.763 101.250 1.00 81.69 382 LYS A C 1
ATOM 3011 O O . LYS A 1 382 ? -73.807 -16.836 100.031 1.00 81.69 382 LYS A O 1
ATOM 3016 N N . ASN A 1 383 ? -73.185 -15.911 101.976 1.00 82.12 383 ASN A N 1
ATOM 3017 C CA . ASN A 1 383 ? -72.305 -14.918 101.368 1.00 82.12 383 ASN A CA 1
ATOM 3018 C C . ASN A 1 383 ? -70.850 -15.376 101.414 1.00 82.12 383 ASN A C 1
ATOM 3020 O O . ASN A 1 383 ? -70.199 -15.432 100.372 1.00 82.12 383 ASN A O 1
ATOM 3024 N N . VAL A 1 384 ? -70.346 -15.734 102.597 1.00 82.31 384 VAL A N 1
ATOM 3025 C CA . VAL A 1 384 ? -68.923 -16.062 102.762 1.00 82.31 384 VAL A CA 1
ATOM 3026 C C . VAL A 1 384 ? -68.603 -17.418 102.130 1.00 82.31 384 VAL A C 1
ATOM 3028 O O . VAL A 1 384 ? -67.742 -17.483 101.256 1.00 82.31 384 VAL A O 1
ATOM 3031 N N . ASN A 1 385 ? -69.335 -18.484 102.465 1.00 79.38 385 ASN A N 1
ATOM 3032 C CA . ASN A 1 385 ? -69.101 -19.813 101.894 1.00 79.38 385 ASN A CA 1
ATOM 3033 C C . ASN A 1 385 ? -69.330 -19.841 100.378 1.00 79.38 385 ASN A C 1
ATOM 3035 O O . ASN A 1 385 ? -68.541 -20.452 99.676 1.00 79.38 385 ASN A O 1
ATOM 3039 N N . MET A 1 386 ? -70.317 -19.115 99.841 1.00 77.44 386 MET A N 1
ATOM 3040 C CA . MET A 1 386 ? -70.522 -19.037 98.386 1.00 77.44 386 MET A CA 1
ATOM 3041 C C . MET A 1 386 ? -69.329 -18.391 97.658 1.00 77.44 386 MET A C 1
ATOM 3043 O O . MET A 1 386 ? -68.892 -18.869 96.607 1.00 77.44 386 MET A O 1
ATOM 3047 N N . GLN A 1 387 ? -68.763 -17.317 98.217 1.00 78.00 387 GLN A N 1
ATOM 3048 C CA . GLN A 1 387 ? -67.551 -16.693 97.673 1.00 78.00 387 GLN A CA 1
ATOM 3049 C C . GLN A 1 387 ? -66.334 -17.624 97.795 1.00 78.00 387 GLN A C 1
ATOM 3051 O O . GLN A 1 387 ? -65.525 -17.728 96.870 1.00 78.00 387 GLN A O 1
ATOM 3056 N N . LEU A 1 388 ? -66.229 -18.347 98.910 1.00 77.88 388 LEU A N 1
ATOM 3057 C CA . LEU A 1 388 ? -65.186 -19.339 99.164 1.00 77.88 388 LEU A CA 1
ATOM 3058 C C . LEU A 1 388 ? -65.307 -20.582 98.260 1.00 77.88 388 LEU A C 1
ATOM 3060 O O . LEU A 1 388 ? -64.289 -21.087 97.790 1.00 77.88 388 LEU A O 1
ATOM 3064 N N . ASP A 1 389 ? -66.516 -21.033 97.933 1.00 72.62 389 ASP A N 1
ATOM 3065 C CA . ASP A 1 389 ? -66.773 -22.133 96.996 1.00 72.62 389 ASP A CA 1
ATOM 3066 C C . ASP A 1 389 ? -66.454 -21.731 95.557 1.00 72.62 389 ASP A C 1
ATOM 3068 O O . ASP A 1 389 ? -65.872 -22.511 94.802 1.00 72.62 389 ASP A O 1
ATOM 3072 N N . THR A 1 390 ? -66.731 -20.476 95.196 1.00 73.44 390 THR A N 1
ATOM 3073 C CA . THR A 1 390 ? -66.281 -19.908 93.917 1.00 73.44 390 THR A CA 1
ATOM 3074 C C . THR A 1 390 ? -64.751 -19.949 93.821 1.00 73.44 390 THR A C 1
ATOM 3076 O O . THR A 1 390 ? -64.195 -20.371 92.806 1.00 73.44 390 THR A O 1
ATOM 3079 N N . LEU A 1 391 ? -64.047 -19.597 94.903 1.00 71.31 391 LEU A N 1
ATOM 3080 C CA . LEU A 1 391 ? -62.588 -19.729 94.993 1.00 71.31 391 LEU A CA 1
ATOM 3081 C C . LEU A 1 391 ? -62.125 -21.194 94.936 1.00 71.31 391 LEU A C 1
ATOM 3083 O O . LEU A 1 391 ? -61.104 -21.493 94.319 1.00 71.31 391 LEU A O 1
ATOM 3087 N N . ARG A 1 392 ? -62.868 -22.128 95.536 1.00 67.56 392 ARG A N 1
ATOM 3088 C CA . ARG A 1 392 ? -62.563 -23.566 95.520 1.00 67.56 392 ARG A CA 1
ATOM 3089 C C . ARG A 1 392 ? -62.682 -24.170 94.119 1.00 67.56 392 ARG A C 1
ATOM 3091 O O . ARG A 1 392 ? -61.789 -24.907 93.701 1.00 67.56 392 ARG A O 1
ATOM 3098 N N . PHE A 1 393 ? -63.710 -23.779 93.367 1.00 67.69 393 PHE A N 1
ATOM 3099 C CA . PHE A 1 393 ? -63.878 -24.154 91.962 1.00 67.69 393 PHE A CA 1
ATOM 3100 C C . PHE A 1 393 ? -62.710 -23.654 91.099 1.00 67.69 393 PHE A C 1
ATOM 3102 O O . PHE A 1 393 ? -62.134 -24.418 90.324 1.00 67.69 393 PHE A O 1
ATOM 3109 N N . LEU A 1 394 ? -62.282 -22.402 91.300 1.00 65.19 394 LEU A N 1
ATOM 3110 C CA . LEU A 1 394 ? -61.117 -21.828 90.614 1.00 65.19 394 LEU A CA 1
ATOM 3111 C C . LEU A 1 394 ? -59.796 -22.546 90.955 1.00 65.19 394 LEU A C 1
ATOM 3113 O O . LEU A 1 394 ? -58.848 -22.503 90.172 1.00 65.19 394 LEU A O 1
ATOM 3117 N N . HIS A 1 395 ? -59.715 -23.241 92.094 1.00 63.09 395 HIS A N 1
ATOM 3118 C CA . HIS A 1 395 ? -58.541 -24.028 92.478 1.00 63.09 395 HIS A CA 1
ATOM 3119 C C . HIS A 1 395 ? -58.463 -25.421 91.842 1.00 63.09 395 HIS A C 1
ATOM 3121 O O . HIS A 1 395 ? -57.407 -26.054 91.971 1.00 63.09 395 HIS A O 1
ATOM 3127 N N . GLY A 1 396 ? -59.512 -25.862 91.137 1.00 60.25 396 GLY A N 1
ATOM 3128 C CA . GLY A 1 396 ? -59.587 -27.175 90.493 1.00 60.25 396 GLY A CA 1
ATOM 3129 C C . GLY A 1 396 ? -59.966 -28.324 91.432 1.00 60.25 396 GLY A C 1
ATOM 3130 O O . GLY A 1 396 ? -59.931 -29.479 91.011 1.00 60.25 396 GLY A O 1
ATOM 3131 N N . ASP A 1 397 ? -60.349 -28.030 92.678 1.00 57.00 397 ASP A N 1
ATOM 3132 C CA . ASP A 1 397 ? -60.907 -29.034 93.582 1.00 57.00 397 ASP A CA 1
ATOM 3133 C C . ASP A 1 397 ? -62.358 -29.295 93.144 1.00 57.00 397 ASP A C 1
ATOM 3135 O O . ASP A 1 397 ? -63.258 -28.501 93.419 1.00 57.00 397 ASP A O 1
ATOM 3139 N N . LYS A 1 398 ? -62.590 -30.386 92.401 1.00 43.44 398 LYS A N 1
ATOM 3140 C CA . LYS A 1 398 ? -63.948 -30.833 92.058 1.00 43.44 398 LYS A CA 1
ATOM 3141 C C . LYS A 1 398 ? -64.744 -31.060 93.349 1.00 43.44 398 LYS A C 1
ATOM 3143 O O . LYS A 1 398 ? -64.308 -31.822 94.209 1.00 43.44 398 LYS A O 1
ATOM 3148 N N . LEU A 1 399 ? -65.907 -30.415 93.449 1.00 40.88 399 LEU A N 1
ATOM 3149 C CA . LEU A 1 399 ? -66.952 -30.760 94.414 1.00 40.88 399 LEU A CA 1
ATOM 3150 C C . LEU A 1 399 ? -67.348 -32.229 94.195 1.00 40.88 399 LEU A C 1
ATOM 3152 O O . LEU A 1 399 ? -67.827 -32.578 93.115 1.00 40.88 399 LEU A O 1
ATOM 3156 N N . LEU A 1 400 ? -67.112 -33.066 95.205 1.00 31.97 400 LEU A N 1
ATOM 3157 C CA . LEU A 1 400 ? -67.790 -34.346 95.402 1.00 31.97 400 LEU A CA 1
ATOM 3158 C C . LEU A 1 400 ? -68.675 -34.215 96.635 1.00 31.97 400 LEU A C 1
ATOM 3160 O O . LEU A 1 400 ? -68.146 -33.723 97.661 1.00 31.97 400 LEU A O 1
#

Sequence (400 aa):
MKKKFFWKYLLVEEDDTYITEFDKIISDIKYDQWEEFKNNLESYRNVRKGVVYAVNSNNLQEAKNQYIEMESITEKVFDSINNVVETNLNYANAANESNHSTYIKSRMIMLVLNIFGILLAIMLGIIIARDIIKPLEKIKKFAENLALYDFSVPIFITRKDEFGQTGVALNRAQKNVNELVKIIIQETHDMSASSQELSATVEELSATAININEAINNIAQEMEGASTTSEEISAAVEEMDSGINALSNKAIEGSNNSYKFKEKATKVKYNSKKAIEETGILYKQKQDKMLKAIEDSKVVDNIKIMADTIASISEKTNLLALNAAIAGEQGKGFAVVAEEVKKLAEQSSQAVNSIQNTISKVQQAFKSSIENDKDLLEFINKNVNMQLDTLRFLHGDKLL

Secondary structure (DSSP, 8-state):
-HHHHHHHHHHHHHHHHHHHHHHTT--GGGHHHHHHHHHHHHHHHHHHHHHHHHHHTT-HHHHHHHHHHHHHHHHHHHHHHHHHHHHHHHHHHHHHHHHHHHHHHHHHHHHHHHHHHHHHHHHHHHHHHHHHHHHHHHHHHHHHHHHTT--SS------SSHHHHHHHHHHHHHHHHHHHHHHHHHHHHHHHHHHHHHHHHHHHHHHHHHHHHHHHHHHHHHHHHHHHHHHHHHHHHHHHHHHHHHHHHHHHHHHHHHHHHHHHHHHHHHHHHHHHHHHHHHHHHHHHHHHHHHHHHHHHHHHHHHHHHHHHHHHHHHHHHHHHHHS-TT-HHHHHHHHHHHHHHHHHHHHHHHHHHHHHHHHHHHHHHHHHHHHHHHHIIIIIHHHHHHHHHHTT----

Foldseek 3Di:
DVVVVPVVVVVVVVVVVVLVVVVVVDDPVLVVLSVQLVVLVVVLVVLVVQLVVCVVVVVVVSNVVSVVVSVVSVVSNVVSVVVSVVVVVVVVVVVVVVVVVVVVVVVVVVVVVVVVVVVVVVVVVVVVCVVPVVLVVLVVVLVVCVVVVNLPDAGDDPDPDPSRVVSVVSNVVSVVVVVVVVVVVVVVVVVVVVVVVVVVVVVVVVVVVVVVVVVVVVVVVVVVVVVVVVVVVVVVVVVVVVVVVVVVVVVVVVVVVVVVVVVVVVVVLVVLVVVLVVLVVVLVVLVVVLVVLVVVLCVLVVLLVVLVVQLVVLVVQLVVLVVQCVPDPPDPPSNVVSVVSNVVSVVSNVVSVVVNVVSVVVNVVSVVVSVVSVVVSVCCVVPVVVVSVVSVVVSVPDDD

Radius of gyration: 114.69 Å; chains: 1; bounding box: 217×46×291 Å

pLDDT: mean 85.85, std 12.41, range [31.97, 97.75]